Protein 2C78 (pdb70)

Organism: Thermus thermophilus (strain ATCC 27634 / DSM 579 / HB8) (NCBI:txid300852)

Foldseek 3Di:
DAEFEEEEFAAAPLQRLLLVQLLQLLQCLVPVVGDHDDSCRFLVDPVCVVVVFRQAWGWGWGDHPQYTYTYTYDTNDLVRVVRLLVRLLLHLEYEYRAELVPAHFQRSLQVLLSSVLSPRQYYAYEHEPCVVPPDPVSSVVSLVSSLVSCVVSPHNSVPHHHQYAYSVVSSVVCVVPSNDHAPRDDRSVSSVVVVVRCVPPRDRDDFQAPDWWKWAFQFWDQDVPQGIKTWGATAHHKAFQQAKKWWAWQDPAIHIWGFHWKDADPGTDRMDGHSGTIITHTPPDHCVRHGGQIMITRPPPWHWAFKFKKWKAFADVRNQAYQAWDAFQDWWWKFFRRHTWIKTWHADPPDGTDGHGDTGMTMIGTPIIHGDDFQGWIFTDDPSTTGITITTHGGDD

InterPro domains:
  IPR000795 Translational (tr)-type GTP-binding domain [PF00009] (10-213)
  IPR000795 Translational (tr)-type GTP-binding domain [PR00315] (14-27)
  IPR000795 Translational (tr)-type GTP-binding domain [PR00315] (59-67)
  IPR000795 Translational (tr)-type GTP-binding domain [PR00315] (79-89)
  IPR000795 Translational (tr)-type GTP-binding domain [PR00315] (95-106)
  IPR000795 Translational (tr)-type GTP-binding domain [PR00315] (132-141)
  IPR000795 Translational (tr)-type GTP-binding domain [PS51722] (10-215)
  IPR004160 Translation elongation factor EFTu/EF1A, C-terminal [PF03143] (310-404)
  IPR004161 Translation elongation factor EFTu-like, domain 2 [PF03144] (236-306)
  IPR004541 Translation elongation factor EFTu/EF1A, bacterial/organelle [MF_00118_B] (1-406)
  IPR004541 Translation elongation factor EFTu/EF1A, bacterial/organelle [TIGR00485] (1-406)
  IPR005225 Small GTP-binding domain [TIGR00231] (13-149)
  IPR009000 Translation protein, beta-barrel domain superfamily [SSF50447] (216-313)
  IPR009001 Translation elongation factor EF1A/initiation factor IF2gamma, C-terminal [SSF50465] (314-406)
  IPR027417 P-loop containing nucleoside triphosphate hydrolase [G3DSA:3.40.50.300] (2-214)
  IPR027417 P-loop containing nucleoside triphosphate hydrolase [SSF52540] (6-230)
  IPR031157 Tr-type G domain, conserved site [PS00301] (52-67)
  IPR033720 Elongation factor Tu, domain 2 [cd03697] (222-309)
  IPR041709 Elongation factor Tu (EF-Tu), GTP-binding domain [cd01884] (11-214)
  IPR050055 Elongation factor Tu GTPase [PTHR43721] (8-406)

Radius of gyration: 22.02 Å; Cα contacts (8 Å, |Δi|>4): 1008; chains: 1; bounding box: 64×47×55 Å

Structure (mmCIF, N/CA/C/O backbone):
data_2C78
#
_entry.id   2C78
#
_cell.length_a   86.686
_cell.length_b   86.686
_cell.length_c   105.514
_cell.angle_alpha   90.00
_cell.angle_beta   90.00
_cell.angle_gamma   120.00
#
_symmetry.space_group_name_H-M   'P 65'
#
loop_
_entity.id
_entity.type
_entity.pdbx_description
1 polymer 'ELONGATION FACTOR TU-A'
2 non-polymer 'PHOSPHOAMINOPHOSPHONIC ACID-GUANYLATE ESTER'
3 non-polymer 'MAGNESIUM ION'
4 non-polymer '(1S,2S,3E,5E,7E,10S,11S,12S)-12-[(2R,4E,6E,8Z,10R,12E,14E,16Z,18S,19Z)-10,18-DIHYDROXY-12,16,19-TRIMETHYL-11,22-DIOXOOX ACYCLODOCOSA-4,6,8,12,14,16,19-HEPTAEN-2-YL]-2,11-DIHYDROXY-1,10-DIMETHYL-9-OXOTRIDECA-3,5,7-TRIEN-1-YL 6-DEOXY-2,4-DI-O-METHYL-BETA-L-GALACTOPYRANOSIDE'
5 water water
#
loop_
_atom_site.group_PDB
_atom_site.id
_atom_site.type_symbol
_atom_site.label_atom_id
_atom_site.label_alt_id
_atom_site.label_comp_id
_atom_site.label_asym_id
_atom_site.label_entity_id
_atom_site.label_seq_id
_atom_site.pdbx_PDB_ins_code
_atom_site.Cartn_x
_atom_site.Cartn_y
_atom_site.Cartn_z
_atom_site.occupancy
_atom_site.B_iso_or_equiv
_atom_site.auth_seq_id
_atom_site.auth_comp_id
_atom_site.auth_asym_id
_atom_site.auth_atom_id
_atom_site.pdbx_PDB_model_num
ATOM 1 N N . LYS A 1 9 ? 16.089 28.125 -9.108 1.00 34.61 9 LYS A N 1
ATOM 2 C CA . LYS A 1 9 ? 16.759 29.417 -9.446 1.00 31.91 9 LYS A CA 1
ATOM 3 C C . LYS A 1 9 ? 17.794 29.788 -8.388 1.00 26.65 9 LYS A C 1
ATOM 4 O O . LYS A 1 9 ? 17.465 29.922 -7.209 1.00 31.48 9 LYS A O 1
ATOM 10 N N . PRO A 1 10 ? 19.057 29.969 -8.798 1.00 26.76 10 PRO A N 1
ATOM 11 C CA . PRO A 1 10 ? 20.107 30.333 -7.843 1.00 24.55 10 PRO A CA 1
ATOM 12 C C . PRO A 1 10 ? 19.807 31.672 -7.176 1.00 22.11 10 PRO A C 1
ATOM 13 O O . PRO A 1 10 ? 19.149 32.542 -7.763 1.00 21.43 10 PRO A O 1
ATOM 17 N N . HIS A 1 11 ? 20.283 31.826 -5.946 1.00 21.34 11 HIS A N 1
ATOM 18 C CA . HIS A 1 11 ? 20.088 33.054 -5.193 1.00 19.51 11 HIS A CA 1
ATOM 19 C C . HIS A 1 11 ? 21.305 33.961 -5.341 1.00 19.82 11 HIS A C 1
ATOM 20 O O . HIS A 1 11 ? 22.444 33.496 -5.289 1.00 20.70 11 HIS A O 1
ATOM 27 N N . VAL A 1 12 ? 21.058 35.255 -5.521 1.00 15.22 12 VAL A N 1
ATOM 28 C CA . VAL A 1 12 ? 22.128 36.234 -5.678 1.00 14.59 12 VAL A CA 1
ATOM 29 C C . VAL A 1 12 ? 21.772 37.502 -4.910 1.00 12.35 12 VAL A C 1
ATOM 30 O O . VAL A 1 12 ? 20.614 37.909 -4.893 1.00 13.86 12 VAL A O 1
ATOM 34 N N . ASN A 1 13 ? 22.767 38.108 -4.273 1.00 13.15 13 ASN A N 1
ATOM 35 C CA . ASN A 1 13 ? 22.575 39.339 -3.523 1.00 13.00 13 ASN A CA 1
ATOM 36 C C . ASN A 1 13 ? 23.038 40.538 -4.344 1.00 12.05 13 ASN A C 1
ATOM 37 O O . ASN A 1 13 ? 24.144 40.550 -4.887 1.00 11.77 13 ASN A O 1
ATOM 42 N N . VAL A 1 14 ? 22.174 41.544 -4.450 1.00 11.83 14 VAL A N 1
ATOM 43 C CA . VAL A 1 14 ? 22.513 42.764 -5.165 1.00 11.80 14 VAL A CA 1
ATOM 44 C C . VAL A 1 14 ? 22.060 43.930 -4.293 1.00 12.57 14 VAL A C 1
ATOM 45 O O . VAL A 1 14 ? 21.593 43.737 -3.172 1.00 11.49 14 VAL A O 1
ATOM 49 N N . GLY A 1 15 ? 22.192 45.141 -4.800 1.00 10.94 15 GLY A N 1
ATOM 50 C CA . GLY A 1 15 ? 21.764 46.270 -4.001 1.00 11.73 15 GLY A CA 1
ATOM 51 C C . GLY A 1 15 ? 21.962 47.553 -4.762 1.00 10.55 15 GLY A C 1
ATOM 52 O O . GLY A 1 15 ? 22.461 47.547 -5.891 1.00 12.46 15 GLY A O 1
ATOM 53 N N . THR A 1 16 ? 21.568 48.656 -4.136 1.00 10.69 16 THR A N 1
ATOM 54 C CA . THR A 1 16 ? 21.683 49.968 -4.750 1.00 9.61 16 THR A CA 1
ATOM 55 C C . THR A 1 16 ? 22.576 50.886 -3.925 1.00 9.89 16 THR A C 1
ATOM 56 O O . THR A 1 16 ? 22.438 50.986 -2.690 1.00 12.34 16 THR A O 1
ATOM 60 N N . ILE A 1 17 ? 23.500 51.538 -4.628 1.00 10.28 17 ILE A N 1
ATOM 61 C CA . ILE A 1 17 ? 24.430 52.485 -4.026 1.00 9.89 17 ILE A CA 1
ATOM 62 C C . ILE A 1 17 ? 24.470 53.739 -4.880 1.00 11.12 17 ILE A C 1
ATOM 63 O O . ILE A 1 17 ? 23.933 53.762 -5.996 1.00 11.37 17 ILE A O 1
ATOM 68 N N . GLY A 1 18 ? 25.094 54.782 -4.354 1.00 11.24 18 GLY A N 1
ATOM 69 C CA . GLY A 1 18 ? 25.157 56.033 -5.092 1.00 11.72 18 GLY A CA 1
ATOM 70 C C . GLY A 1 18 ? 24.852 57.241 -4.225 1.00 10.67 18 GLY A C 1
ATOM 71 O O . GLY A 1 18 ? 24.348 57.106 -3.095 1.00 11.98 18 GLY A O 1
ATOM 72 N N . HIS A 1 19 ? 25.111 58.421 -4.789 1.00 11.63 19 HIS A N 1
ATOM 73 C CA . HIS A 1 19 ? 24.912 59.683 -4.088 1.00 11.70 19 HIS A CA 1
ATOM 74 C C . HIS A 1 19 ? 23.490 59.914 -3.602 1.00 10.14 19 HIS A C 1
ATOM 75 O O . HIS A 1 19 ? 22.527 59.427 -4.214 1.00 11.75 19 HIS A O 1
ATOM 82 N N . VAL A 1 20 ? 23.363 60.665 -2.511 1.00 11.80 20 VAL A N 1
ATOM 83 C CA . VAL A 1 20 ? 22.063 60.966 -1.918 1.00 13.25 20 VAL A CA 1
ATOM 84 C C . VAL A 1 20 ? 21.076 61.546 -2.935 1.00 13.36 20 VAL A C 1
ATOM 85 O O . VAL A 1 20 ? 21.420 62.402 -3.757 1.00 13.69 20 VAL A O 1
ATOM 89 N N . ASP A 1 21 ? 19.849 61.032 -2.884 1.00 13.20 21 ASP A N 1
ATOM 90 C CA . ASP A 1 21 ? 18.752 61.472 -3.757 1.00 13.02 21 ASP A CA 1
ATOM 91 C C . ASP A 1 21 ? 18.838 61.138 -5.231 1.00 12.86 21 ASP A C 1
ATOM 92 O O . ASP A 1 21 ? 17.977 61.561 -6.004 1.00 14.97 21 ASP A O 1
ATOM 97 N N . HIS A 1 22 ? 19.835 60.373 -5.658 1.00 11.41 22 HIS A N 1
ATOM 98 C CA . HIS A 1 22 ? 19.902 60.065 -7.072 1.00 12.32 22 HIS A CA 1
ATOM 99 C C . HIS A 1 22 ? 18.846 59.075 -7.558 1.00 11.97 22 HIS A C 1
ATOM 100 O O . HIS A 1 22 ? 18.657 58.929 -8.766 1.00 12.33 22 HIS A O 1
ATOM 107 N N . GLY A 1 23 ? 18.177 58.402 -6.619 1.00 10.87 23 GLY A N 1
ATOM 108 C CA . GLY A 1 23 ? 17.076 57.517 -6.988 1.00 10.51 23 GLY A CA 1
ATOM 109 C C . GLY A 1 23 ? 17.091 56.049 -6.613 1.00 10.22 23 GLY A C 1
ATOM 110 O O . GLY A 1 23 ? 16.306 55.271 -7.159 1.00 11.08 23 GLY A O 1
ATOM 111 N N . LYS A 1 24 ? 17.957 55.671 -5.680 1.00 9.77 24 LYS A N 1
ATOM 112 C CA . LYS A 1 24 ? 18.103 54.282 -5.255 1.00 11.25 24 LYS A CA 1
ATOM 113 C C . LYS A 1 24 ? 16.828 53.594 -4.781 1.00 8.72 24 LYS A C 1
ATOM 114 O O . LYS A 1 24 ? 16.496 52.491 -5.226 1.00 9.75 24 LYS A O 1
ATOM 120 N N . THR A 1 25 ? 16.093 54.255 -3.903 1.00 8.83 25 THR A N 1
ATOM 121 C CA . THR A 1 25 ? 14.888 53.662 -3.346 1.00 10.21 25 THR A CA 1
ATOM 122 C C . THR A 1 25 ? 13.744 53.585 -4.355 1.00 8.82 25 THR A C 1
ATOM 123 O O . THR A 1 25 ? 13.023 52.584 -4.399 1.00 10.00 25 THR A O 1
ATOM 127 N N . THR A 1 26 ? 13.602 54.627 -5.172 1.00 9.02 26 THR A N 1
ATOM 128 C CA . THR A 1 26 ? 12.576 54.631 -6.201 1.00 9.72 26 THR A CA 1
ATOM 129 C C . THR A 1 26 ? 12.892 53.509 -7.194 1.00 10.42 26 THR A C 1
ATOM 130 O O . THR A 1 26 ? 11.989 52.810 -7.654 1.00 10.71 26 THR A O 1
ATOM 134 N N . LEU A 1 27 ? 14.172 53.314 -7.516 1.00 9.95 27 LEU A N 1
ATOM 135 C CA . LEU A 1 27 ? 14.544 52.256 -8.449 1.00 9.28 27 LEU A CA 1
ATOM 136 C C . LEU A 1 27 ? 14.245 50.888 -7.846 1.00 9.26 27 LEU A C 1
ATOM 137 O O . LEU A 1 27 ? 13.780 49.980 -8.543 1.00 10.03 27 LEU A O 1
ATOM 142 N N . THR A 1 28 ? 14.513 50.740 -6.548 1.00 8.93 28 THR A N 1
ATOM 143 C CA . THR A 1 28 ? 14.246 49.480 -5.868 1.00 9.70 28 THR A CA 1
ATOM 144 C C . THR A 1 28 ? 12.748 49.156 -5.960 1.00 9.79 28 THR A C 1
ATOM 145 O O . THR A 1 28 ? 12.366 48.026 -6.287 1.00 10.70 28 THR A O 1
ATOM 149 N N . ALA A 1 29 ? 11.905 50.156 -5.698 1.00 9.64 29 ALA A N 1
ATOM 150 C CA . ALA A 1 29 ? 10.459 49.949 -5.798 1.00 9.82 29 ALA A CA 1
ATOM 151 C C . ALA A 1 29 ? 10.084 49.551 -7.229 1.00 9.53 29 ALA A C 1
ATOM 152 O O . ALA A 1 29 ? 9.324 48.596 -7.446 1.00 10.15 29 ALA A O 1
ATOM 154 N N . ALA A 1 30 ? 10.602 50.291 -8.203 1.00 8.76 30 ALA A N 1
ATOM 155 C CA . ALA A 1 30 ? 10.322 49.993 -9.610 1.00 10.30 30 ALA A CA 1
ATOM 156 C C . ALA A 1 30 ? 10.721 48.563 -9.973 1.00 9.95 30 ALA A C 1
ATOM 157 O O . ALA A 1 30 ? 9.994 47.866 -10.694 1.00 11.03 30 ALA A O 1
ATOM 159 N N . LEU A 1 31 ? 11.873 48.116 -9.483 1.00 9.81 31 LEU A N 1
ATOM 160 C CA . LEU A 1 31 ? 12.324 46.761 -9.773 1.00 10.52 31 LEU A CA 1
ATOM 161 C C . LEU A 1 31 ? 11.305 45.725 -9.297 1.00 9.72 31 LEU A C 1
ATOM 162 O O . LEU A 1 31 ? 11.012 44.767 -10.024 1.00 11.37 31 LEU A O 1
ATOM 167 N N . THR A 1 32 ? 10.761 45.894 -8.086 1.00 9.86 32 THR A N 1
ATOM 168 C CA . THR A 1 32 ? 9.792 44.919 -7.597 1.00 10.54 32 THR A CA 1
ATOM 169 C C . THR A 1 32 ? 8.528 44.916 -8.455 1.00 10.32 32 THR A C 1
ATOM 170 O O . THR A 1 32 ? 8.029 43.848 -8.796 1.00 12.00 32 THR A O 1
ATOM 174 N N . TYR A 1 33 ? 8.035 46.095 -8.830 1.00 10.15 33 TYR A N 1
ATOM 175 C CA . TYR A 1 33 ? 6.826 46.151 -9.657 1.00 10.88 33 TYR A CA 1
ATOM 176 C C . TYR A 1 33 ? 7.046 45.575 -11.053 1.00 11.73 33 TYR A C 1
ATOM 177 O O . TYR A 1 33 ? 6.226 44.811 -11.554 1.00 12.34 33 TYR A O 1
ATOM 186 N N . VAL A 1 34 ? 8.155 45.932 -11.692 1.00 10.15 34 VAL A N 1
ATOM 187 C CA . VAL A 1 34 ? 8.409 45.420 -13.033 1.00 11.30 34 VAL A CA 1
ATOM 188 C C . VAL A 1 34 ? 8.574 43.903 -13.031 1.00 11.84 34 VAL A C 1
ATOM 189 O O . VAL A 1 34 ? 7.978 43.196 -13.852 1.00 12.34 34 VAL A O 1
ATOM 193 N N . ALA A 1 35 ? 9.367 43.391 -12.099 1.00 11.57 35 ALA A N 1
ATOM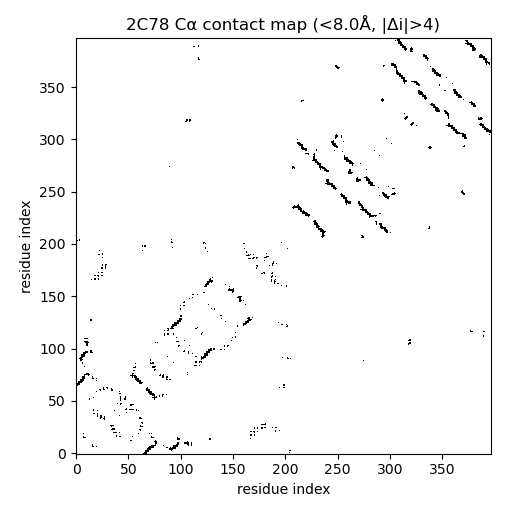 194 C CA . ALA A 1 35 ? 9.606 41.958 -12.019 1.00 12.55 35 ALA A CA 1
ATOM 195 C C . ALA A 1 35 ? 8.331 41.180 -11.712 1.00 13.60 35 ALA A C 1
ATOM 196 O O . ALA A 1 35 ? 8.151 40.051 -12.189 1.00 15.40 35 ALA A O 1
ATOM 198 N N . ALA A 1 36 ? 7.447 41.780 -10.924 1.00 13.29 36 ALA A N 1
ATOM 199 C CA . ALA A 1 36 ? 6.198 41.135 -10.533 1.00 13.80 36 ALA A CA 1
ATOM 200 C C . ALA A 1 36 ? 5.221 40.942 -11.677 1.00 15.36 36 ALA A C 1
ATOM 201 O O . ALA A 1 36 ? 4.340 40.089 -11.590 1.00 17.30 36 ALA A O 1
ATOM 203 N N . ALA A 1 37 ? 5.352 41.728 -12.739 1.00 14.07 37 ALA A N 1
ATOM 204 C CA . ALA A 1 37 ? 4.449 41.562 -13.870 1.00 18.46 37 ALA A CA 1
ATOM 205 C C . ALA A 1 37 ? 4.741 40.193 -14.514 1.00 22.39 37 ALA A C 1
ATOM 206 O O . ALA A 1 37 ? 3.836 39.534 -15.018 1.00 30.57 37 ALA A O 1
ATOM 208 N N . GLU A 1 38 ? 6.001 39.762 -14.473 1.00 28.13 38 GLU A N 1
ATOM 209 C CA . GLU A 1 38 ? 6.388 38.478 -15.061 1.00 28.78 38 GLU A CA 1
ATOM 210 C C . GLU A 1 38 ? 6.496 37.334 -14.048 1.00 30.30 38 GLU A C 1
ATOM 211 O O . GLU A 1 38 ? 6.793 36.194 -14.421 1.00 31.47 38 GLU A O 1
ATOM 217 N N . ASN A 1 39 ? 6.245 37.625 -12.774 1.00 31.62 39 ASN A N 1
ATOM 218 C CA . ASN A 1 39 ? 6.312 36.589 -11.745 1.00 30.91 39 ASN A CA 1
ATOM 219 C C . ASN A 1 39 ? 5.398 36.862 -10.545 1.00 30.70 39 ASN A C 1
ATOM 220 O O . ASN A 1 39 ? 5.682 37.728 -9.722 1.00 28.05 39 ASN A O 1
ATOM 225 N N . PRO A 1 40 ? 4.302 36.096 -10.417 1.00 30.51 40 PRO A N 1
ATOM 226 C CA . PRO A 1 40 ? 3.335 36.247 -9.323 1.00 31.87 40 PRO A CA 1
ATOM 227 C C . PRO A 1 40 ? 3.869 36.002 -7.910 1.00 31.39 40 PRO A C 1
ATOM 228 O O . PRO A 1 40 ? 3.158 36.223 -6.929 1.00 36.07 40 PRO A O 1
ATOM 232 N N . ASN A 1 41 ? 5.112 35.544 -7.800 1.00 27.06 41 ASN A N 1
ATOM 233 C CA . ASN A 1 41 ? 5.699 35.281 -6.491 1.00 29.36 41 ASN A CA 1
ATOM 234 C C . ASN A 1 41 ? 6.345 36.528 -5.885 1.00 27.86 41 ASN A C 1
ATOM 235 O O . ASN A 1 41 ? 6.566 36.596 -4.674 1.00 29.87 41 ASN A O 1
ATOM 240 N N . VAL A 1 42 ? 6.637 37.514 -6.727 1.00 20.04 42 VAL A N 1
ATOM 241 C CA . VAL A 1 42 ? 7.272 38.748 -6.276 1.00 18.83 42 VAL A CA 1
ATOM 242 C C . VAL A 1 42 ? 6.278 39.666 -5.581 1.00 18.61 42 VAL A C 1
ATOM 243 O O . VAL A 1 42 ? 5.197 39.930 -6.104 1.00 19.93 42 VAL A O 1
ATOM 247 N N . GLU A 1 43 ? 6.642 40.147 -4.400 1.00 17.46 43 GLU A N 1
ATOM 248 C CA . GLU A 1 43 ? 5.782 41.064 -3.662 1.00 17.05 43 GLU A CA 1
ATOM 249 C C . GLU A 1 43 ? 6.182 42.475 -4.055 1.00 18.20 43 GLU A C 1
ATOM 250 O O . GLU A 1 43 ? 7.332 42.878 -3.862 1.00 19.96 43 GLU A O 1
ATOM 256 N N . VAL A 1 44 ? 5.245 43.232 -4.614 1.00 15.33 44 VAL A N 1
ATOM 257 C CA . VAL A 1 44 ? 5.561 44.597 -5.012 1.00 14.36 44 VAL A CA 1
ATOM 258 C C . VAL A 1 44 ? 5.714 45.472 -3.782 1.00 14.86 44 VAL A C 1
ATOM 259 O O . VAL A 1 44 ? 5.045 45.265 -2.765 1.00 16.91 44 VAL A O 1
AT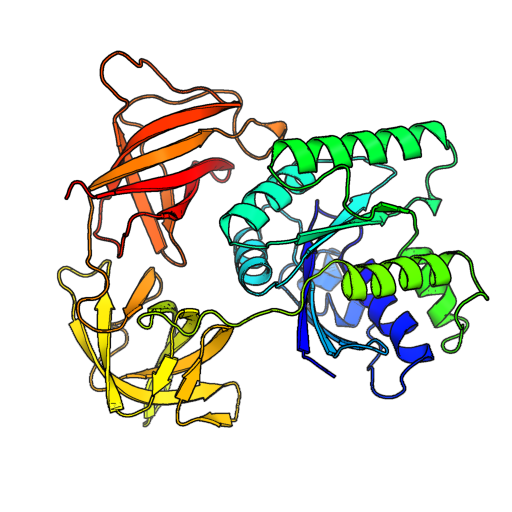OM 263 N N . LYS A 1 45 ? 6.622 46.436 -3.877 1.00 12.85 45 LYS A N 1
ATOM 264 C CA . LYS A 1 45 ? 6.891 47.351 -2.779 1.00 13.12 45 LYS A CA 1
ATOM 265 C C . LYS A 1 45 ? 6.857 48.795 -3.235 1.00 15.27 45 LYS A C 1
ATOM 266 O O . LYS A 1 45 ? 7.540 49.172 -4.194 1.00 14.41 45 LYS A O 1
ATOM 272 N N . ASP A 1 46 ? 6.055 49.605 -2.550 1.00 14.88 46 ASP A N 1
ATOM 273 C CA . ASP A 1 46 ? 5.972 51.020 -2.850 1.00 14.16 46 ASP A CA 1
ATOM 274 C C . ASP A 1 46 ? 7.139 51.717 -2.153 1.00 12.62 46 ASP A C 1
ATOM 275 O O . ASP A 1 46 ? 7.762 51.174 -1.236 1.00 12.83 46 ASP A O 1
ATOM 280 N N . TYR A 1 47 ? 7.432 52.920 -2.617 1.00 13.98 47 TYR A N 1
ATOM 281 C CA . TYR A 1 47 ? 8.502 53.729 -2.064 1.00 13.96 47 TYR A CA 1
ATOM 282 C C . TYR A 1 47 ? 8.427 53.789 -0.532 1.00 14.01 47 TYR A C 1
ATOM 283 O O . TYR A 1 47 ? 9.425 53.556 0.164 1.00 12.68 47 TYR A O 1
ATOM 292 N N . GLY A 1 48 ? 7.230 54.082 -0.023 1.00 14.57 48 GLY A N 1
ATOM 293 C CA . GLY A 1 48 ? 7.023 54.187 1.411 1.00 15.74 48 GLY A CA 1
ATOM 294 C C . GLY A 1 48 ? 7.125 52.894 2.193 1.00 16.91 48 GLY A C 1
ATOM 295 O O . GLY A 1 48 ? 7.197 52.923 3.429 1.00 18.90 48 GLY A O 1
ATOM 296 N N . ASP A 1 49 ? 7.118 51.759 1.493 1.00 13.50 49 ASP A N 1
ATOM 297 C CA . ASP A 1 49 ? 7.245 50.450 2.134 1.00 13.84 49 ASP A CA 1
ATOM 298 C C . ASP A 1 49 ? 8.709 50.093 2.282 1.00 16.13 49 ASP A C 1
ATOM 299 O O . ASP A 1 49 ? 9.042 49.155 3.001 1.00 17.75 49 ASP A O 1
ATOM 304 N N . ILE A 1 50 ? 9.578 50.823 1.582 1.00 13.55 50 ILE A N 1
ATOM 305 C CA . ILE A 1 50 ? 11.018 50.563 1.631 1.00 13.26 50 ILE A CA 1
ATOM 306 C C . ILE A 1 50 ? 11.614 51.571 2.618 1.00 12.03 50 ILE A C 1
ATOM 307 O O . ILE A 1 50 ? 12.278 51.188 3.592 1.00 15.25 50 ILE A O 1
ATOM 312 N N . ASP A 1 51 ? 11.386 52.860 2.359 1.00 12.86 51 ASP A N 1
ATOM 313 C CA . ASP A 1 51 ? 11.782 53.911 3.308 1.00 13.03 51 ASP A CA 1
ATOM 314 C C . ASP A 1 51 ? 10.547 53.956 4.230 1.00 13.97 51 ASP A C 1
ATOM 315 O O . ASP A 1 51 ? 9.734 54.884 4.175 1.00 15.78 51 ASP A O 1
ATOM 320 N N . LYS A 1 52 ? 10.431 52.949 5.087 1.00 15.27 52 LYS A N 1
ATOM 321 C CA . LYS A 1 52 ? 9.269 52.795 5.957 1.00 17.61 52 LYS A CA 1
ATOM 322 C C . LYS A 1 52 ? 9.310 53.361 7.366 1.00 18.74 52 LYS A C 1
ATOM 323 O O . LYS A 1 52 ? 8.271 53.440 8.017 1.00 18.85 52 LYS A O 1
ATOM 329 N N . ALA A 1 53 ? 10.485 53.730 7.852 1.00 16.33 53 ALA A N 1
ATOM 330 C CA . ALA A 1 53 ? 10.581 54.261 9.204 1.00 18.04 53 ALA A CA 1
ATOM 331 C C . ALA A 1 53 ? 9.952 55.644 9.236 1.00 20.09 53 ALA A C 1
ATOM 332 O O . ALA A 1 53 ? 10.008 56.388 8.260 1.00 17.14 53 ALA A O 1
ATOM 334 N N . PRO A 1 54 ? 9.323 56.004 10.361 1.00 22.53 54 PRO A N 1
ATOM 335 C CA . PRO A 1 54 ? 8.699 57.324 10.448 1.00 24.70 54 PRO A CA 1
ATOM 336 C C . PRO A 1 54 ? 9.623 58.467 10.019 1.00 19.12 54 PRO A C 1
ATOM 337 O O . PRO A 1 54 ? 9.201 59.362 9.283 1.00 20.35 54 PRO A O 1
ATOM 341 N N . GLU A 1 55 ? 10.877 58.424 10.473 1.00 18.66 55 GLU A N 1
ATOM 342 C CA . GLU A 1 55 ? 11.862 59.458 10.153 1.00 18.18 55 GLU A CA 1
ATOM 343 C C . GLU A 1 55 ? 12.220 59.482 8.662 1.00 17.83 55 GLU A C 1
ATOM 344 O O . GLU A 1 55 ? 12.470 60.538 8.090 1.00 18.06 55 GLU A O 1
ATOM 350 N N . GLU A 1 56 ? 12.267 58.309 8.040 1.00 16.02 56 GLU A N 1
ATOM 351 C CA . GLU A 1 56 ? 12.581 58.218 6.616 1.00 15.28 56 GLU A CA 1
ATOM 352 C C . GLU A 1 56 ? 11.445 58.821 5.801 1.00 13.85 56 GLU A C 1
ATOM 353 O O . GLU A 1 56 ? 11.671 59.507 4.811 1.00 14.81 56 GLU A O 1
ATOM 359 N N . ARG A 1 57 ? 10.214 58.551 6.228 1.00 16.64 57 ARG A N 1
ATOM 360 C CA . ARG A 1 57 ? 9.045 59.085 5.546 1.00 17.13 57 ARG A CA 1
ATOM 361 C C . ARG A 1 57 ? 8.948 60.591 5.750 1.00 16.09 57 ARG A C 1
ATOM 362 O O . ARG A 1 57 ? 8.607 61.322 4.828 1.00 19.49 57 ARG A O 1
ATOM 370 N N . ALA A 1 58 ? 9.275 61.040 6.954 1.00 17.50 58 ALA A N 1
ATOM 371 C CA . ALA A 1 58 ? 9.204 62.459 7.274 1.00 21.45 58 ALA A CA 1
ATOM 372 C C . ALA A 1 58 ? 10.095 63.311 6.388 1.00 22.04 58 ALA A C 1
ATOM 373 O O . ALA A 1 58 ? 9.639 64.292 5.799 1.00 23.15 58 ALA A O 1
ATOM 375 N N . ARG A 1 59 ? 11.366 62.937 6.270 1.00 15.52 59 ARG A N 1
ATOM 376 C CA . ARG A 1 59 ? 12.289 63.742 5.484 1.00 15.24 59 ARG A CA 1
ATOM 377 C C . ARG A 1 59 ? 12.669 63.207 4.103 1.00 14.69 59 ARG A C 1
ATOM 378 O O . ARG A 1 59 ? 13.519 63.789 3.432 1.00 15.99 59 ARG A O 1
ATOM 386 N N . GLY A 1 60 ? 12.028 62.123 3.672 1.00 14.19 60 GLY A N 1
ATOM 387 C CA . GLY A 1 60 ? 12.319 61.546 2.365 1.00 14.17 60 GLY A CA 1
ATOM 388 C C . GLY A 1 60 ? 13.782 61.169 2.210 1.00 14.82 60 GLY A C 1
ATOM 389 O O . GLY A 1 60 ? 14.454 61.595 1.271 1.00 15.27 60 GLY A O 1
ATOM 390 N N . ILE A 1 61 ? 14.262 60.340 3.128 1.00 13.40 61 ILE A N 1
ATOM 391 C CA . ILE A 1 61 ? 15.657 59.941 3.139 1.00 13.93 61 ILE A CA 1
ATOM 392 C C . ILE A 1 61 ? 15.792 58.516 3.636 1.00 12.15 61 ILE A C 1
ATOM 393 O O . ILE A 1 61 ? 15.056 58.092 4.520 1.00 12.56 61 ILE A O 1
ATOM 398 N N . THR A 1 62 ? 16.718 57.764 3.046 1.00 11.27 62 THR A N 1
ATOM 399 C CA . THR A 1 62 ? 16.957 56.405 3.523 1.00 10.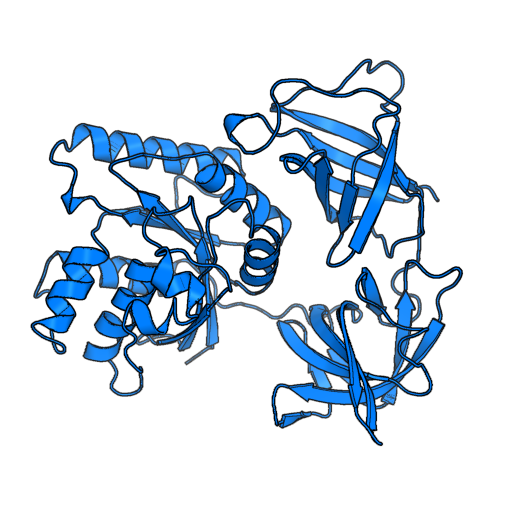73 62 THR A CA 1
ATOM 400 C C . THR A 1 62 ? 17.921 56.504 4.693 1.00 10.94 62 THR A C 1
ATOM 401 O O . THR A 1 62 ? 18.963 57.162 4.605 1.00 11.99 62 THR A O 1
ATOM 405 N N . ILE A 1 63 ? 17.559 55.856 5.786 1.00 10.87 63 ILE A N 1
ATOM 406 C CA . ILE A 1 63 ? 18.396 55.836 6.976 1.00 12.17 63 ILE A CA 1
ATOM 407 C C . ILE A 1 63 ? 18.940 54.423 7.147 1.00 14.12 63 ILE A C 1
ATOM 408 O O . ILE A 1 63 ? 20.154 54.211 7.158 1.00 14.74 63 ILE A O 1
ATOM 413 N N . ASN A 1 64 ? 18.032 53.459 7.250 1.00 13.76 64 ASN A N 1
ATOM 414 C CA . ASN A 1 64 ? 18.408 52.062 7.406 1.00 13.90 64 ASN A CA 1
ATOM 415 C C . ASN A 1 64 ? 18.461 51.367 6.060 1.00 12.98 64 ASN A C 1
ATOM 416 O O . ASN A 1 64 ? 17.709 51.707 5.153 1.00 13.98 64 ASN A O 1
ATOM 421 N N . THR A 1 65 ? 19.347 50.393 5.920 1.00 12.70 65 THR A N 1
ATOM 422 C CA . THR A 1 65 ? 19.356 49.646 4.677 1.00 14.11 65 THR A CA 1
ATOM 423 C C . THR A 1 65 ? 18.065 48.837 4.680 1.00 16.54 65 THR A C 1
ATOM 424 O O . THR A 1 65 ? 17.574 48.425 5.736 1.00 23.13 65 THR A O 1
ATOM 428 N N . ALA A 1 66 ? 17.484 48.648 3.506 1.00 13.98 66 ALA A N 1
ATOM 429 C CA . ALA A 1 66 ? 16.274 47.854 3.392 1.00 14.18 66 ALA A CA 1
ATOM 430 C C . ALA A 1 66 ? 16.609 46.633 2.557 1.00 13.34 66 ALA A C 1
ATOM 431 O O . ALA A 1 66 ? 17.439 46.699 1.648 1.00 15.09 66 ALA A O 1
ATOM 433 N N . HIS A 1 67 ? 15.967 45.517 2.871 1.00 15.87 67 HIS A N 1
ATOM 434 C CA .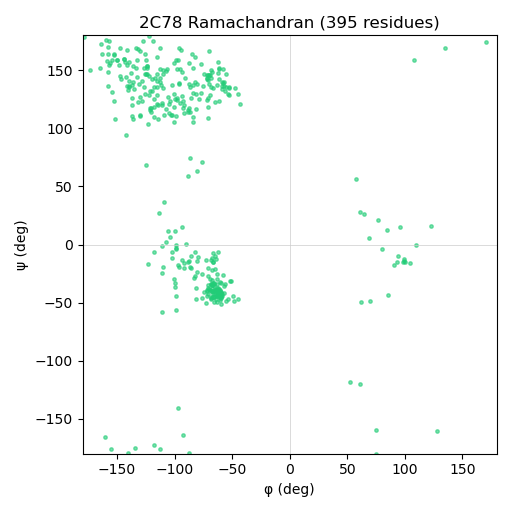 HIS A 1 67 ? 16.171 44.275 2.136 1.00 14.99 67 HIS A CA 1
ATOM 435 C C . HIS A 1 67 ? 14.869 43.912 1.422 1.00 17.29 67 HIS A C 1
ATOM 436 O O . HIS A 1 67 ? 13.830 43.741 2.067 1.00 18.89 67 HIS A O 1
ATOM 443 N N . VAL A 1 68 ? 14.902 43.824 0.094 1.00 13.43 68 VAL A N 1
ATOM 444 C CA . VAL A 1 68 ? 13.702 43.448 -0.647 1.00 14.75 68 VAL A CA 1
ATOM 445 C C . VAL A 1 68 ? 14.028 42.268 -1.543 1.00 13.89 68 VAL A C 1
ATOM 446 O O . VAL A 1 68 ? 15.171 42.093 -1.960 1.00 15.77 68 VAL A O 1
ATOM 450 N N . GLU A 1 69 ? 13.025 41.447 -1.825 1.00 14.96 69 GLU A N 1
ATOM 451 C CA . GLU A 1 69 ? 13.219 40.283 -2.667 1.00 15.22 69 GLU A CA 1
ATOM 452 C C . GLU A 1 69 ? 12.475 40.414 -3.984 1.00 16.86 69 GLU A C 1
ATOM 453 O O . GLU A 1 69 ? 11.390 40.980 -4.047 1.00 20.16 69 GLU A O 1
ATOM 459 N N . TYR A 1 70 ? 13.087 39.920 -5.049 1.00 14.96 70 TYR A N 1
ATOM 460 C CA . TYR A 1 70 ? 12.416 39.864 -6.340 1.00 14.65 70 TYR A CA 1
ATOM 461 C C . TYR A 1 70 ? 13.123 38.774 -7.128 1.00 15.92 70 TYR A C 1
ATOM 462 O O . TYR A 1 70 ? 14.090 38.176 -6.636 1.00 17.45 70 TYR A O 1
ATOM 471 N N . GLU A 1 71 ? 12.627 38.466 -8.316 1.00 15.26 71 GLU A N 1
ATOM 472 C CA . GLU A 1 71 ? 13.243 37.422 -9.108 1.00 16.10 71 GLU A CA 1
ATOM 473 C C . GLU A 1 71 ? 13.072 37.664 -10.581 1.00 16.09 71 GLU A C 1
ATOM 474 O O . GLU A 1 71 ? 12.201 38.427 -11.007 1.00 18.85 71 GLU A O 1
ATOM 480 N N . THR A 1 72 ? 13.945 37.026 -11.348 1.00 16.29 72 THR A N 1
ATOM 481 C CA . THR A 1 72 ? 13.928 37.107 -12.799 1.00 14.60 72 THR A CA 1
ATOM 482 C C . THR A 1 72 ? 13.677 35.676 -13.254 1.00 17.91 72 THR A C 1
ATOM 483 O O . THR A 1 72 ? 13.395 34.804 -12.433 1.00 18.71 72 THR A O 1
ATOM 487 N N . ALA A 1 73 ? 13.771 35.430 -14.551 1.00 18.11 73 ALA A N 1
ATOM 488 C CA . ALA A 1 73 ? 13.558 34.078 -15.045 1.00 19.52 73 ALA A CA 1
ATOM 489 C C . ALA A 1 73 ? 14.741 33.204 -14.638 1.00 20.87 73 ALA A C 1
ATOM 490 O O . ALA A 1 73 ? 14.629 31.978 -14.583 1.00 27.11 73 ALA A O 1
ATOM 492 N N . LYS A 1 74 ? 15.865 33.844 -14.330 1.00 19.92 74 LYS A N 1
ATOM 493 C CA . LYS A 1 74 ? 17.095 33.133 -13.987 1.00 22.44 74 LYS A CA 1
ATOM 494 C C . LYS A 1 74 ? 17.443 32.991 -12.510 1.00 22.71 74 LYS A C 1
ATOM 495 O O . LYS A 1 74 ? 18.020 31.984 -12.099 1.00 21.93 74 LYS A O 1
ATOM 501 N N . ARG A 1 75 ? 17.086 33.980 -11.703 1.00 17.59 75 ARG A N 1
ATOM 502 C CA . ARG A 1 75 ? 17.473 33.950 -10.304 1.00 17.40 75 ARG A CA 1
ATOM 503 C C . ARG A 1 75 ? 16.504 34.573 -9.330 1.00 16.90 75 ARG A C 1
ATOM 504 O O . ARG A 1 75 ? 15.566 35.273 -9.706 1.00 17.95 75 ARG A O 1
ATOM 512 N N . HIS A 1 76 ? 16.781 34.315 -8.056 1.00 17.40 76 HIS A N 1
ATOM 513 C CA . HIS A 1 76 ? 16.056 34.902 -6.948 1.00 15.25 76 HIS A CA 1
ATOM 514 C C . HIS A 1 76 ? 17.066 35.931 -6.435 1.00 16.92 76 HIS A C 1
ATOM 515 O O . HIS A 1 76 ? 18.224 35.594 -6.192 1.00 18.64 76 HIS A O 1
ATOM 522 N N . TYR A 1 77 ? 16.646 37.182 -6.309 1.00 13.71 77 TYR A N 1
ATOM 523 C CA . TYR A 1 77 ? 17.533 38.227 -5.815 1.00 13.51 77 TYR A CA 1
ATOM 524 C C . TYR A 1 77 ? 17.132 38.776 -4.458 1.00 14.00 77 TYR A C 1
ATOM 525 O O . TYR A 1 77 ? 15.951 38.962 -4.174 1.00 15.35 77 TYR A O 1
ATOM 534 N N . SER A 1 78 ? 18.137 39.019 -3.624 1.00 14.32 78 SER A N 1
ATOM 535 C CA . SER A 1 78 ? 17.928 39.685 -2.341 1.00 13.07 78 SER A CA 1
ATOM 536 C C . SER A 1 78 ? 18.631 41.001 -2.619 1.00 13.48 78 SER A C 1
ATOM 537 O O . SER A 1 78 ? 19.824 41.025 -2.923 1.00 16.03 78 SER A O 1
ATOM 540 N N . HIS A 1 79 ? 17.877 42.087 -2.525 1.00 11.28 79 HIS A N 1
ATOM 541 C CA . HIS A 1 79 ? 18.352 43.425 -2.840 1.00 12.77 79 HIS A CA 1
ATOM 542 C C . HIS A 1 79 ? 18.487 44.322 -1.613 1.00 12.40 79 HIS A C 1
ATOM 543 O O . HIS A 1 79 ? 17.512 44.556 -0.895 1.00 15.75 79 HIS A O 1
ATOM 550 N N . VAL A 1 80 ? 19.688 44.832 -1.370 1.00 10.77 80 VAL A N 1
ATOM 551 C CA . VAL A 1 80 ? 19.912 45.713 -0.234 1.00 12.39 80 VAL A CA 1
ATOM 552 C C . VAL A 1 80 ? 19.974 47.161 -0.724 1.00 9.70 80 VAL A C 1
ATOM 553 O O . VAL A 1 80 ? 20.898 47.565 -1.446 1.00 10.79 80 VAL A O 1
ATOM 557 N N . ASP A 1 81 ? 18.954 47.938 -0.360 1.00 9.63 81 ASP A N 1
ATOM 558 C CA . ASP A 1 81 ? 18.872 49.349 -0.749 1.00 9.40 81 ASP A CA 1
ATOM 559 C C . ASP A 1 81 ? 19.594 50.178 0.316 1.00 9.88 81 ASP A C 1
ATOM 560 O O . ASP A 1 81 ? 19.153 50.261 1.464 1.00 12.64 81 ASP A O 1
ATOM 565 N N . CYS A 1 82 ? 20.701 50.793 -0.078 1.00 9.80 82 CYS A N 1
ATOM 566 C CA . CYS A 1 82 ? 21.530 51.543 0.860 1.00 11.18 82 CYS A CA 1
ATOM 567 C C . CYS A 1 82 ? 21.313 53.037 0.898 1.00 10.69 82 CYS A C 1
ATOM 568 O O . CYS A 1 82 ? 20.949 53.652 -0.104 1.00 10.44 82 CYS A O 1
ATOM 571 N N . PRO A 1 83 ? 21.562 53.652 2.060 1.00 10.49 83 PRO A N 1
ATOM 572 C CA . PRO A 1 83 ? 21.395 55.105 2.160 1.00 11.23 83 PRO A CA 1
ATOM 573 C C . PRO A 1 83 ? 22.556 55.779 1.439 1.00 11.75 83 PRO A C 1
ATOM 574 O O . PRO A 1 83 ? 23.678 55.252 1.421 1.00 13.15 83 PRO A O 1
ATOM 578 N N . GLY A 1 84 ? 22.293 56.926 0.826 1.00 10.05 84 GLY A N 1
ATOM 579 C CA . GLY A 1 84 ? 23.352 57.655 0.164 1.00 12.31 84 GLY A CA 1
ATOM 580 C C . GLY A 1 84 ? 23.922 58.756 1.042 1.00 11.57 84 GLY A C 1
ATOM 581 O O . GLY A 1 84 ? 25.020 59.244 0.768 1.00 14.52 84 GLY A O 1
ATOM 582 N N . HIS A 1 85 ? 23.198 59.148 2.089 1.00 11.44 85 HIS A N 1
ATOM 583 C CA . HIS A 1 85 ? 23.674 60.231 2.939 1.00 12.67 85 HIS A CA 1
ATOM 584 C C . HIS A 1 85 ? 24.925 59.877 3.722 1.00 15.03 85 HIS A C 1
ATOM 585 O O . HIS A 1 85 ? 25.007 58.805 4.336 1.00 15.91 85 HIS A O 1
ATOM 592 N N . ALA A 1 86 ? 25.879 60.806 3.717 1.00 15.09 86 ALA A N 1
ATOM 593 C CA . ALA A 1 86 ? 27.155 60.637 4.411 1.00 15.65 86 ALA A CA 1
ATOM 594 C C . ALA A 1 86 ? 26.992 60.239 5.872 1.00 16.01 86 ALA A C 1
ATOM 595 O O . ALA A 1 86 ? 27.839 59.526 6.419 1.00 18.69 86 ALA A O 1
ATOM 597 N N . ASP A 1 87 ? 25.918 60.680 6.515 1.00 14.69 87 ASP A N 1
ATOM 598 C CA . ASP A 1 87 ? 25.714 60.352 7.921 1.00 15.71 87 ASP A CA 1
ATOM 599 C C . ASP A 1 87 ? 25.503 58.857 8.156 1.00 18.00 87 ASP A C 1
ATOM 600 O O . ASP A 1 87 ? 25.691 58.365 9.275 1.00 17.98 87 ASP A O 1
ATOM 605 N N . TYR A 1 88 ? 25.109 58.141 7.104 1.00 15.17 88 TYR A N 1
ATOM 606 C CA . TYR A 1 88 ? 24.809 56.715 7.218 1.00 14.16 88 TYR A CA 1
ATOM 607 C C . TYR A 1 88 ? 25.757 55.797 6.458 1.00 15.40 88 TYR A C 1
ATOM 608 O O . TYR A 1 88 ? 25.394 54.680 6.065 1.00 16.31 88 TYR A O 1
ATOM 617 N N . ILE A 1 89 ? 26.986 56.257 6.271 1.00 17.37 89 ILE A N 1
ATOM 618 C CA . ILE A 1 89 ? 28.002 55.475 5.575 1.00 14.90 89 ILE A CA 1
ATOM 619 C C . ILE A 1 89 ? 28.206 54.094 6.229 1.00 15.22 89 ILE A C 1
ATOM 620 O O . ILE A 1 89 ? 28.471 53.111 5.535 1.00 14.63 89 ILE A O 1
ATOM 625 N N . LYS A 1 90 ? 28.074 54.014 7.549 1.00 12.98 90 LYS A N 1
ATOM 626 C CA . LYS A 1 90 ? 28.224 52.730 8.233 1.00 12.24 90 LYS A CA 1
ATOM 627 C C . LYS A 1 90 ? 27.174 51.749 7.718 1.00 13.82 90 LYS A C 1
ATOM 628 O O . LYS A 1 90 ? 27.487 50.578 7.465 1.00 12.97 90 LYS A O 1
ATOM 634 N N . ASN A 1 91 ? 25.934 52.212 7.557 1.00 13.55 91 ASN A N 1
ATOM 635 C CA . ASN A 1 91 ? 24.877 51.332 7.065 1.00 11.29 91 ASN A CA 1
ATOM 636 C C . ASN A 1 91 ? 25.128 50.951 5.604 1.00 11.00 91 ASN A C 1
ATOM 637 O O . ASN A 1 91 ? 24.812 49.833 5.192 1.00 12.30 91 ASN A O 1
ATOM 642 N N . MET A 1 92 ? 25.695 51.862 4.817 1.00 12.27 92 MET A N 1
ATOM 643 C CA . MET A 1 92 ? 25.996 51.567 3.423 1.00 13.88 92 MET A CA 1
ATOM 644 C C . MET A 1 92 ? 27.088 50.489 3.341 1.00 12.69 92 MET A C 1
ATOM 645 O O . MET A 1 92 ? 26.967 49.546 2.556 1.00 13.25 92 MET A O 1
ATOM 650 N N . ILE A 1 93 ? 28.147 50.622 4.143 1.00 12.08 93 ILE A N 1
ATOM 651 C CA . ILE A 1 93 ? 29.222 49.627 4.152 1.00 12.86 93 ILE A CA 1
ATOM 652 C C . ILE A 1 93 ? 28.643 48.264 4.547 1.00 11.09 93 ILE A C 1
ATOM 653 O O . ILE A 1 93 ? 28.954 47.245 3.935 1.00 10.99 93 ILE A O 1
ATOM 658 N N . THR A 1 94 ? 27.792 48.253 5.567 1.00 10.25 94 THR A N 1
ATOM 659 C CA . THR A 1 94 ? 27.176 47.020 6.040 1.00 10.95 94 THR A CA 1
ATOM 660 C C . THR A 1 94 ? 26.353 46.372 4.929 1.00 10.98 94 THR A C 1
ATOM 661 O O . THR A 1 94 ? 26.358 45.142 4.769 1.00 12.34 94 THR A O 1
ATOM 665 N N . GLY A 1 95 ? 25.668 47.204 4.145 1.00 9.95 95 GLY A N 1
ATOM 666 C CA . GLY A 1 95 ? 24.869 46.675 3.055 1.00 11.66 95 GLY A CA 1
ATOM 667 C C . GLY A 1 95 ? 25.751 46.172 1.924 1.00 10.79 95 GLY A C 1
ATOM 668 O O . GLY A 1 95 ? 25.512 45.085 1.379 1.00 11.34 95 GLY A O 1
ATOM 669 N N . ALA A 1 96 ? 26.768 46.956 1.567 1.00 11.23 96 ALA A N 1
ATOM 670 C CA . ALA A 1 96 ? 27.662 46.572 0.476 1.00 12.37 96 ALA A CA 1
ATOM 671 C C . ALA A 1 96 ? 28.388 45.255 0.769 1.00 11.42 96 ALA A C 1
ATOM 672 O O . ALA A 1 96 ? 28.695 44.496 -0.148 1.00 11.35 96 ALA A O 1
ATOM 674 N N . ALA A 1 97 ? 28.672 44.996 2.042 1.00 10.73 97 ALA A N 1
ATOM 675 C CA . ALA A 1 97 ? 29.357 43.764 2.434 1.00 11.93 97 ALA A CA 1
ATOM 676 C C . ALA A 1 97 ? 28.529 42.525 2.135 1.00 13.60 97 ALA A C 1
ATOM 677 O O . ALA A 1 97 ? 29.043 41.402 2.187 1.00 16.89 97 ALA A O 1
ATOM 679 N N . GLN A 1 98 ? 27.254 42.714 1.820 1.00 11.00 98 GLN A N 1
ATOM 680 C CA . GLN A 1 98 ? 26.376 41.587 1.545 1.00 13.51 98 GLN A CA 1
ATOM 681 C C . GLN A 1 98 ? 26.118 41.369 0.064 1.00 15.60 98 GLN A C 1
ATOM 682 O O . GLN A 1 98 ? 25.547 40.348 -0.317 1.00 20.30 98 GLN A O 1
ATOM 688 N N . MET A 1 99 ? 26.601 42.287 -0.766 1.00 11.67 99 MET A N 1
ATOM 689 C CA . MET A 1 99 ? 26.353 42.243 -2.205 1.00 11.16 99 MET A CA 1
ATOM 690 C C . MET A 1 99 ? 27.304 41.434 -3.066 1.00 12.77 99 MET A C 1
ATOM 691 O O . MET A 1 99 ? 28.525 41.509 -2.906 1.00 14.42 99 MET A O 1
ATOM 696 N N . ASP A 1 100 ? 26.727 40.697 -4.015 1.00 13.43 100 ASP A N 1
ATOM 697 C CA . ASP A 1 100 ? 27.510 39.926 -4.980 1.00 13.99 100 ASP A CA 1
ATOM 698 C C . ASP A 1 100 ? 27.736 40.822 -6.198 1.00 13.09 100 ASP A C 1
ATOM 699 O O . ASP A 1 100 ? 28.581 40.549 -7.051 1.00 16.57 100 ASP A O 1
ATOM 704 N N . GLY A 1 101 ? 26.946 41.887 -6.276 1.00 12.84 101 GLY A N 1
ATOM 705 C CA . GLY A 1 101 ? 27.054 42.864 -7.340 1.00 12.67 101 GLY A CA 1
ATOM 706 C C . GLY A 1 101 ? 26.268 44.081 -6.874 1.00 10.25 101 GLY A C 1
ATOM 707 O O . GLY A 1 101 ? 25.330 43.942 -6.092 1.00 11.99 101 GLY A O 1
ATOM 708 N N . ALA A 1 102 ? 26.650 45.265 -7.347 1.00 10.82 102 ALA A N 1
ATOM 709 C CA . ALA A 1 102 ? 25.961 46.480 -6.945 1.00 11.22 102 ALA A CA 1
ATOM 710 C C . ALA A 1 102 ? 25.446 47.254 -8.138 1.00 13.79 102 ALA A C 1
ATOM 711 O O . ALA A 1 102 ? 26.061 47.244 -9.213 1.00 12.29 102 ALA A O 1
ATOM 713 N N . ILE A 1 103 ? 24.309 47.913 -7.934 1.00 11.30 103 ILE A N 1
ATOM 714 C CA . ILE A 1 103 ? 23.714 48.760 -8.946 1.00 11.10 103 ILE A CA 1
ATOM 715 C C . ILE A 1 103 ? 24.039 50.183 -8.504 1.00 10.57 103 ILE A C 1
ATOM 716 O O . ILE A 1 103 ? 23.550 50.653 -7.470 1.00 10.69 103 ILE A O 1
ATOM 721 N N . LEU A 1 104 ? 24.899 50.848 -9.266 1.00 10.58 104 LEU A N 1
ATOM 722 C CA . LEU A 1 104 ? 25.271 52.222 -8.978 1.00 11.22 104 LEU A CA 1
ATOM 723 C C . LEU A 1 104 ? 24.258 53.122 -9.669 1.00 11.52 104 LEU A C 1
ATOM 724 O O . LEU A 1 104 ? 24.142 53.118 -10.904 1.00 13.04 104 LEU A O 1
ATOM 729 N N . VAL A 1 105 ? 23.531 53.890 -8.873 1.00 11.03 105 VAL A N 1
ATOM 730 C CA . VAL A 1 105 ? 22.518 54.799 -9.405 1.00 11.39 105 VAL A CA 1
ATOM 731 C C . VAL A 1 105 ? 23.132 56.195 -9.492 1.00 11.42 105 VAL A C 1
ATOM 732 O O . VAL A 1 105 ? 23.655 56.710 -8.503 1.00 12.96 105 VAL A O 1
ATOM 736 N N . VAL A 1 106 ? 23.103 56.782 -10.688 1.00 12.14 106 VAL A N 1
ATOM 737 C CA . VAL A 1 106 ? 23.658 58.114 -10.924 1.00 13.18 106 VAL A CA 1
ATOM 738 C C . VAL A 1 106 ? 22.621 59.005 -11.608 1.00 12.23 106 VAL A C 1
ATOM 739 O O . VAL A 1 106 ? 22.101 58.650 -12.672 1.00 14.06 106 VAL A O 1
ATOM 743 N N . SER A 1 107 ? 22.304 60.140 -10.998 1.00 12.71 107 SER A N 1
ATOM 744 C CA . SER A 1 107 ? 21.334 61.058 -11.601 1.00 12.91 107 SER A CA 1
ATOM 745 C C . SER A 1 107 ? 21.909 61.709 -12.858 1.00 15.11 107 SER A C 1
ATOM 746 O O . SER A 1 107 ? 23.007 62.278 -12.833 1.00 16.84 107 SER A O 1
ATOM 749 N N . ALA A 1 108 ? 21.159 61.635 -13.955 1.00 14.49 108 ALA A N 1
ATOM 750 C CA . ALA A 1 108 ? 21.596 62.216 -15.221 1.00 16.81 108 ALA A CA 1
ATOM 751 C C . ALA A 1 108 ? 21.560 63.735 -15.143 1.00 16.45 108 ALA A C 1
ATOM 752 O O . ALA A 1 108 ? 22.319 64.410 -15.831 1.00 21.77 108 ALA A O 1
ATOM 754 N N . ALA A 1 109 ? 20.684 64.262 -14.295 1.00 17.36 109 ALA A N 1
ATOM 755 C CA . ALA A 1 109 ? 20.544 65.704 -14.137 1.00 18.34 109 ALA A CA 1
ATOM 756 C C . ALA A 1 109 ? 21.674 66.326 -13.322 1.00 24.40 109 ALA A C 1
ATOM 757 O O . ALA A 1 109 ? 21.981 67.508 -13.486 1.00 27.10 109 ALA A O 1
ATOM 759 N N . ASP A 1 110 ? 22.298 65.535 -12.452 1.00 20.20 110 ASP A N 1
ATOM 760 C CA . ASP A 1 110 ? 23.370 66.044 -11.600 1.00 21.87 110 ASP A CA 1
ATOM 761 C C . ASP A 1 110 ? 24.759 65.510 -11.929 1.00 19.42 110 ASP A C 1
ATOM 762 O O . ASP A 1 110 ? 25.768 66.154 -11.619 1.00 22.42 110 ASP A O 1
ATOM 767 N N . GLY A 1 111 ? 24.816 64.340 -12.554 1.00 18.95 111 GLY A N 1
ATOM 768 C CA . GLY A 1 111 ? 26.097 63.736 -12.877 1.00 17.46 111 GLY A CA 1
ATOM 769 C C . GLY A 1 111 ? 26.724 63.154 -11.618 1.00 16.61 111 GLY A C 1
ATOM 770 O O . GLY A 1 111 ? 26.130 63.229 -10.535 1.00 16.21 111 GLY A O 1
ATOM 771 N N . PRO A 1 112 ? 27.919 62.554 -11.730 1.00 17.51 112 PRO A N 1
ATOM 772 C CA . PRO A 1 112 ? 28.596 61.969 -10.567 1.00 17.31 112 PRO A CA 1
ATOM 773 C C . PRO A 1 11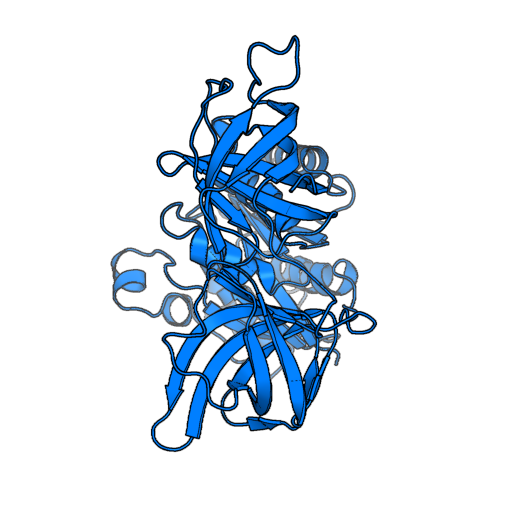2 ? 28.833 63.018 -9.494 1.00 20.27 112 PRO A C 1
ATOM 774 O O . PRO A 1 112 ? 29.194 64.160 -9.794 1.00 20.65 112 PRO A O 1
ATOM 778 N N . MET A 1 113 ? 28.628 62.618 -8.246 1.00 15.43 113 MET A N 1
ATOM 779 C CA . MET A 1 113 ? 28.820 63.491 -7.101 1.00 14.69 113 MET A CA 1
ATOM 780 C C . MET A 1 113 ? 29.748 62.772 -6.119 1.00 14.77 113 MET A C 1
ATOM 781 O O . MET A 1 113 ? 30.100 61.613 -6.333 1.00 15.27 113 MET A O 1
ATOM 786 N N . PRO A 1 114 ? 30.141 63.434 -5.021 1.00 15.55 114 PRO A N 1
ATOM 787 C CA . PRO A 1 114 ? 31.047 62.765 -4.080 1.00 12.79 114 PRO A CA 1
ATOM 788 C C . PRO A 1 114 ? 30.766 61.330 -3.677 1.00 14.17 114 PRO A C 1
ATOM 789 O O . PRO A 1 114 ? 31.684 60.513 -3.686 1.00 13.76 114 PRO A O 1
ATOM 793 N N . GLN A 1 115 ? 29.530 60.991 -3.318 1.00 13.84 115 GLN A N 1
ATOM 794 C CA . GLN A 1 115 ? 29.282 59.603 -2.929 1.00 13.23 115 GLN A CA 1
ATOM 795 C C . GLN A 1 115 ? 29.131 58.652 -4.114 1.00 14.02 115 GLN A C 1
ATOM 796 O O . GLN A 1 115 ? 29.134 57.434 -3.947 1.00 13.47 115 GLN A O 1
ATOM 802 N N . THR A 1 116 ? 29.012 59.195 -5.324 1.00 11.59 116 THR A N 1
ATOM 803 C CA . THR A 1 116 ? 28.997 58.337 -6.497 1.00 13.26 116 THR A CA 1
ATOM 804 C C . THR A 1 116 ? 30.409 57.734 -6.498 1.00 13.07 116 THR A C 1
ATOM 805 O O . THR A 1 116 ? 30.593 56.528 -6.666 1.00 13.68 116 THR A O 1
ATOM 809 N N . ARG A 1 117 ? 31.399 58.596 -6.273 1.00 13.24 117 ARG A N 1
ATOM 810 C CA . ARG A 1 117 ? 32.798 58.175 -6.265 1.00 13.65 117 ARG A CA 1
ATOM 811 C C . ARG A 1 117 ? 33.149 57.368 -5.021 1.00 11.68 117 ARG A C 1
ATOM 812 O O . ARG A 1 117 ? 33.708 56.274 -5.115 1.00 13.32 117 ARG A O 1
ATOM 820 N N . GLU A 1 118 ? 32.801 57.902 -3.855 1.00 12.20 118 GLU A N 1
ATOM 821 C CA . GLU A 1 118 ? 33.106 57.219 -2.611 1.00 11.92 118 GLU A CA 1
ATOM 822 C C . GLU A 1 118 ? 32.464 55.834 -2.536 1.00 11.11 118 GLU A C 1
ATOM 823 O O . GLU A 1 118 ? 33.095 54.889 -2.067 1.00 12.12 118 GLU A O 1
ATOM 829 N N . HIS A 1 119 ? 31.220 55.692 -2.993 1.00 11.47 119 HIS A N 1
ATOM 830 C CA . HIS A 1 119 ? 30.582 54.384 -2.935 1.00 12.63 119 HIS A CA 1
ATOM 831 C C . HIS A 1 119 ? 31.242 53.347 -3.822 1.00 10.66 119 HIS A C 1
ATOM 832 O O . HIS A 1 119 ? 31.267 52.172 -3.460 1.00 12.36 119 HIS A O 1
ATOM 839 N N . ILE A 1 120 ? 31.771 53.760 -4.971 1.00 12.96 120 ILE A N 1
ATOM 840 C CA . ILE A 1 120 ? 32.451 52.804 -5.841 1.00 12.96 120 ILE A CA 1
ATOM 841 C C . ILE A 1 120 ? 33.742 52.364 -5.145 1.00 13.46 120 ILE A C 1
ATOM 842 O O . ILE A 1 120 ? 34.035 51.178 -5.063 1.00 13.18 120 ILE A O 1
ATOM 847 N N . LEU A 1 121 ? 34.496 53.321 -4.619 1.00 12.31 121 LEU A N 1
ATOM 848 C CA . LEU A 1 121 ? 35.746 52.987 -3.937 1.00 13.40 121 LEU A CA 1
ATOM 849 C C . LEU A 1 121 ? 35.482 52.079 -2.740 1.00 14.86 121 LEU A C 1
ATOM 850 O O . LEU A 1 121 ? 36.191 51.095 -2.532 1.00 15.04 121 LEU A O 1
ATOM 855 N N . LEU A 1 122 ? 34.462 52.395 -1.945 1.00 13.34 122 LEU A N 1
ATOM 856 C CA . LEU A 1 122 ? 34.163 51.567 -0.781 1.00 13.77 122 LEU A CA 1
ATOM 857 C C . LEU A 1 122 ? 33.590 50.201 -1.168 1.00 14.85 122 LEU A C 1
ATOM 858 O O . LEU A 1 122 ? 33.861 49.198 -0.505 1.00 14.72 122 LEU A O 1
ATOM 863 N N . ALA A 1 123 ? 32.803 50.144 -2.240 1.00 14.08 123 ALA A N 1
ATOM 864 C CA . ALA A 1 123 ? 32.273 48.859 -2.681 1.00 14.73 123 ALA A CA 1
ATOM 865 C C . ALA A 1 123 ? 33.462 47.956 -3.000 1.00 14.15 123 ALA A C 1
ATOM 866 O O . ALA A 1 123 ? 33.477 46.766 -2.657 1.00 16.01 123 ALA A O 1
ATOM 868 N N . ARG A 1 124 ? 34.470 48.520 -3.655 1.00 13.32 124 ARG A N 1
ATOM 869 C CA . ARG A 1 124 ? 35.657 47.738 -3.982 1.00 17.58 124 ARG A CA 1
ATOM 870 C C . ARG A 1 124 ? 36.360 47.289 -2.700 1.00 15.73 124 ARG A C 1
ATOM 871 O O . ARG A 1 124 ? 36.789 46.137 -2.589 1.00 18.25 124 ARG A O 1
ATOM 879 N N . GLN A 1 125 ? 36.494 48.200 -1.739 1.00 14.49 125 GLN A N 1
ATOM 880 C CA . GLN A 1 125 ? 37.163 47.865 -0.479 1.00 14.55 125 GLN A CA 1
ATOM 881 C C . GLN A 1 125 ? 36.489 46.721 0.270 1.00 14.95 125 GLN A C 1
ATOM 882 O O . GLN A 1 125 ? 37.161 45.953 0.956 1.00 17.55 125 GLN A O 1
ATOM 888 N N . VAL A 1 126 ? 35.169 46.606 0.165 1.00 12.68 126 VAL A N 1
ATOM 889 C CA . VAL A 1 126 ? 34.469 45.526 0.857 1.00 13.84 126 VAL A CA 1
ATOM 890 C C . VAL A 1 126 ? 34.342 44.256 0.023 1.00 16.78 126 VAL A C 1
ATOM 891 O O . VAL A 1 126 ? 33.757 43.277 0.473 1.00 24.24 126 VAL A O 1
ATOM 895 N N . GLY A 1 127 ? 34.875 44.281 -1.193 1.00 15.58 127 GLY A N 1
ATOM 896 C CA . GLY A 1 127 ? 34.844 43.097 -2.030 1.00 16.40 127 GLY A CA 1
ATOM 897 C C . GLY A 1 127 ? 33.738 42.935 -3.052 1.00 13.36 127 GLY A C 1
ATOM 898 O O . GLY A 1 127 ? 33.541 41.827 -3.547 1.00 17.36 127 GLY A O 1
ATOM 899 N N . VAL A 1 128 ? 33.008 44.001 -3.377 1.00 13.46 128 VAL A N 1
ATOM 900 C CA . VAL A 1 128 ? 31.960 43.876 -4.389 1.00 13.26 128 VAL A CA 1
ATOM 901 C C . VAL A 1 128 ? 32.715 43.695 -5.710 1.00 13.98 128 VAL A C 1
ATOM 902 O O . VAL A 1 128 ? 33.458 44.576 -6.122 1.00 17.48 128 VAL A O 1
ATOM 906 N N . PRO A 1 129 ? 32.518 42.554 -6.386 1.00 18.13 129 PRO A N 1
ATOM 907 C CA . PRO A 1 129 ? 33.215 42.277 -7.643 1.00 23.60 129 PRO A CA 1
ATOM 908 C C . PRO A 1 129 ? 32.698 42.892 -8.930 1.00 21.63 129 PRO A C 1
ATOM 909 O O . PRO A 1 129 ? 33.463 43.038 -9.891 1.00 21.34 129 PRO A O 1
ATOM 913 N N . TYR A 1 130 ? 31.417 43.245 -8.968 1.00 16.77 130 TYR A N 1
ATOM 914 C CA . TYR A 1 130 ? 30.866 43.817 -10.181 1.00 16.41 130 TYR A CA 1
ATOM 915 C C . TYR A 1 130 ? 29.865 44.927 -9.919 1.00 11.76 130 TYR A C 1
ATOM 916 O O . TYR A 1 130 ? 29.098 44.872 -8.960 1.00 13.29 130 TYR A O 1
ATOM 925 N N . ILE A 1 131 ? 29.884 45.924 -10.797 1.00 12.07 131 ILE A N 1
ATOM 926 C CA . ILE A 1 131 ? 28.972 47.053 -10.725 1.00 12.78 131 ILE A CA 1
ATOM 927 C C . ILE A 1 131 ? 28.251 47.234 -12.056 1.00 14.47 131 ILE A C 1
ATOM 9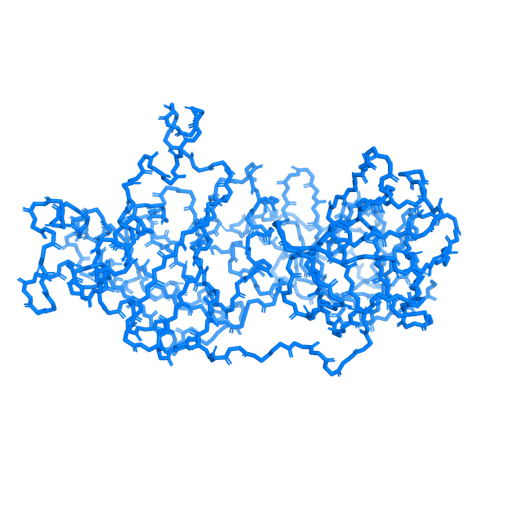28 O O . ILE A 1 131 ? 28.863 47.137 -13.118 1.00 16.01 131 ILE A O 1
ATOM 933 N N . VAL A 1 132 ? 26.939 47.462 -11.984 1.00 13.35 132 VAL A N 1
ATOM 934 C CA . VAL A 1 132 ? 26.096 47.737 -13.146 1.00 13.57 132 VAL A CA 1
ATOM 935 C C . VAL A 1 132 ? 25.605 49.156 -12.867 1.00 13.91 132 VAL A C 1
ATOM 936 O O . VAL A 1 132 ? 25.332 49.499 -11.714 1.00 13.69 132 VAL A O 1
ATOM 940 N N . VAL A 1 133 ? 25.476 49.979 -13.900 1.00 11.68 133 VAL A N 1
ATOM 941 C CA . VAL A 1 133 ? 25.059 51.355 -13.705 1.00 12.35 133 VAL A CA 1
ATOM 942 C C . VAL A 1 133 ? 23.669 51.674 -14.214 1.00 13.00 133 VAL A C 1
ATOM 943 O O . VAL A 1 133 ? 23.293 51.265 -15.327 1.00 13.69 133 VAL A O 1
ATOM 947 N N . PHE A 1 134 ? 22.901 52.381 -13.387 1.00 11.44 134 PHE A N 1
ATOM 948 C CA . PHE A 1 134 ? 21.599 52.854 -13.830 1.00 10.45 134 PHE A CA 1
ATOM 949 C C . PHE A 1 134 ? 21.664 54.374 -13.767 1.00 10.81 134 PHE A C 1
ATOM 950 O O . PHE A 1 134 ? 21.740 54.966 -12.687 1.00 11.05 134 PHE A O 1
ATOM 958 N N . MET A 1 135 ? 21.685 54.994 -14.946 1.00 11.63 135 MET A N 1
ATOM 959 C CA . MET A 1 135 ? 21.689 56.444 -15.048 1.00 13.27 135 MET A CA 1
ATOM 960 C C . MET A 1 135 ? 20.221 56.810 -14.956 1.00 12.14 135 MET A C 1
ATOM 961 O O . MET A 1 135 ? 19.442 56.549 -15.893 1.00 15.18 135 MET A O 1
ATOM 966 N N . ASN A 1 136 ? 19.871 57.422 -13.837 1.00 12.11 136 ASN A N 1
ATOM 967 C CA . ASN A 1 136 ? 18.504 57.789 -13.501 1.00 11.06 136 ASN A CA 1
ATOM 968 C C . ASN A 1 136 ? 18.093 59.223 -13.823 1.00 16.71 136 ASN A C 1
ATOM 969 O O . ASN A 1 136 ? 18.926 60.066 -14.155 1.00 14.68 136 ASN A O 1
ATOM 974 N N . LYS A 1 137 ? 16.790 59.484 -13.727 1.00 13.34 137 LYS A N 1
ATOM 975 C CA . LYS A 1 137 ? 16.225 60.810 -13.967 1.00 13.82 137 LYS A CA 1
ATOM 976 C C . LYS A 1 137 ? 16.452 61.345 -15.379 1.00 16.37 137 LYS A C 1
ATOM 977 O O . LYS A 1 137 ? 16.498 62.559 -15.585 1.00 16.40 137 LYS A O 1
ATOM 983 N N . VAL A 1 138 ? 16.579 60.464 -16.363 1.00 15.17 138 VAL A N 1
ATOM 984 C CA . VAL A 1 138 ? 16.790 60.963 -17.719 1.00 16.53 138 VAL A CA 1
ATOM 985 C C . VAL A 1 138 ? 15.539 61.698 -18.214 1.00 19.80 138 VAL A C 1
ATOM 986 O O . VAL A 1 138 ? 15.603 62.448 -19.189 1.00 22.20 138 VAL A O 1
ATOM 990 N N . ASP A 1 139 ? 14.413 61.502 -17.526 1.00 17.68 139 ASP A N 1
ATOM 991 C CA . ASP A 1 139 ? 13.158 62.171 -17.885 1.00 18.48 139 ASP A CA 1
ATOM 992 C C . ASP A 1 139 ? 13.297 63.678 -17.658 1.00 21.18 139 ASP A C 1
ATOM 993 O O . ASP A 1 139 ? 12.490 64.476 -18.155 1.00 21.98 139 ASP A O 1
ATOM 998 N N . MET A 1 140 ? 14.328 64.067 -16.914 1.00 18.73 140 MET A N 1
ATOM 999 C CA . MET A 1 140 ? 14.566 65.474 -16.608 1.00 19.67 140 MET A CA 1
ATOM 1000 C C . MET A 1 140 ? 15.613 66.116 -17.513 1.00 22.16 140 MET A C 1
ATOM 1001 O O . MET A 1 140 ? 15.883 67.316 -17.399 1.00 26.56 140 MET A O 1
ATOM 1006 N N . VAL A 1 141 ? 16.202 65.322 -18.401 1.00 21.45 141 VAL A N 1
ATOM 1007 C CA . VAL A 1 141 ? 17.230 65.815 -19.312 1.00 24.21 141 VAL A CA 1
ATOM 1008 C C . VAL A 1 141 ? 16.802 65.692 -20.773 1.00 28.30 141 VAL A C 1
ATOM 1009 O O . VAL A 1 141 ? 16.569 64.593 -21.270 1.00 30.78 141 VAL A O 1
ATOM 1013 N N . ASP A 1 142 ? 16.708 66.829 -21.456 1.00 32.40 142 ASP A N 1
ATOM 1014 C CA . ASP A 1 142 ? 16.305 66.854 -22.860 1.00 33.39 142 ASP A CA 1
ATOM 1015 C C . ASP A 1 142 ? 17.505 66.956 -23.801 1.00 35.31 142 ASP A C 1
ATOM 1016 O O . ASP A 1 142 ? 17.349 66.910 -25.020 1.00 40.23 142 ASP A O 1
ATOM 1021 N N . ASP A 1 143 ? 18.697 67.092 -23.231 1.00 32.38 143 ASP A N 1
ATOM 1022 C CA . ASP A 1 143 ? 19.918 67.220 -24.019 1.00 33.08 143 ASP A CA 1
ATOM 1023 C C . ASP A 1 143 ? 20.716 65.919 -24.117 1.00 35.04 143 ASP A C 1
ATOM 1024 O O . ASP A 1 143 ? 21.383 65.513 -23.165 1.00 29.62 143 ASP A O 1
ATOM 1029 N N . PRO A 1 144 ? 20.667 65.254 -25.283 1.00 31.84 144 PRO A N 1
ATOM 1030 C CA . PRO A 1 144 ? 21.385 63.994 -25.506 1.00 35.00 144 PRO A CA 1
ATOM 1031 C C . PRO A 1 144 ? 22.896 64.090 -25.287 1.00 35.41 144 PRO A C 1
ATOM 1032 O O . PRO A 1 144 ? 23.551 63.097 -24.965 1.00 38.24 144 PRO A O 1
ATOM 1036 N N . GLU A 1 145 ? 23.441 65.290 -25.460 1.00 33.81 145 GLU A N 1
ATOM 1037 C CA . GLU A 1 145 ? 24.869 65.521 -25.274 1.00 34.93 145 GLU A CA 1
ATOM 1038 C C . GLU A 1 145 ? 25.242 65.341 -23.809 1.00 33.61 145 GLU A C 1
ATOM 1039 O O . GLU A 1 145 ? 26.285 64.766 -23.485 1.00 31.81 145 GLU A O 1
ATOM 1045 N N . LEU A 1 146 ? 24.383 65.846 -22.928 1.00 31.71 146 LEU A N 1
ATOM 1046 C CA . LEU A 1 146 ? 24.617 65.745 -21.497 1.00 29.89 146 LEU A CA 1
ATOM 1047 C C . LEU A 1 146 ? 24.576 64.289 -21.048 1.00 28.34 146 LEU A C 1
ATOM 1048 O O . LEU A 1 146 ? 25.365 63.880 -20.200 1.00 26.07 146 LEU A O 1
ATOM 1053 N N . LEU A 1 147 ? 23.658 63.508 -21.614 1.00 25.83 147 LEU A N 1
ATOM 1054 C CA . LEU A 1 147 ? 23.552 62.100 -21.250 1.00 26.23 147 LEU A CA 1
ATOM 1055 C C . LEU A 1 147 ? 24.833 61.362 -21.626 1.00 24.13 147 LEU A C 1
ATOM 1056 O O . LEU A 1 147 ? 25.330 60.542 -20.855 1.00 26.38 147 LEU A O 1
ATOM 1061 N N . ASP A 1 148 ? 25.374 61.657 -22.806 1.00 25.04 148 ASP A N 1
ATOM 1062 C CA . ASP A 1 148 ? 26.611 61.018 -23.251 1.00 24.25 148 ASP A CA 1
ATOM 1063 C C . ASP A 1 148 ? 27.756 61.392 -22.318 1.00 24.71 148 ASP A C 1
ATOM 1064 O O . ASP A 1 148 ? 28.593 60.555 -21.973 1.00 22.61 148 ASP A O 1
ATOM 1069 N N . LEU A 1 149 ? 27.782 62.653 -21.905 1.00 22.31 149 LEU A N 1
ATOM 1070 C CA . LEU A 1 149 ? 28.819 63.135 -21.008 1.00 21.15 149 LEU A CA 1
ATOM 1071 C C . LEU A 1 149 ? 28.745 62.414 -19.664 1.00 22.66 149 LEU A C 1
ATOM 1072 O O . LEU A 1 149 ? 29.761 61.926 -19.159 1.00 23.46 149 LEU A O 1
ATOM 1077 N N . VAL A 1 150 ? 27.549 62.349 -19.083 1.00 23.60 150 VAL A N 1
ATOM 1078 C CA . VAL A 1 150 ? 27.388 61.677 -17.798 1.00 22.08 150 VAL A CA 1
ATOM 1079 C C . VAL A 1 150 ? 27.836 60.224 -17.902 1.00 19.22 150 VAL A C 1
ATOM 1080 O O . VAL A 1 150 ? 28.517 59.730 -17.006 1.00 18.65 150 VAL A O 1
ATOM 1084 N N . GLU A 1 151 ? 27.482 59.540 -18.988 1.00 16.84 151 GLU A N 1
ATOM 1085 C CA . GLU A 1 151 ? 27.898 58.151 -19.143 1.00 17.88 151 GLU A CA 1
ATOM 1086 C C . GLU A 1 151 ? 29.423 58.061 -19.211 1.00 19.70 151 GLU A C 1
ATOM 1087 O O . GLU A 1 151 ? 30.035 57.189 -18.594 1.00 18.08 151 GLU A O 1
ATOM 1093 N N . MET A 1 152 ? 30.040 58.959 -19.968 1.00 19.64 152 MET A N 1
ATOM 1094 C CA . MET A 1 152 ? 31.494 58.955 -20.079 1.00 20.32 152 MET A CA 1
ATOM 1095 C C . MET A 1 152 ? 32.133 59.193 -18.712 1.00 20.07 152 MET A C 1
ATOM 1096 O O . MET A 1 152 ? 33.094 58.519 -18.337 1.00 19.72 152 MET A O 1
ATOM 1101 N N . GLU A 1 153 ? 31.595 60.150 -17.966 1.00 19.37 153 GLU A N 1
ATOM 1102 C CA . GLU A 1 153 ? 32.132 60.460 -16.648 1.00 17.64 153 GLU A CA 1
ATOM 1103 C C . GLU A 1 153 ? 32.012 59.264 -15.704 1.00 18.01 153 GLU A C 1
ATOM 1104 O O . GLU A 1 153 ? 32.919 58.992 -14.921 1.00 18.72 153 GLU A O 1
ATOM 1110 N N . VAL A 1 154 ? 30.900 58.536 -15.781 1.00 16.70 154 VAL A N 1
ATOM 1111 C CA . VAL A 1 154 ? 30.724 57.376 -14.911 1.00 16.51 154 VAL A CA 1
ATOM 1112 C C . VAL A 1 154 ? 31.651 56.240 -15.323 1.00 15.72 154 VAL A C 1
ATOM 1113 O O . VAL A 1 154 ? 32.258 55.592 -14.467 1.00 15.93 154 VAL A O 1
ATOM 1117 N N . ARG A 1 155 ? 31.772 55.988 -16.623 1.00 16.88 155 ARG A N 1
ATOM 1118 C CA . ARG A 1 155 ? 32.670 54.931 -17.070 1.00 15.84 155 ARG A CA 1
ATOM 1119 C C . ARG A 1 155 ? 34.100 55.306 -16.659 1.00 16.83 155 ARG A C 1
ATOM 1120 O O . ARG A 1 155 ? 34.868 54.444 -16.247 1.00 17.60 155 ARG A O 1
ATOM 1128 N N . ASP A 1 156 ? 34.446 56.592 -16.734 1.00 21.12 156 ASP A N 1
ATOM 1129 C CA . ASP A 1 156 ? 35.788 57.024 -16.325 1.00 22.00 156 ASP A CA 1
ATOM 1130 C C . ASP A 1 156 ? 36.014 56.751 -14.834 1.00 19.00 156 ASP A C 1
ATOM 1131 O O . ASP A 1 156 ? 37.075 56.270 -14.435 1.00 19.37 156 ASP A O 1
ATOM 1136 N N . LEU A 1 157 ? 35.022 57.080 -14.008 1.00 18.64 157 LEU A N 1
ATOM 1137 C CA . LEU A 1 157 ? 35.120 56.851 -12.568 1.00 20.02 157 LEU A CA 1
ATOM 1138 C C . LEU A 1 157 ? 35.325 55.373 -12.265 1.00 18.87 157 LEU A C 1
ATOM 1139 O O . LEU A 1 157 ? 36.172 55.008 -11.447 1.00 17.50 157 LEU A O 1
ATOM 1144 N N . LEU A 1 158 ? 34.539 54.520 -12.912 1.00 17.26 158 LEU A N 1
ATOM 1145 C CA . LEU A 1 158 ? 34.665 53.089 -12.693 1.00 15.22 158 LEU A CA 1
ATOM 1146 C C . LEU A 1 158 ? 36.068 52.628 -13.054 1.00 18.10 158 LEU A C 1
ATOM 1147 O O . LEU A 1 158 ? 36.679 51.861 -12.306 1.00 15.81 158 LEU A O 1
ATOM 1152 N N . ASN A 1 159 ? 36.572 53.099 -14.192 1.00 17.26 159 ASN A N 1
ATOM 1153 C CA . ASN A 1 159 ? 37.918 52.732 -14.629 1.00 17.41 159 ASN A CA 1
ATOM 1154 C C . ASN A 1 159 ? 38.941 53.185 -13.596 1.00 19.76 159 ASN A C 1
ATOM 1155 O O . ASN A 1 159 ? 39.853 52.440 -13.237 1.00 18.14 159 ASN A O 1
ATOM 1160 N N . GLN A 1 160 ? 38.775 54.408 -13.109 1.00 18.32 160 GLN A N 1
ATOM 1161 C CA . GLN A 1 160 ? 39.689 54.972 -12.124 1.00 20.63 160 GLN A CA 1
ATOM 1162 C C . GLN A 1 160 ? 39.781 54.110 -10.867 1.00 19.85 160 GLN A C 1
ATOM 1163 O O . GLN A 1 160 ? 40.854 53.984 -10.275 1.00 19.74 160 GLN A O 1
ATOM 1169 N N . TYR A 1 161 ? 38.663 53.507 -10.465 1.00 15.66 161 TYR A N 1
ATOM 1170 C CA . TYR A 1 161 ? 38.629 52.677 -9.265 1.00 14.06 161 TYR A CA 1
ATOM 1171 C C . TYR A 1 161 ? 38.852 51.183 -9.514 1.00 13.59 161 TYR A C 1
ATOM 1172 O O . TYR A 1 161 ? 38.597 50.344 -8.646 1.00 15.82 161 TYR A O 1
ATOM 1181 N N . GLU A 1 162 ? 39.350 50.878 -10.711 1.00 14.07 162 GLU A N 1
ATOM 1182 C CA . GLU A 1 162 ? 39.700 49.514 -11.121 1.00 14.33 162 GLU A CA 1
ATOM 1183 C C . GLU A 1 162 ? 38.585 48.554 -11.511 1.00 15.77 162 GLU A C 1
ATOM 1184 O O . GLU A 1 162 ? 38.755 47.331 -11.468 1.00 15.50 162 GLU A O 1
ATOM 1190 N N . PHE A 1 163 ? 37.434 49.109 -11.866 1.00 15.13 163 PHE A N 1
ATOM 1191 C CA . PHE A 1 163 ? 36.341 48.286 -12.360 1.00 16.47 163 PHE A CA 1
ATOM 1192 C C . PHE A 1 163 ? 36.415 48.408 -13.875 1.00 16.21 163 PHE A C 1
ATOM 1193 O O . PHE A 1 163 ? 37.014 49.354 -14.398 1.00 17.56 163 PHE A O 1
ATOM 1201 N N . PRO A 1 164 ? 35.830 47.444 -14.605 1.00 17.12 164 PRO A N 1
ATOM 1202 C CA . PRO A 1 164 ? 35.859 47.480 -16.070 1.00 21.02 164 PRO A CA 1
ATOM 1203 C C . PRO A 1 164 ? 34.866 48.490 -16.631 1.00 21.13 164 PRO A C 1
ATOM 1204 O O . PRO A 1 164 ? 33.855 48.117 -17.230 1.00 18.70 164 PRO A O 1
ATOM 1208 N N . GLY A 1 165 ? 35.183 49.767 -16.438 1.00 18.12 165 GLY A N 1
ATOM 1209 C CA . GLY A 1 165 ? 34.321 50.856 -16.874 1.00 20.60 165 GLY A CA 1
ATOM 1210 C C . GLY A 1 165 ? 33.832 50.862 -18.309 1.00 18.90 165 GLY A C 1
ATOM 1211 O O . GLY A 1 165 ? 32.732 51.353 -18.585 1.00 19.92 165 GLY A O 1
ATOM 1212 N N . ASP A 1 166 ? 34.630 50.340 -19.232 1.00 22.38 166 ASP A N 1
ATOM 1213 C CA . ASP A 1 166 ? 34.209 50.324 -20.631 1.00 20.55 166 ASP A CA 1
ATOM 1214 C C . ASP A 1 166 ? 33.356 49.106 -20.952 1.00 21.59 166 ASP A C 1
ATOM 1215 O O . ASP A 1 166 ? 32.760 49.031 -22.028 1.00 28.67 166 ASP A O 1
ATOM 1220 N N . GLU A 1 167 ? 33.294 48.157 -20.025 1.00 20.60 167 GLU A N 1
ATOM 1221 C CA . GLU A 1 167 ? 32.525 46.932 -20.227 1.00 21.61 167 GLU A CA 1
ATOM 1222 C C . GLU A 1 167 ? 31.161 46.949 -19.544 1.00 22.57 167 GLU A C 1
ATOM 1223 O O . GLU A 1 167 ? 30.188 46.421 -20.079 1.00 22.99 167 GLU A O 1
ATOM 1229 N N . VAL A 1 168 ? 31.091 47.558 -18.367 1.00 19.86 168 VAL A N 1
ATOM 1230 C CA . VAL A 1 168 ? 29.846 47.576 -17.613 1.00 20.12 168 VAL A CA 1
ATOM 1231 C C . VAL A 1 168 ? 28.642 48.136 -18.342 1.00 20.87 168 VAL A C 1
ATOM 1232 O O . VAL A 1 168 ? 28.741 49.039 -19.178 1.00 19.05 168 VAL A O 1
ATOM 1236 N N . PRO A 1 169 ? 27.467 47.584 -18.038 1.00 19.08 169 PRO A N 1
ATOM 1237 C CA . PRO A 1 169 ? 26.253 48.073 -18.680 1.00 18.55 169 PRO A CA 1
ATOM 1238 C C . PRO A 1 169 ? 25.891 49.401 -18.031 1.00 19.34 169 PRO A C 1
ATOM 1239 O O . PRO A 1 169 ? 25.981 49.541 -16.808 1.00 19.39 169 PRO A O 1
ATOM 1243 N N . VAL A 1 170 ? 25.523 50.382 -18.839 1.00 19.40 170 VAL A N 1
ATOM 1244 C CA . VAL A 1 170 ? 25.084 51.669 -18.329 1.00 16.44 170 VAL A CA 1
ATOM 1245 C C . VAL A 1 170 ? 23.690 51.855 -18.915 1.00 21.99 170 VAL A C 1
ATOM 1246 O O . VAL A 1 170 ? 23.535 52.146 -20.103 1.00 24.92 170 VAL A O 1
ATOM 1250 N N . ILE A 1 171 ? 22.679 51.657 -18.077 1.00 17.36 171 ILE A N 1
ATOM 1251 C CA . ILE A 1 171 ? 21.289 51.767 -18.506 1.00 15.74 171 ILE A CA 1
ATOM 1252 C C . ILE A 1 171 ? 20.759 53.166 -18.238 1.00 16.38 171 ILE A C 1
ATOM 1253 O O . ILE A 1 171 ? 20.859 53.671 -17.122 1.00 18.62 171 ILE A O 1
ATOM 1258 N N . ARG A 1 172 ? 20.192 53.795 -19.263 1.00 15.41 172 ARG A N 1
ATOM 1259 C CA . ARG A 1 172 ? 19.647 55.139 -19.123 1.00 16.61 172 ARG A CA 1
ATOM 1260 C C . ARG A 1 172 ? 18.140 55.051 -18.969 1.00 16.82 172 ARG A C 1
ATOM 1261 O O . ARG A 1 172 ? 17.441 54.588 -19.875 1.00 22.42 172 ARG A O 1
ATOM 1269 N N . GLY A 1 173 ? 17.632 55.506 -17.833 1.00 12.21 173 GLY A N 1
ATOM 1270 C CA . GLY A 1 173 ? 16.198 55.429 -17.623 1.00 13.76 173 GLY A CA 1
ATOM 1271 C C . GLY A 1 173 ? 15.639 56.345 -16.558 1.00 12.62 173 GLY A C 1
ATOM 1272 O O . GLY A 1 173 ? 16.286 57.292 -16.107 1.00 12.54 173 GLY A O 1
ATOM 1273 N N . SER A 1 174 ? 14.397 56.054 -16.169 1.00 11.56 174 SER A N 1
ATOM 1274 C CA . SER A 1 174 ? 13.695 56.813 -15.156 1.00 11.78 174 SER A CA 1
ATOM 1275 C C . SER A 1 174 ? 12.990 55.862 -14.200 1.00 11.42 174 SER A C 1
ATOM 1276 O O . SER A 1 174 ? 12.017 55.188 -14.560 1.00 11.71 174 SER A O 1
ATOM 1279 N N . ALA A 1 175 ? 13.510 55.770 -12.987 1.00 10.97 175 ALA A N 1
ATOM 1280 C CA . ALA A 1 175 ? 12.897 54.923 -11.984 1.00 10.86 175 ALA A CA 1
ATOM 1281 C C . ALA A 1 175 ? 11.491 55.433 -11.684 1.00 11.07 175 ALA A C 1
ATOM 1282 O O . ALA A 1 175 ? 10.559 54.645 -11.519 1.00 11.88 175 ALA A O 1
ATOM 1284 N N . LEU A 1 176 ? 11.330 56.756 -11.638 1.00 11.61 176 LEU A N 1
ATOM 1285 C CA . LEU A 1 176 ? 10.026 57.331 -11.335 1.00 12.20 176 LEU A CA 1
ATOM 1286 C C . LEU A 1 176 ? 8.986 57.046 -12.412 1.00 11.62 176 LEU A C 1
ATOM 1287 O O . LEU A 1 176 ? 7.884 56.603 -12.086 1.00 12.22 176 LEU A O 1
ATOM 1292 N N . LEU A 1 177 ? 9.314 57.287 -13.678 1.00 10.70 177 LEU A N 1
ATOM 1293 C CA . LEU A 1 177 ? 8.314 57.042 -14.718 1.00 10.53 177 LEU A CA 1
ATOM 1294 C C . LEU A 1 177 ? 8.005 55.557 -14.858 1.00 11.83 177 LEU A C 1
ATOM 1295 O O . LEU A 1 177 ? 6.881 55.195 -15.182 1.00 12.82 177 LEU A O 1
ATOM 1300 N N . ALA A 1 178 ? 8.973 54.685 -14.591 1.00 10.41 178 ALA A N 1
ATOM 1301 C CA . ALA A 1 178 ? 8.699 53.256 -14.670 1.00 10.95 178 ALA A CA 1
ATOM 1302 C C . ALA A 1 178 ? 7.740 52.882 -13.535 1.00 10.96 178 ALA A C 1
ATOM 1303 O O . ALA A 1 178 ? 6.767 52.158 -13.748 1.00 12.03 178 ALA A O 1
ATOM 1305 N N . LEU A 1 179 ? 8.015 53.368 -12.329 1.00 10.26 179 LEU A N 1
ATOM 1306 C CA . LEU A 1 179 ? 7.159 53.080 -11.185 1.00 11.07 179 LEU A CA 1
ATOM 1307 C C . LEU A 1 179 ? 5.740 53.622 -11.415 1.00 10.46 179 LEU A C 1
ATOM 1308 O O . LEU A 1 179 ? 4.751 52.939 -11.114 1.00 12.34 179 LEU A O 1
ATOM 1313 N N . GLU A 1 180 ? 5.634 54.831 -11.954 1.00 10.46 180 GLU A N 1
ATOM 1314 C CA . GLU A 1 180 ? 4.309 55.407 -12.229 1.00 10.99 180 GLU A CA 1
ATOM 1315 C C . GLU A 1 180 ? 3.555 54.566 -13.269 1.00 12.70 180 GLU A C 1
ATOM 1316 O O . GLU A 1 180 ? 2.339 54.397 -13.168 1.00 12.98 180 GLU A O 1
ATOM 1322 N N . GLN A 1 181 ? 4.262 54.038 -14.262 1.00 11.27 181 GLN A N 1
ATOM 1323 C CA . GLN A 1 181 ? 3.611 53.198 -15.265 1.00 11.01 181 GLN A CA 1
ATOM 1324 C C . GLN A 1 181 ? 3.129 51.895 -14.638 1.00 11.59 181 GLN A C 1
ATOM 1325 O O . GLN A 1 181 ? 2.039 51.421 -14.968 1.00 12.24 181 GLN A O 1
ATOM 1331 N N . MET A 1 182 ? 3.921 51.309 -13.736 1.00 11.06 182 MET A N 1
ATOM 1332 C CA . MET A 1 182 ? 3.494 50.068 -13.102 1.00 9.55 182 MET A CA 1
ATOM 1333 C C . MET A 1 182 ? 2.310 50.304 -12.157 1.00 11.33 182 MET A C 1
ATOM 1334 O O . MET A 1 182 ? 1.494 49.406 -11.963 1.00 12.90 182 MET A O 1
ATOM 1339 N N . HIS A 1 183 ? 2.210 51.494 -11.572 1.00 12.03 183 HIS A N 1
ATOM 1340 C CA . HIS A 1 183 ? 1.068 51.781 -10.701 1.00 11.99 183 HIS A CA 1
ATOM 1341 C C . HIS A 1 183 ? -0.180 51.901 -11.574 1.00 12.90 183 HIS A C 1
ATOM 1342 O O . HIS A 1 183 ? -1.262 51.461 -11.184 1.00 13.63 183 HIS A O 1
ATOM 1349 N N . ARG A 1 184 ? -0.033 52.495 -12.754 1.00 11.38 184 ARG A N 1
ATOM 1350 C CA . ARG A 1 184 ? -1.173 52.633 -13.661 1.00 12.07 184 ARG A CA 1
ATOM 1351 C C . ARG A 1 184 ? -1.576 51.291 -14.268 1.00 12.08 184 ARG A C 1
ATOM 1352 O O . ARG A 1 184 ? -2.771 51.019 -14.468 1.00 11.62 184 ARG A O 1
ATOM 1360 N N . ASN A 1 185 ? -0.585 50.454 -14.577 1.00 11.50 185 ASN A N 1
ATOM 1361 C CA . ASN A 1 185 ? -0.824 49.134 -15.169 1.00 11.47 185 ASN A CA 1
ATOM 1362 C C . ASN A 1 185 ? 0.182 48.161 -14.579 1.00 11.91 185 ASN A C 1
ATOM 1363 O O . ASN A 1 185 ? 1.320 48.025 -15.075 1.00 12.01 185 ASN A O 1
ATOM 1368 N N . PRO A 1 186 ? -0.210 47.455 -13.528 1.00 10.51 186 PRO A N 1
ATOM 1369 C CA . PRO A 1 186 ? 0.693 46.497 -12.884 1.00 11.13 186 PRO A CA 1
ATOM 1370 C C . PRO A 1 186 ? 1.054 45.287 -13.735 1.00 11.16 186 PRO A C 1
ATOM 1371 O O . PRO A 1 186 ? 1.910 44.479 -13.342 1.00 13.84 186 PRO A O 1
ATOM 1375 N N . LYS A 1 187 ? 0.399 45.153 -14.885 1.00 10.84 187 LYS A N 1
ATOM 1376 C CA . LYS A 1 187 ? 0.678 44.036 -15.774 1.00 12.31 187 LYS A CA 1
ATOM 1377 C C . LYS A 1 187 ? 1.469 44.447 -17.011 1.00 12.68 187 LYS A C 1
ATOM 1378 O O . LYS A 1 187 ? 1.590 43.668 -17.949 1.00 14.39 187 LYS A O 1
ATOM 1384 N N . THR A 1 188 ? 2.008 45.665 -17.023 1.00 11.53 188 THR A N 1
ATOM 1385 C CA . THR A 1 188 ? 2.798 46.143 -18.163 1.00 11.96 188 THR A CA 1
ATOM 1386 C C . THR A 1 188 ? 3.876 45.107 -18.427 1.00 12.30 188 THR A C 1
ATOM 1387 O O . THR A 1 188 ? 4.609 44.726 -17.514 1.00 14.21 188 THR A O 1
ATOM 1391 N N . ARG A 1 189 ? 3.987 44.656 -19.668 1.00 14.47 189 ARG A N 1
ATOM 1392 C CA . ARG A 1 189 ? 4.980 43.645 -19.978 1.00 18.12 189 ARG A CA 1
ATOM 1393 C C . ARG A 1 189 ? 6.086 44.164 -20.872 1.00 13.06 189 ARG A C 1
ATOM 1394 O O . ARG A 1 189 ? 6.008 45.271 -21.410 1.00 13.17 189 ARG A O 1
ATOM 1402 N N . ARG A 1 190 ? 7.129 43.349 -20.992 1.00 13.30 190 ARG A N 1
ATOM 1403 C CA . ARG A 1 190 ? 8.270 43.654 -21.835 1.00 13.11 190 ARG A CA 1
ATOM 1404 C C . ARG A 1 190 ? 7.818 44.107 -23.217 1.00 12.75 190 ARG A C 1
ATOM 1405 O O . ARG A 1 190 ? 6.935 43.480 -23.833 1.00 13.68 190 ARG A O 1
ATOM 1413 N N . GLY A 1 191 ? 8.440 45.186 -23.683 1.00 12.64 191 GLY A N 1
ATOM 1414 C CA . GLY A 1 191 ? 8.171 45.744 -24.996 1.00 12.71 191 GLY A CA 1
ATOM 1415 C C . GLY A 1 191 ? 7.087 46.792 -25.074 1.00 12.14 191 GLY A C 1
ATOM 1416 O O . GLY A 1 191 ? 7.039 47.559 -26.040 1.00 14.66 191 GLY A O 1
ATOM 1417 N N . GLU A 1 192 ? 6.232 46.860 -24.059 1.00 12.92 192 GLU A N 1
ATOM 1418 C CA . GLU A 1 192 ? 5.109 47.790 -24.088 1.00 12.74 192 GLU A CA 1
ATOM 1419 C C . GLU A 1 192 ? 5.338 49.241 -23.701 1.00 14.56 192 GLU A C 1
ATOM 1420 O O . GLU A 1 192 ? 4.625 50.133 -24.161 1.00 18.27 192 GLU A O 1
ATOM 1426 N N . ASN A 1 193 ? 6.332 49.492 -22.859 1.00 12.89 193 ASN A N 1
ATOM 1427 C CA . ASN A 1 193 ? 6.572 50.852 -22.381 1.00 14.46 193 ASN A CA 1
ATOM 1428 C C . ASN A 1 193 ? 8.065 51.117 -22.331 1.00 12.59 193 ASN A C 1
ATOM 1429 O O . ASN A 1 193 ? 8.836 50.282 -21.845 1.00 13.57 193 ASN A O 1
ATOM 1434 N N . GLU A 1 194 ? 8.475 52.286 -22.809 1.00 12.60 194 GLU A N 1
ATOM 1435 C CA . GLU A 1 194 ? 9.895 52.586 -22.841 1.00 12.47 194 GLU A CA 1
ATOM 1436 C C . GLU A 1 194 ? 10.573 52.618 -21.472 1.00 12.72 194 GLU A C 1
ATOM 1437 O O . GLU A 1 194 ? 11.702 52.142 -21.334 1.00 13.79 194 GLU A O 1
ATOM 1443 N N . TRP A 1 195 ? 9.900 53.146 -20.455 1.00 12.28 195 TRP A N 1
ATOM 1444 C CA . TRP A 1 195 ? 10.527 53.236 -19.140 1.00 11.75 195 TRP A CA 1
ATOM 1445 C C . TRP A 1 195 ? 10.587 51.880 -18.461 1.00 10.83 195 TRP A C 1
ATOM 1446 O O . TRP A 1 195 ? 11.591 51.530 -17.825 1.00 12.14 195 TRP A O 1
ATOM 1457 N N . VAL A 1 196 ? 9.521 51.104 -18.585 1.00 11.05 196 VAL A N 1
ATOM 1458 C CA . VAL A 1 196 ? 9.519 49.778 -18.007 1.00 10.77 196 VAL A CA 1
ATOM 1459 C C . VAL A 1 196 ? 10.575 48.931 -18.714 1.00 11.18 196 VAL A C 1
ATOM 1460 O O . VAL A 1 196 ? 11.268 48.158 -18.072 1.00 11.58 196 VAL A O 1
ATOM 1464 N N . ASP A 1 197 ? 10.722 49.086 -20.028 1.00 11.80 197 ASP A N 1
ATOM 1465 C CA . ASP A 1 197 ? 11.743 48.316 -20.737 1.00 11.02 197 ASP A CA 1
ATOM 1466 C C . ASP A 1 197 ? 13.161 48.663 -20.259 1.00 12.04 197 ASP A C 1
ATOM 1467 O O . ASP A 1 197 ? 14.043 47.802 -20.297 1.00 13.48 197 ASP A O 1
ATOM 1472 N N . LYS A 1 198 ? 13.388 49.896 -19.800 1.00 10.74 198 LYS A N 1
ATOM 1473 C CA . LYS A 1 198 ? 14.714 50.233 -19.265 1.00 11.75 198 LYS A CA 1
ATOM 1474 C C . LYS A 1 198 ? 14.926 49.458 -17.953 1.00 11.67 198 LYS A C 1
ATOM 1475 O O . LYS A 1 198 ? 16.053 49.062 -17.641 1.00 13.00 198 LYS A O 1
ATOM 1481 N N . ILE A 1 199 ? 13.868 49.242 -17.169 1.00 11.03 199 ILE A N 1
ATOM 1482 C CA . ILE A 1 199 ? 14.016 48.457 -15.949 1.00 10.81 199 ILE A CA 1
ATOM 1483 C C . ILE A 1 199 ? 14.326 47.015 -16.352 1.00 10.41 199 ILE A C 1
ATOM 1484 O O . ILE A 1 199 ? 15.129 46.345 -15.697 1.00 12.85 199 ILE A O 1
ATOM 1489 N N . TRP A 1 200 ? 13.718 46.524 -17.437 1.00 12.13 200 TRP A N 1
ATOM 1490 C CA . TRP A 1 200 ? 14.041 45.170 -17.896 1.00 11.76 200 TRP A CA 1
ATOM 1491 C C . TRP A 1 200 ? 15.493 45.113 -18.376 1.00 12.33 200 TRP A C 1
ATOM 1492 O O . TRP A 1 200 ? 16.148 44.092 -18.211 1.00 13.76 200 TRP A O 1
ATOM 1503 N N . GLU A 1 201 ? 16.005 46.195 -18.956 1.00 12.76 201 GLU A N 1
ATOM 1504 C CA . GLU A 1 201 ? 17.409 46.208 -19.372 1.00 13.94 201 GLU A CA 1
ATOM 1505 C C . GLU A 1 201 ? 18.271 46.000 -18.124 1.00 15.19 201 GLU A C 1
ATOM 1506 O O . GLU A 1 201 ? 19.280 45.293 -18.162 1.00 15.44 201 GLU A O 1
ATOM 1512 N N . LEU A 1 202 ? 17.873 46.626 -17.017 1.00 12.54 202 LEU A N 1
ATOM 1513 C CA . LEU A 1 202 ? 18.623 46.497 -15.767 1.00 12.39 202 LEU A CA 1
ATOM 1514 C C . LEU A 1 202 ? 18.521 45.080 -15.186 1.00 13.50 202 LEU A C 1
ATOM 1515 O O . LEU A 1 202 ? 19.533 44.508 -14.773 1.00 13.72 202 LEU A O 1
ATOM 1520 N N . LEU A 1 203 ? 17.320 44.504 -15.159 1.00 10.63 203 LEU A N 1
ATOM 1521 C CA . LEU A 1 203 ? 17.138 43.146 -14.640 1.00 10.52 203 LEU A CA 1
ATOM 1522 C C . LEU A 1 203 ? 17.923 42.145 -15.499 1.00 12.53 203 LEU A C 1
ATOM 1523 O O . LEU A 1 203 ? 18.559 41.211 -14.986 1.00 13.73 203 LEU A O 1
ATOM 1528 N N . ASP A 1 204 ? 17.881 42.339 -16.812 1.00 13.09 204 ASP A N 1
ATOM 1529 C CA . ASP A 1 204 ? 18.619 41.454 -17.691 1.00 14.58 204 ASP A CA 1
ATOM 1530 C C . ASP A 1 204 ? 20.121 41.652 -17.492 1.00 15.07 204 ASP A C 1
ATOM 1531 O O . ASP A 1 204 ? 20.885 40.693 -17.581 1.00 15.24 204 ASP A O 1
ATOM 1536 N N . ALA A 1 205 ? 20.539 42.888 -17.218 1.00 13.27 205 ALA A N 1
ATOM 1537 C CA . ALA A 1 205 ? 21.954 43.180 -16.997 1.00 13.74 205 ALA A CA 1
ATOM 1538 C C . ALA A 1 205 ? 22.471 42.523 -15.720 1.00 15.03 205 ALA A C 1
ATOM 1539 O O . ALA A 1 205 ? 23.577 41.971 -15.714 1.00 15.99 205 ALA A O 1
ATOM 1541 N N . ILE A 1 206 ? 21.714 42.569 -14.629 1.00 13.41 206 ILE A N 1
ATOM 1542 C CA . ILE A 1 206 ? 22.228 41.929 -13.427 1.00 16.09 206 ILE A CA 1
ATOM 1543 C C . ILE A 1 206 ? 22.278 40.420 -13.643 1.00 14.72 206 ILE A C 1
ATOM 1544 O O . ILE A 1 206 ? 23.203 39.758 -13.175 1.00 16.75 206 ILE A O 1
ATOM 1549 N N . ASP A 1 207 ? 21.315 39.876 -14.384 1.00 12.32 207 ASP A N 1
ATOM 1550 C CA . ASP A 1 207 ? 21.304 38.449 -14.687 1.00 14.49 207 ASP A CA 1
ATOM 1551 C C . ASP A 1 207 ? 22.560 38.047 -15.461 1.00 16.68 207 ASP A C 1
ATOM 1552 O O . ASP A 1 207 ? 23.152 37.008 -15.179 1.00 19.11 207 ASP A O 1
ATOM 1557 N N . GLU A 1 208 ? 22.967 38.851 -16.437 1.00 14.26 208 GLU A N 1
ATOM 1558 C CA . GLU A 1 208 ? 24.122 38.459 -17.245 1.00 18.58 208 GLU A CA 1
ATOM 1559 C C . GLU A 1 208 ? 25.499 38.992 -16.885 1.00 22.97 208 GLU A C 1
ATOM 1560 O O . GLU A 1 208 ? 26.503 38.407 -17.294 1.00 27.27 208 GLU A O 1
ATOM 1566 N N . TYR A 1 209 ? 25.563 40.077 -16.123 1.00 16.87 209 TYR A N 1
ATOM 1567 C CA . TYR A 1 209 ? 26.848 40.654 -15.748 1.00 17.20 209 TYR A CA 1
ATOM 1568 C C . TYR A 1 209 ? 27.320 40.308 -14.345 1.00 19.70 209 TYR A C 1
ATOM 1569 O O . TYR A 1 209 ? 28.525 40.249 -14.097 1.00 24.16 209 TYR A O 1
ATOM 1578 N N . ILE A 1 210 ? 26.394 40.089 -13.418 1.00 15.65 210 ILE A N 1
ATOM 1579 C CA . ILE A 1 210 ? 26.793 39.731 -12.061 1.00 19.20 210 ILE A CA 1
ATOM 1580 C C . ILE A 1 210 ? 26.955 38.228 -12.050 1.00 19.05 210 ILE A C 1
ATOM 1581 O O . ILE A 1 210 ? 25.994 37.487 -12.222 1.00 19.03 210 ILE A O 1
ATOM 1586 N N . PRO A 1 211 ? 28.191 37.755 -11.856 1.00 22.07 211 PRO A N 1
ATOM 1587 C CA . PRO A 1 211 ? 28.471 36.320 -11.836 1.00 22.09 211 PRO A CA 1
ATOM 1588 C C . PRO A 1 211 ? 27.758 35.586 -10.709 1.00 17.45 211 PRO A C 1
ATOM 1589 O O . PRO A 1 211 ? 27.539 36.150 -9.637 1.00 19.53 211 PRO A O 1
ATOM 1593 N N . THR A 1 212 ? 27.385 34.335 -10.961 1.00 19.29 212 THR A N 1
ATOM 1594 C CA . THR A 1 212 ? 26.750 33.523 -9.933 1.00 21.99 212 THR A CA 1
ATOM 1595 C C . THR A 1 212 ? 27.852 33.379 -8.889 1.00 21.21 212 THR A C 1
ATOM 1596 O O . THR A 1 212 ? 28.954 32.921 -9.191 1.00 21.80 212 THR A O 1
ATOM 1600 N N . PRO A 1 213 ? 27.575 33.796 -7.653 1.00 19.82 213 PRO A N 1
ATOM 1601 C CA . PRO A 1 213 ? 28.575 33.712 -6.591 1.00 18.93 213 PRO A CA 1
ATOM 1602 C C . PRO A 1 213 ? 28.962 32.326 -6.119 1.00 17.14 213 PRO A C 1
ATOM 1603 O O . PRO A 1 213 ? 28.172 31.387 -6.153 1.00 17.41 213 PRO A O 1
ATOM 1607 N N . VAL A 1 214 ? 30.207 32.234 -5.673 1.00 19.62 214 VAL A N 1
ATOM 1608 C CA . VAL A 1 214 ? 30.766 31.012 -5.129 1.00 16.50 214 VAL A CA 1
ATOM 1609 C C . VAL A 1 214 ? 31.160 31.399 -3.705 1.00 15.66 214 VAL A C 1
ATOM 1610 O O . VAL A 1 214 ? 32.043 32.238 -3.507 1.00 19.38 214 VAL A O 1
ATOM 1614 N N . ARG A 1 215 ? 30.487 30.813 -2.722 1.00 15.07 215 ARG A N 1
ATOM 1615 C CA . ARG A 1 215 ? 30.781 31.132 -1.331 1.00 14.54 215 ARG A CA 1
ATOM 1616 C C . ARG A 1 215 ? 32.208 30.714 -1.002 1.00 12.83 215 ARG A C 1
ATOM 1617 O O . ARG A 1 215 ? 32.668 29.635 -1.409 1.00 14.71 215 ARG A O 1
ATOM 1625 N N . ASP A 1 216 ? 32.911 31.574 -0.272 1.00 13.24 216 ASP A N 1
ATOM 1626 C CA . ASP A 1 216 ? 34.322 31.356 0.059 1.00 12.03 216 ASP A CA 1
ATOM 1627 C C . ASP A 1 216 ? 34.534 30.395 1.232 1.00 10.84 216 ASP A C 1
ATOM 1628 O O . ASP A 1 216 ? 35.084 30.769 2.265 1.00 12.44 216 ASP A O 1
ATOM 1633 N N . VAL A 1 217 ? 34.107 29.152 1.040 1.00 10.28 217 VAL A N 1
ATOM 1634 C CA . VAL A 1 217 ? 34.167 28.133 2.077 1.00 14.09 217 VAL A CA 1
ATOM 1635 C C . VAL A 1 217 ? 35.450 27.314 2.175 1.00 12.58 217 VAL A C 1
ATOM 1636 O O . VAL A 1 217 ? 35.668 26.659 3.197 1.00 14.10 217 VAL A O 1
ATOM 1640 N N . ASP A 1 218 ? 36.297 27.352 1.151 1.00 13.15 218 ASP A N 1
ATOM 1641 C CA . ASP A 1 218 ? 37.533 26.560 1.158 1.00 12.36 218 ASP A CA 1
ATOM 1642 C C . ASP A 1 218 ? 38.668 27.339 1.815 1.00 11.67 218 ASP A C 1
ATOM 1643 O O . ASP A 1 218 ? 39.728 27.559 1.232 1.00 12.80 218 ASP A O 1
ATOM 1648 N N . LYS A 1 219 ? 38.432 27.710 3.072 1.00 11.33 219 LYS A N 1
ATOM 1649 C CA . LYS A 1 219 ? 39.355 28.523 3.851 1.00 11.55 219 LYS A CA 1
ATOM 1650 C C . LYS A 1 219 ? 39.088 28.323 5.339 1.00 9.51 219 LYS A C 1
ATOM 1651 O O . LYS A 1 219 ? 38.049 27.800 5.724 1.00 10.80 219 LYS A O 1
ATOM 1657 N N . PRO A 1 220 ? 40.041 28.734 6.189 1.00 11.76 220 PRO A N 1
ATOM 1658 C CA . PRO A 1 220 ? 39.824 28.605 7.633 1.00 11.17 220 PRO A CA 1
ATOM 1659 C C . PRO A 1 220 ? 38.716 29.600 7.997 1.00 11.16 220 PRO A C 1
ATOM 1660 O O . PRO A 1 220 ? 38.642 30.710 7.448 1.00 11.51 220 PRO A O 1
ATOM 1664 N N . PHE A 1 221 ? 37.866 29.197 8.922 1.00 10.54 221 PHE A N 1
ATOM 1665 C CA . PHE A 1 221 ? 36.745 30.005 9.366 1.00 10.12 221 PHE A CA 1
ATOM 1666 C C . PHE A 1 221 ? 37.093 31.368 9.947 1.00 11.11 221 PHE A C 1
ATOM 1667 O O . PHE A 1 221 ? 38.041 31.504 10.724 1.00 10.36 221 PHE A O 1
ATOM 1675 N N . LEU A 1 222 ? 36.325 32.381 9.550 1.00 9.64 222 LEU A N 1
ATOM 1676 C CA . LEU A 1 222 ? 36.446 33.716 10.146 1.00 9.71 222 LEU A CA 1
ATOM 1677 C C . LEU A 1 222 ? 35.122 34.447 9.994 1.00 9.81 222 LEU A C 1
ATOM 1678 O O . LEU A 1 222 ? 34.519 34.457 8.915 1.00 10.46 222 LEU A O 1
ATOM 1683 N N . MET A 1 223 ? 34.661 35.022 11.099 1.00 10.11 223 MET A N 1
ATOM 1684 C CA . MET A 1 223 ? 33.450 35.829 11.118 1.00 9.19 223 MET A CA 1
ATOM 1685 C C . MET A 1 223 ? 33.668 37.091 11.961 1.00 10.74 223 MET A C 1
ATOM 1686 O O . MET A 1 223 ? 34.005 37.003 13.149 1.00 10.19 223 MET A O 1
ATOM 1691 N N . PRO A 1 224 ? 33.522 38.283 11.356 1.00 10.49 224 PRO A N 1
ATOM 1692 C CA . PRO A 1 224 ? 33.697 39.507 12.148 1.00 9.98 224 PRO A CA 1
ATOM 1693 C C . PRO A 1 224 ? 32.492 39.615 13.076 1.00 9.27 224 PRO A C 1
ATOM 1694 O O . PRO A 1 224 ? 31.372 39.295 12.670 1.00 10.50 224 PRO A O 1
ATOM 1698 N N . VAL A 1 225 ? 32.712 40.055 14.305 1.00 9.43 225 VAL A N 1
ATOM 1699 C CA . VAL A 1 225 ? 31.590 40.206 15.228 1.00 9.00 225 VAL A CA 1
ATOM 1700 C C . VAL A 1 225 ? 30.883 41.529 14.961 1.00 8.84 225 VAL A C 1
ATOM 1701 O O . VAL A 1 225 ? 31.470 42.604 15.115 1.00 9.67 225 VAL A O 1
ATOM 1705 N N . GLU A 1 226 ? 29.624 41.424 14.543 1.00 9.99 226 GLU A N 1
ATOM 1706 C CA . GLU A 1 226 ? 28.788 42.593 14.256 1.00 10.21 226 GLU A CA 1
ATOM 1707 C C . GLU A 1 226 ? 28.182 43.171 15.534 1.00 11.05 226 GLU A C 1
ATOM 1708 O O . GLU A 1 226 ? 28.220 44.375 15.758 1.00 12.80 226 GLU A O 1
ATOM 1714 N N . ASP A 1 227 ? 27.626 42.298 16.368 1.00 10.93 227 ASP A N 1
ATOM 1715 C CA . ASP A 1 227 ? 27.001 42.715 17.617 1.00 13.38 227 ASP A CA 1
ATOM 1716 C C . ASP A 1 227 ? 26.986 41.493 18.534 1.00 13.92 227 ASP A C 1
ATOM 1717 O O . ASP A 1 227 ? 27.278 40.375 18.096 1.00 13.63 227 ASP A O 1
ATOM 1722 N N . VAL A 1 228 ? 26.646 41.714 19.802 1.00 13.98 228 VAL A N 1
ATOM 1723 C CA . VAL A 1 228 ? 26.611 40.639 20.787 1.00 15.04 228 VAL A CA 1
ATOM 1724 C C . VAL A 1 228 ? 25.365 40.778 21.643 1.00 13.41 228 VAL A C 1
ATOM 1725 O O . VAL A 1 228 ? 25.005 41.886 22.048 1.00 18.69 228 VAL A O 1
ATOM 1729 N N . PHE A 1 229 ? 24.719 39.648 21.903 1.00 13.58 229 PHE A N 1
ATOM 1730 C CA . PHE A 1 229 ? 23.483 39.620 22.680 1.00 16.11 229 PHE A CA 1
ATOM 1731 C C . PHE A 1 229 ? 23.531 38.516 23.724 1.00 19.85 229 PHE A C 1
ATOM 1732 O O . PHE A 1 229 ? 24.205 37.506 23.548 1.00 18.32 229 PHE A O 1
ATOM 1740 N N . THR A 1 230 ? 22.812 38.715 24.818 1.00 19.67 230 THR A N 1
ATOM 1741 C CA . THR A 1 230 ? 22.745 37.700 25.852 1.00 22.80 230 THR A CA 1
ATOM 1742 C C . THR A 1 230 ? 21.303 37.222 25.871 1.00 25.11 230 THR A C 1
ATOM 1743 O O . THR A 1 230 ? 20.402 37.954 26.290 1.00 30.71 230 THR A O 1
ATOM 1747 N N . ILE A 1 231 ? 21.083 36.009 25.378 1.00 27.81 231 ILE A N 1
ATOM 1748 C CA . ILE A 1 231 ? 19.746 35.432 25.349 1.00 31.19 231 ILE A CA 1
ATOM 1749 C C . ILE A 1 231 ? 19.497 34.708 26.662 1.00 30.91 231 ILE A C 1
ATOM 1750 O O . ILE A 1 231 ? 20.171 33.726 26.974 1.00 28.67 231 ILE A O 1
ATOM 1755 N N . THR A 1 232 ? 18.528 35.203 27.424 1.00 32.68 232 THR A N 1
ATOM 1756 C CA . THR A 1 232 ? 18.176 34.615 28.710 1.00 33.03 232 THR A CA 1
ATOM 1757 C C . THR A 1 232 ? 18.125 33.091 28.641 1.00 32.47 232 THR A C 1
ATOM 1758 O O . THR A 1 232 ? 17.369 32.518 27.858 1.00 33.79 232 THR A O 1
ATOM 1762 N N . GLY A 1 233 ? 18.946 32.441 29.459 1.00 34.32 233 GLY A N 1
ATOM 1763 C CA . GLY A 1 233 ? 18.971 30.990 29.473 1.00 34.67 233 GLY A CA 1
ATOM 1764 C C . GLY A 1 233 ? 19.879 30.345 28.439 1.00 35.40 233 GLY A C 1
ATOM 1765 O O . GLY A 1 233 ? 20.593 29.392 28.754 1.00 37.90 233 GLY A O 1
ATOM 1766 N N . ARG A 1 234 ? 19.859 30.849 27.207 1.00 36.24 234 ARG A N 1
ATOM 1767 C CA . ARG A 1 234 ? 20.686 30.278 26.145 1.00 35.10 234 ARG A CA 1
ATOM 1768 C C . ARG A 1 234 ? 22.160 30.653 26.243 1.00 31.93 234 ARG A C 1
ATOM 1769 O O . ARG A 1 234 ? 23.028 29.794 26.100 1.00 35.65 234 ARG A O 1
ATOM 1777 N N . GLY A 1 235 ? 22.445 31.931 26.479 1.00 28.17 235 GLY A N 1
ATOM 1778 C CA . GLY A 1 235 ? 23.829 32.356 26.586 1.00 25.64 235 GLY A CA 1
ATOM 1779 C C . GLY A 1 235 ? 24.199 33.532 25.701 1.00 19.15 235 GLY A C 1
ATOM 1780 O O . GLY A 1 235 ? 23.337 34.278 25.238 1.00 20.41 235 GLY A O 1
ATOM 1781 N N . THR A 1 236 ? 25.497 33.684 25.463 1.00 18.66 236 THR A N 1
ATOM 1782 C CA . THR A 1 236 ? 26.026 34.778 24.659 1.00 17.03 236 THR A CA 1
ATOM 1783 C C . THR A 1 236 ? 26.017 34.460 23.183 1.00 17.40 236 THR A C 1
ATOM 1784 O O . THR A 1 236 ? 26.557 33.450 22.754 1.00 17.16 236 THR A O 1
ATOM 1788 N N . VAL A 1 237 ? 25.407 35.346 22.407 1.00 15.68 237 VAL A N 1
ATOM 1789 C CA . VAL A 1 237 ? 25.328 35.165 20.968 1.00 15.87 237 VAL A CA 1
ATOM 1790 C C . VAL A 1 237 ? 26.038 36.296 20.241 1.00 13.58 237 VAL A C 1
ATOM 1791 O O . VAL A 1 237 ? 25.758 37.480 20.465 1.00 15.60 237 VAL A O 1
ATOM 1795 N N . ALA A 1 238 ? 26.980 35.921 19.387 1.00 12.45 238 ALA A N 1
ATOM 1796 C CA . ALA A 1 238 ? 27.707 36.891 18.580 1.00 12.68 238 ALA A CA 1
ATOM 1797 C C . ALA A 1 238 ? 27.154 36.803 17.162 1.00 12.33 238 ALA A C 1
ATOM 1798 O O . ALA A 1 238 ? 27.146 35.731 16.562 1.00 13.21 238 ALA A O 1
ATOM 1800 N N . THR A 1 239 ? 26.677 37.920 16.632 1.00 11.66 239 THR A N 1
ATOM 1801 C CA . THR A 1 239 ? 26.159 37.912 15.267 1.00 10.64 239 THR A CA 1
ATOM 1802 C C . THR A 1 239 ? 27.230 38.394 14.293 1.00 12.21 239 THR A C 1
ATOM 1803 O O . THR A 1 239 ? 28.188 39.071 14.685 1.00 11.75 239 THR A O 1
ATOM 1807 N N . GLY A 1 240 ? 27.058 38.037 13.025 1.00 10.33 240 GLY A N 1
ATOM 1808 C CA . GLY A 1 240 ? 27.981 38.473 12.003 1.00 10.67 240 GLY A CA 1
ATOM 1809 C C . GLY A 1 240 ? 27.703 37.763 10.705 1.00 10.37 240 GLY A C 1
ATOM 1810 O O . GLY A 1 240 ? 26.826 36.901 10.637 1.00 11.99 240 GLY A O 1
ATOM 1811 N N . ARG A 1 241 ? 28.407 38.177 9.665 1.00 10.66 241 ARG A N 1
ATOM 1812 C CA . ARG A 1 241 ? 28.299 37.514 8.378 1.00 10.16 241 ARG A CA 1
ATOM 1813 C C . ARG A 1 241 ? 29.594 36.705 8.256 1.00 10.82 241 ARG A C 1
ATOM 1814 O O . ARG A 1 241 ? 30.686 37.268 8.322 1.00 10.25 241 ARG A O 1
ATOM 1822 N N . ILE A 1 242 ? 29.484 35.391 8.106 1.00 9.98 242 ILE A N 1
ATOM 1823 C CA . ILE A 1 242 ? 30.691 34.584 7.987 1.00 11.49 242 ILE A CA 1
ATOM 1824 C C . ILE A 1 242 ? 31.434 35.045 6.738 1.00 9.77 242 ILE A C 1
ATOM 1825 O O . ILE A 1 242 ? 30.880 35.049 5.635 1.00 11.13 242 ILE A O 1
ATOM 1830 N N . GLU A 1 243 ? 32.686 35.446 6.913 1.00 9.67 243 GLU A N 1
ATOM 1831 C CA . GLU A 1 243 ? 33.484 35.950 5.809 1.00 10.53 243 GLU A CA 1
ATOM 1832 C C . GLU A 1 243 ? 34.104 34.835 4.971 1.00 9.46 243 GLU A C 1
ATOM 1833 O O . GLU A 1 243 ? 34.210 34.942 3.745 1.00 11.43 243 GLU A O 1
ATOM 1839 N N . ARG A 1 244 ? 34.525 33.762 5.633 1.00 9.87 244 ARG A N 1
ATOM 1840 C CA . ARG A 1 244 ? 35.142 32.650 4.917 1.00 10.41 244 ARG A CA 1
ATOM 1841 C C . ARG A 1 244 ? 35.047 31.400 5.760 1.00 10.78 244 ARG A C 1
ATOM 1842 O O . ARG A 1 244 ? 34.899 31.458 6.984 1.00 11.35 244 ARG A O 1
ATOM 1850 N N . GLY A 1 245 ? 35.140 30.260 5.091 1.00 10.22 245 GLY A N 1
ATOM 1851 C CA . GLY A 1 245 ? 35.078 28.998 5.802 1.00 11.52 245 GLY A CA 1
ATOM 1852 C C . GLY A 1 245 ? 33.688 28.612 6.267 1.00 13.11 245 GLY A C 1
ATOM 1853 O O . GLY A 1 245 ? 32.674 29.104 5.751 1.00 12.77 245 GLY A O 1
ATOM 1854 N N . LYS A 1 246 ? 33.655 27.724 7.257 1.00 12.13 246 LYS A N 1
ATOM 1855 C CA . LYS A 1 246 ? 32.415 27.206 7.827 1.00 14.06 246 LYS A CA 1
ATOM 1856 C C . LYS A 1 246 ? 32.590 27.020 9.328 1.00 12.72 246 LYS A C 1
ATOM 1857 O O . LYS A 1 246 ? 33.710 26.896 9.821 1.00 15.67 246 LYS A O 1
ATOM 1863 N N . VAL A 1 247 ? 31.475 27.021 10.044 1.00 14.40 247 VAL A N 1
ATOM 1864 C CA . VAL A 1 247 ? 31.495 26.812 11.482 1.00 17.80 247 VAL A CA 1
ATOM 1865 C C . VAL A 1 247 ? 30.372 25.835 11.812 1.00 17.20 247 VAL A C 1
ATOM 1866 O O . VAL A 1 247 ? 29.257 25.957 11.304 1.00 17.20 247 VAL A O 1
ATOM 1870 N N . LYS A 1 248 ? 30.690 24.847 12.641 1.00 17.87 248 LYS A N 1
ATOM 1871 C CA . LYS A 1 248 ? 29.723 23.839 13.053 1.00 19.91 248 LYS A CA 1
ATOM 1872 C C . LYS A 1 248 ? 29.622 23.809 14.573 1.00 15.65 248 LYS A C 1
ATOM 1873 O O . LYS A 1 248 ? 30.565 24.182 15.276 1.00 15.70 248 LYS A O 1
ATOM 1879 N N . VAL A 1 249 ? 28.470 23.378 15.076 1.00 17.36 249 VAL A N 1
ATOM 1880 C CA . VAL A 1 249 ? 28.286 23.259 16.506 1.00 16.29 249 VAL A CA 1
ATOM 1881 C C . VAL A 1 249 ? 29.362 22.280 16.991 1.00 15.50 249 VAL A C 1
ATOM 1882 O O . VAL A 1 249 ? 29.577 21.230 16.380 1.00 17.87 249 VAL A O 1
ATOM 1886 N N . GLY A 1 250 ? 30.043 22.641 18.078 1.00 16.89 250 GLY A N 1
ATOM 1887 C CA . GLY A 1 250 ? 31.104 21.808 18.615 1.00 16.27 250 GLY A CA 1
ATOM 1888 C C . GLY A 1 250 ? 32.490 22.279 18.212 1.00 16.24 250 GLY A C 1
ATOM 1889 O O . GLY A 1 250 ? 33.487 21.838 18.776 1.00 19.33 250 GLY A O 1
ATOM 1890 N N . ASP A 1 251 ? 32.566 23.172 17.229 1.00 15.07 251 ASP A N 1
ATOM 1891 C CA . ASP A 1 251 ? 33.865 23.676 16.783 1.00 16.05 251 ASP A CA 1
ATOM 1892 C C . ASP A 1 251 ? 34.515 24.586 17.815 1.00 13.97 251 ASP A C 1
ATOM 1893 O O . ASP A 1 251 ? 33.852 25.416 18.430 1.00 15.17 251 ASP A O 1
ATOM 1898 N N . GLU A 1 252 ? 35.817 24.430 18.003 1.00 14.73 252 GLU A N 1
ATOM 1899 C CA . GLU A 1 252 ? 36.545 25.321 18.892 1.00 14.76 252 GLU A CA 1
ATOM 1900 C C . GLU A 1 252 ? 36.849 26.562 18.051 1.00 13.44 252 GLU A C 1
ATOM 1901 O O . GLU A 1 252 ? 37.155 26.453 16.859 1.00 13.88 252 GLU A O 1
ATOM 1907 N N . VAL A 1 253 ? 36.730 27.738 18.652 1.00 11.60 253 VAL A N 1
ATOM 1908 C CA . VAL A 1 253 ? 37.027 28.979 17.946 1.00 11.66 253 VAL A CA 1
ATOM 1909 C C . VAL A 1 253 ? 37.764 29.931 18.875 1.00 11.90 253 VAL A C 1
ATOM 1910 O O . VAL A 1 253 ? 37.694 29.800 20.102 1.00 13.37 253 VAL A O 1
ATOM 1914 N N . GLU A 1 254 ? 38.501 30.863 18.287 1.00 10.13 254 GLU A N 1
ATOM 1915 C CA . GLU A 1 254 ? 39.198 31.885 19.044 1.00 9.92 254 GLU A CA 1
ATOM 1916 C C . GLU A 1 254 ? 38.509 33.222 18.787 1.00 11.29 254 GLU A C 1
ATOM 1917 O O . GLU A 1 254 ? 37.984 33.478 17.688 1.00 11.79 254 GLU A O 1
ATOM 1923 N N . ILE A 1 255 ? 38.509 34.056 19.819 1.00 10.84 255 ILE A N 1
ATOM 1924 C CA . ILE A 1 255 ? 37.951 35.413 19.770 1.00 10.34 255 ILE A CA 1
ATOM 1925 C C . ILE A 1 255 ? 39.222 36.252 19.723 1.00 10.85 255 ILE A C 1
ATOM 1926 O O . ILE A 1 255 ? 40.001 36.286 20.696 1.00 11.75 255 ILE A O 1
ATOM 1931 N N . VAL A 1 256 ? 39.433 36.927 18.597 1.00 9.85 256 VAL A N 1
ATOM 1932 C CA . VAL A 1 256 ? 40.669 37.666 18.371 1.00 10.70 256 VAL A CA 1
ATOM 1933 C C . VAL A 1 256 ? 40.513 39.160 18.186 1.00 10.75 256 VAL A C 1
ATOM 1934 O O . VAL A 1 256 ? 39.629 39.615 17.437 1.00 10.61 256 VAL A O 1
ATOM 1938 N N . GLY A 1 257 ? 41.385 39.913 18.858 1.00 11.06 257 GLY A N 1
ATOM 1939 C CA . GLY A 1 257 ? 41.406 41.362 18.766 1.00 11.77 257 GLY A CA 1
ATOM 1940 C C . GLY A 1 257 ? 40.912 42.107 19.983 1.00 9.98 257 GLY A C 1
ATOM 1941 O O . GLY A 1 257 ? 40.188 41.546 20.810 1.00 11.07 257 GLY A O 1
ATOM 1942 N N . LEU A 1 258 ? 41.347 43.369 20.070 1.00 11.77 258 LEU A N 1
ATOM 1943 C CA . LEU A 1 258 ? 40.972 44.343 21.098 1.00 11.44 258 LEU A CA 1
ATOM 1944 C C . LEU A 1 258 ? 41.322 44.046 22.544 1.00 11.76 258 LEU A C 1
ATOM 1945 O O . LEU A 1 258 ? 41.859 44.919 23.231 1.00 13.92 258 LEU A O 1
ATOM 1950 N N . ALA A 1 259 ? 40.991 42.844 23.010 1.00 12.47 259 ALA A N 1
ATOM 1951 C CA . ALA A 1 259 ? 41.270 42.419 24.381 1.00 14.66 259 ALA A CA 1
ATOM 1952 C C . ALA A 1 259 ? 42.772 42.212 24.559 1.00 15.42 259 ALA A C 1
ATOM 1953 O O . ALA A 1 259 ? 43.505 42.155 23.580 1.00 14.82 259 ALA A O 1
ATOM 1955 N N . PRO A 1 260 ? 43.246 42.094 25.813 1.00 17.14 260 PRO A N 1
ATOM 1956 C CA . PRO A 1 260 ? 44.681 41.899 26.062 1.00 18.22 260 PRO A CA 1
ATOM 1957 C C . PRO A 1 260 ? 45.236 40.599 25.498 1.00 15.61 260 PRO A C 1
ATOM 1958 O O . PRO A 1 260 ? 46.423 40.497 25.209 1.00 18.02 260 PRO A O 1
ATOM 1962 N N . GLU A 1 261 ? 44.374 39.602 25.341 1.00 15.21 261 GLU A N 1
ATOM 1963 C CA . GLU A 1 261 ? 44.815 38.323 24.813 1.00 17.04 261 GLU A CA 1
ATOM 1964 C C . GLU A 1 261 ? 43.676 37.654 24.064 1.00 15.06 261 GLU A C 1
ATOM 1965 O O . GLU A 1 261 ? 42.508 37.958 24.279 1.00 14.74 261 GLU A O 1
ATOM 1971 N N . THR A 1 262 ? 44.033 36.728 23.191 1.00 14.22 262 THR A N 1
ATOM 1972 C CA . THR A 1 262 ? 43.048 35.956 22.460 1.00 12.49 262 THR A CA 1
ATOM 1973 C C . THR A 1 262 ? 42.377 35.022 23.465 1.00 14.53 262 THR A C 1
ATOM 1974 O O . THR A 1 262 ? 43.016 34.567 24.425 1.00 16.77 262 THR A O 1
ATOM 1978 N N . ARG A 1 263 ? 41.094 34.755 23.261 1.00 12.31 263 ARG A N 1
ATOM 1979 C CA . ARG A 1 263 ? 40.330 33.876 24.139 1.00 14.05 263 ARG A CA 1
ATOM 1980 C C . ARG A 1 263 ? 39.765 32.730 23.313 1.00 13.41 263 ARG A C 1
ATOM 1981 O O . ARG A 1 263 ? 39.421 32.917 22.141 1.00 18.73 263 ARG A O 1
ATOM 1989 N N . LYS A 1 264 ? 39.683 31.541 23.904 1.00 13.25 264 LYS A N 1
ATOM 1990 C CA . LYS A 1 264 ? 39.131 30.393 23.206 1.00 14.36 264 LYS A CA 1
ATOM 1991 C C . LYS A 1 264 ? 37.776 29.997 23.792 1.00 14.88 264 LYS A C 1
ATOM 1992 O O . LYS A 1 264 ? 37.515 30.203 24.985 1.00 18.81 264 LYS A O 1
ATOM 1998 N N . THR A 1 265 ? 36.920 29.443 22.945 1.00 11.95 265 THR A N 1
ATOM 1999 C CA . THR A 1 265 ? 35.598 28.988 23.364 1.00 14.56 265 THR A CA 1
ATOM 2000 C C . THR A 1 265 ? 35.163 27.902 22.381 1.00 14.98 265 THR A C 1
ATOM 2001 O O . THR A 1 265 ? 35.936 27.491 21.511 1.00 13.90 265 THR A O 1
ATOM 2005 N N . VAL A 1 266 ? 33.938 27.419 22.541 1.00 14.77 266 VAL A N 1
ATOM 2006 C CA . VAL A 1 266 ? 33.385 26.386 21.674 1.00 13.13 266 VAL A CA 1
ATOM 2007 C C . VAL A 1 266 ? 32.033 26.881 21.181 1.00 13.72 266 VAL A C 1
ATOM 2008 O O . VAL A 1 266 ? 31.279 27.511 21.928 1.00 15.00 266 VAL A O 1
ATOM 2012 N N . VAL A 1 267 ? 31.727 26.619 19.917 1.00 13.83 267 VAL A N 1
ATOM 2013 C CA . VAL A 1 267 ? 30.441 27.028 19.364 1.00 13.78 267 VAL A CA 1
ATOM 2014 C C . VAL A 1 267 ? 29.390 26.021 19.832 1.00 15.04 267 VAL A C 1
ATOM 2015 O O . VAL A 1 267 ? 29.535 24.819 19.610 1.00 16.44 267 VAL A O 1
ATOM 2019 N N . THR A 1 268 ? 28.330 26.505 20.468 1.00 14.30 268 THR A N 1
ATOM 2020 C CA . THR A 1 268 ? 27.291 25.611 20.962 1.00 17.16 268 THR A CA 1
ATOM 2021 C C . THR A 1 268 ? 25.983 25.758 20.202 1.00 18.31 268 THR A C 1
ATOM 2022 O O . THR A 1 268 ? 25.012 25.053 20.478 1.00 19.07 268 THR A O 1
ATOM 2026 N N . GLY A 1 269 ? 25.954 26.675 19.246 1.00 16.12 269 GLY A N 1
ATOM 2027 C CA . GLY A 1 269 ? 24.747 26.856 18.467 1.00 16.05 269 GLY A CA 1
ATOM 2028 C C . GLY A 1 269 ? 24.948 27.828 17.329 1.00 17.11 269 GLY A C 1
ATOM 2029 O O . GLY A 1 269 ? 25.784 28.728 17.408 1.00 15.18 269 GLY A O 1
ATOM 2030 N N . VAL A 1 270 ? 24.193 27.622 16.258 1.00 14.90 270 VAL A N 1
ATOM 2031 C CA . VAL A 1 270 ? 24.233 28.503 15.097 1.00 15.76 270 VAL A CA 1
ATOM 2032 C C . VAL A 1 270 ? 22.792 28.723 14.664 1.00 18.41 270 VAL A C 1
ATOM 2033 O O . VAL A 1 270 ? 22.044 27.762 14.467 1.00 19.55 270 VAL A O 1
ATOM 2037 N N . GLU A 1 271 ? 22.390 29.979 14.544 1.00 16.59 271 GLU A N 1
ATOM 2038 C CA . GLU A 1 271 ? 21.033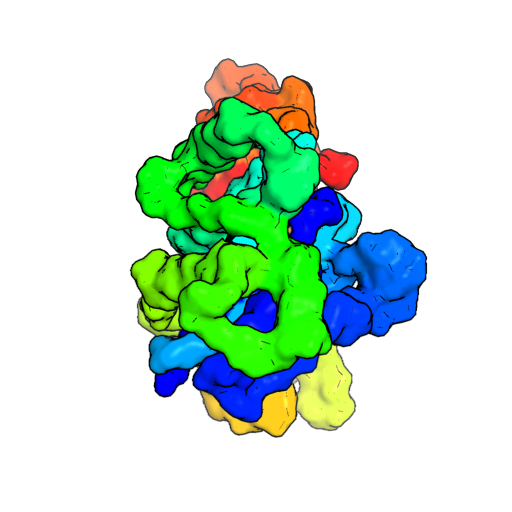 30.270 14.120 1.00 17.87 271 GLU A CA 1
ATOM 2039 C C . GLU A 1 271 ? 20.988 31.373 13.086 1.00 18.14 271 GLU A C 1
ATOM 2040 O O . GLU A 1 271 ? 21.887 32.211 13.003 1.00 16.18 271 GLU A O 1
ATOM 2046 N N . MET A 1 272 ? 19.942 31.336 12.270 1.00 19.35 272 MET A N 1
ATOM 2047 C CA . MET A 1 272 ? 19.715 32.328 11.235 1.00 22.41 272 MET A CA 1
ATOM 2048 C C . MET A 1 272 ? 18.231 32.640 11.299 1.00 27.43 272 MET A C 1
ATOM 2049 O O . MET A 1 272 ? 17.401 31.797 10.946 1.00 26.94 272 MET A O 1
ATOM 2054 N N . HIS A 1 273 ? 17.912 33.850 11.749 1.00 27.86 273 HIS A N 1
ATOM 2055 C CA . HIS A 1 273 ? 16.534 34.286 11.911 1.00 34.03 273 HIS A CA 1
ATOM 2056 C C . HIS A 1 273 ? 15.899 33.339 12.919 1.00 35.04 273 HIS A C 1
ATOM 2057 O O . HIS A 1 273 ? 16.364 33.239 14.055 1.00 35.06 273 HIS A O 1
ATOM 2064 N N . ARG A 1 274 ? 14.847 32.637 12.519 1.00 36.77 274 ARG A N 1
ATOM 2065 C CA . ARG A 1 274 ? 14.207 31.705 13.434 1.00 37.91 274 ARG A CA 1
ATOM 2066 C C . ARG A 1 274 ? 14.471 30.262 13.027 1.00 35.27 274 ARG A C 1
ATOM 2067 O O . ARG A 1 274 ? 13.608 29.394 13.161 1.00 40.01 274 ARG A O 1
ATOM 2075 N N . LYS A 1 275 ? 15.680 30.014 12.537 1.00 34.84 275 LYS A N 1
ATOM 2076 C CA . LYS A 1 275 ? 16.075 28.681 12.106 1.00 30.04 275 LYS A CA 1
ATOM 2077 C C . LYS A 1 275 ? 17.300 28.212 12.888 1.00 28.07 275 LYS A C 1
ATOM 2078 O O . LYS A 1 275 ? 18.275 28.951 13.030 1.00 26.34 275 LYS A O 1
ATOM 2084 N N . THR A 1 276 ? 17.243 26.986 13.400 1.00 28.95 276 THR A N 1
ATOM 2085 C CA . THR A 1 276 ? 18.358 26.410 14.145 1.00 31.78 276 THR A CA 1
ATOM 2086 C C . THR A 1 276 ? 19.187 25.582 13.168 1.00 32.66 276 THR A C 1
ATOM 2087 O O . THR A 1 276 ? 18.677 24.655 12.538 1.00 33.65 276 THR A O 1
ATOM 2091 N N . LEU A 1 277 ? 20.465 25.924 13.041 1.00 25.80 277 LEU A N 1
ATOM 2092 C CA . LEU A 1 277 ? 21.361 25.225 12.131 1.00 25.06 277 LEU A CA 1
ATOM 2093 C C . LEU A 1 277 ? 22.468 24.516 12.902 1.00 23.21 277 LEU A C 1
ATOM 2094 O O . LEU A 1 277 ? 22.730 24.832 14.061 1.00 27.79 277 LEU A O 1
ATOM 2099 N N . GLN A 1 278 ? 23.109 23.549 12.257 1.00 27.22 278 GLN A N 1
ATOM 2100 C CA . GLN A 1 278 ? 24.210 22.834 12.886 1.00 26.19 278 GLN A CA 1
ATOM 2101 C C . GLN A 1 278 ? 25.502 23.385 12.303 1.00 27.25 278 GLN A C 1
ATOM 2102 O O . GLN A 1 278 ? 26.593 23.113 12.806 1.00 22.23 278 GLN A O 1
ATOM 2108 N N . GLU A 1 279 ? 25.369 24.170 11.239 1.00 26.09 279 GLU A N 1
ATOM 2109 C CA . GLU A 1 279 ? 26.534 24.764 10.604 1.00 24.20 279 GLU A CA 1
ATOM 2110 C C . GLU A 1 279 ? 26.189 26.012 9.796 1.00 23.99 279 GLU A C 1
ATOM 2111 O O . GLU A 1 279 ? 25.097 26.139 9.246 1.00 26.22 279 GLU A O 1
ATOM 2117 N N . GLY A 1 280 ? 27.137 26.938 9.750 1.00 17.15 280 GLY A N 1
ATOM 2118 C CA . GLY A 1 280 ? 26.966 28.161 8.996 1.00 19.46 280 GLY A CA 1
ATOM 2119 C C . GLY A 1 280 ? 28.141 28.236 8.046 1.00 14.74 280 GLY A C 1
ATOM 2120 O O . GLY A 1 280 ? 29.235 27.767 8.371 1.00 16.50 280 GLY A O 1
ATOM 2121 N N . ILE A 1 281 ? 27.921 28.803 6.867 1.00 14.25 281 ILE A N 1
ATOM 2122 C CA . ILE A 1 281 ? 28.984 28.917 5.886 1.00 15.08 281 ILE A CA 1
ATOM 2123 C C . ILE A 1 281 ? 29.179 30.350 5.399 1.00 12.56 281 ILE A C 1
ATOM 2124 O O . ILE A 1 281 ? 28.310 31.220 5.594 1.00 12.79 281 ILE A O 1
ATOM 2129 N N . ALA A 1 282 ? 30.332 30.578 4.776 1.00 11.94 282 ALA A N 1
ATOM 2130 C CA . ALA A 1 282 ? 30.697 31.880 4.241 1.00 11.68 282 ALA A CA 1
ATOM 2131 C C . ALA A 1 282 ? 29.501 32.470 3.498 1.00 12.44 282 ALA A C 1
ATOM 2132 O O . ALA A 1 282 ? 28.896 31.796 2.647 1.00 13.02 282 ALA A O 1
ATOM 2134 N N . GLY A 1 283 ? 29.171 33.718 3.832 1.00 11.73 283 GLY A N 1
ATOM 2135 C CA . GLY A 1 283 ? 28.047 34.414 3.222 1.00 13.74 283 GLY A CA 1
ATOM 2136 C C . GLY A 1 283 ? 26.780 34.404 4.064 1.00 14.24 283 GLY A C 1
ATOM 2137 O O . GLY A 1 283 ? 25.824 35.129 3.769 1.00 15.50 283 GLY A O 1
ATOM 2138 N N . ASP A 1 284 ? 26.749 33.580 5.106 1.00 11.66 284 ASP A N 1
ATOM 2139 C CA . ASP A 1 284 ? 25.574 33.500 5.973 1.00 12.61 284 ASP A CA 1
ATOM 2140 C C . ASP A 1 284 ? 25.613 34.548 7.082 1.00 11.34 284 ASP A C 1
ATOM 2141 O O . ASP A 1 284 ? 26.652 34.749 7.727 1.00 12.49 284 ASP A O 1
ATOM 2146 N N . ASN A 1 285 ? 24.485 35.210 7.310 1.00 13.03 285 ASN A N 1
ATOM 2147 C CA . ASN A 1 285 ? 24.359 36.159 8.412 1.00 10.86 285 ASN A CA 1
ATOM 2148 C C . ASN A 1 285 ? 23.818 35.265 9.530 1.00 11.92 285 ASN A C 1
ATOM 2149 O O . ASN A 1 285 ? 22.687 34.775 9.456 1.00 14.97 285 ASN A O 1
ATOM 2154 N N . VAL A 1 286 ? 24.621 35.052 10.564 1.00 11.74 286 VAL A N 1
ATOM 2155 C CA . VAL A 1 286 ? 24.242 34.158 11.645 1.00 13.56 286 VAL A CA 1
ATOM 2156 C C . VAL A 1 286 ? 24.425 34.712 13.039 1.00 13.25 286 VAL A C 1
ATOM 2157 O O . VAL A 1 286 ? 25.044 35.759 13.250 1.00 12.40 286 VAL A O 1
ATOM 2161 N N . GLY A 1 287 ? 23.842 33.979 13.985 1.00 13.06 287 GLY A N 1
ATOM 2162 C CA . GLY A 1 287 ? 24.003 34.272 15.393 1.00 14.25 287 GLY A CA 1
ATOM 2163 C C . GLY A 1 287 ? 24.743 33.040 15.891 1.00 13.41 287 GLY A C 1
ATOM 2164 O O . GLY A 1 287 ? 24.250 31.920 15.747 1.00 15.98 287 GLY A O 1
ATOM 2165 N N . VAL A 1 288 ? 25.933 33.232 16.453 1.00 13.54 288 VAL A N 1
ATOM 2166 C CA . VAL A 1 288 ? 26.741 32.114 16.945 1.00 15.03 288 VAL A CA 1
ATOM 2167 C C . VAL A 1 288 ? 26.736 32.097 18.463 1.00 14.20 288 VAL A C 1
ATOM 2168 O O . VAL A 1 288 ? 27.199 33.045 19.099 1.00 13.68 288 VAL A O 1
ATOM 2172 N N . LEU A 1 289 ? 26.190 31.033 19.042 1.00 14.72 289 LEU A N 1
ATOM 2173 C CA . LEU A 1 289 ? 26.147 30.896 20.497 1.00 13.61 289 LEU A CA 1
ATOM 2174 C C . LEU A 1 289 ? 27.509 30.370 20.939 1.00 13.05 289 LEU A C 1
ATOM 2175 O O . LEU A 1 289 ? 27.996 29.379 20.400 1.00 14.81 289 LEU A O 1
ATOM 2180 N N . LEU A 1 290 ? 28.114 31.030 21.922 1.00 13.26 290 LEU A N 1
ATOM 2181 C CA . LEU A 1 290 ? 29.448 30.653 22.396 1.00 14.35 290 LEU A CA 1
ATOM 2182 C C . LEU A 1 290 ? 29.467 30.164 23.841 1.00 12.36 290 LEU A C 1
ATOM 2183 O O . LEU A 1 290 ? 28.861 30.771 24.719 1.00 16.42 290 LEU A O 1
ATOM 2188 N N . ARG A 1 291 ? 30.186 29.075 24.088 1.00 12.31 291 ARG A N 1
ATOM 2189 C CA . ARG A 1 291 ? 30.257 28.506 25.427 1.00 11.75 291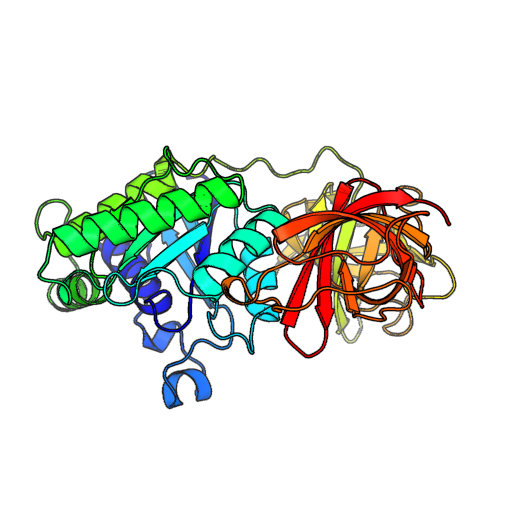 ARG A CA 1
ATOM 2190 C C . ARG A 1 291 ? 31.006 29.365 26.446 1.00 12.35 291 ARG A C 1
ATOM 2191 O O . ARG A 1 291 ? 32.078 29.915 26.164 1.00 14.18 291 ARG A O 1
ATOM 2199 N N . GLY A 1 292 ? 30.421 29.473 27.634 1.00 12.37 292 GLY A N 1
ATOM 2200 C CA . GLY A 1 292 ? 31.040 30.178 28.745 1.00 13.66 292 GLY A CA 1
ATOM 2201 C C . GLY A 1 292 ? 31.203 31.680 28.751 1.00 13.41 292 GLY A C 1
ATOM 2202 O O . GLY A 1 292 ? 30.896 32.337 29.747 1.00 14.89 292 GLY A O 1
ATOM 2203 N N . VAL A 1 293 ? 31.713 32.241 27.661 1.00 14.18 293 VAL A N 1
ATOM 2204 C CA . VAL A 1 293 ? 31.946 33.680 27.604 1.00 14.54 293 VAL A CA 1
ATOM 2205 C C . VAL A 1 293 ? 30.692 34.536 27.757 1.00 16.68 293 VAL A C 1
ATOM 2206 O O . VAL A 1 293 ? 29.590 34.113 27.415 1.00 17.92 293 VAL A O 1
ATOM 2210 N N . SER A 1 294 ? 30.884 35.746 28.277 1.00 18.53 294 SER A N 1
ATOM 2211 C CA . SER A 1 294 ? 29.798 36.706 28.485 1.00 19.17 294 SER A CA 1
ATOM 2212 C C . SER A 1 294 ? 30.025 37.874 27.532 1.00 17.82 294 SER A C 1
ATOM 2213 O O . SER A 1 294 ? 30.961 37.855 26.738 1.00 17.07 294 SER A O 1
ATOM 2216 N N . ARG A 1 295 ? 29.188 38.905 27.618 1.00 20.75 295 ARG A N 1
ATOM 2217 C CA . ARG A 1 295 ? 29.375 40.055 26.738 1.00 20.09 295 ARG A CA 1
ATOM 2218 C C . ARG A 1 295 ? 30.653 40.802 27.093 1.00 21.45 295 ARG A C 1
ATOM 2219 O O . ARG A 1 295 ? 31.120 41.655 26.343 1.00 20.51 295 ARG A O 1
ATOM 2227 N N . GLU A 1 296 ? 31.236 40.469 28.238 1.00 20.07 296 GLU A N 1
ATOM 2228 C CA . GLU A 1 296 ? 32.471 41.109 28.656 1.00 22.00 296 GLU A CA 1
ATOM 2229 C C . GLU A 1 296 ? 33.673 40.444 27.973 1.00 21.23 296 GLU A C 1
ATOM 2230 O O . GLU A 1 296 ? 34.802 40.920 28.089 1.00 25.81 296 GLU A O 1
ATOM 2236 N N . GLU A 1 297 ? 33.429 39.349 27.253 1.00 17.08 297 GLU A N 1
ATOM 2237 C CA . GLU A 1 297 ? 34.512 38.646 26.569 1.00 18.37 297 GLU A CA 1
ATOM 2238 C C . GLU A 1 297 ? 34.386 38.603 25.049 1.00 13.84 297 GLU A C 1
ATOM 2239 O O . GLU A 1 297 ? 35.278 38.106 24.374 1.00 17.57 297 GLU A O 1
ATOM 2245 N N . VAL A 1 298 ? 33.265 39.076 24.517 1.00 14.26 298 VAL A N 1
ATOM 2246 C CA . VAL A 1 298 ? 33.088 39.114 23.065 1.00 14.03 298 VAL A CA 1
ATOM 2247 C C . VAL A 1 298 ? 32.385 40.421 22.737 1.00 13.63 298 VAL A C 1
ATOM 2248 O O . VAL A 1 298 ? 31.400 40.786 23.379 1.00 14.31 298 VAL A O 1
ATOM 2252 N N . GLU A 1 299 ? 32.903 41.134 21.738 1.00 12.31 299 GLU A N 1
ATOM 2253 C CA . GLU A 1 299 ? 32.353 42.434 21.380 1.00 11.49 299 GLU A CA 1
ATOM 2254 C C . GLU A 1 299 ? 32.581 42.787 19.913 1.00 12.52 299 GLU A C 1
ATOM 2255 O O . GLU A 1 299 ? 33.441 42.207 19.241 1.00 11.31 299 GLU A O 1
ATOM 2261 N N . ARG A 1 300 ? 31.815 43.764 19.433 1.00 11.16 300 ARG A N 1
ATOM 2262 C CA . ARG A 1 300 ? 31.953 44.237 18.065 1.00 10.24 300 ARG A CA 1
ATOM 2263 C C . ARG A 1 300 ? 33.408 44.652 17.857 1.00 10.17 300 ARG A C 1
ATOM 2264 O O . ARG A 1 300 ? 34.026 45.294 18.712 1.00 12.30 300 ARG A O 1
ATOM 2272 N N . GLY A 1 301 ? 33.972 44.256 16.721 1.00 11.40 301 GLY A N 1
ATOM 2273 C CA . GLY A 1 301 ? 35.348 44.619 16.436 1.00 12.18 301 GLY A CA 1
ATOM 2274 C C . GLY A 1 301 ? 36.321 43.475 16.617 1.00 10.96 301 GLY A C 1
ATOM 2275 O O . GLY A 1 301 ? 37.477 43.564 16.210 1.00 16.28 301 GLY A O 1
ATOM 2276 N N . GLN A 1 302 ? 35.876 42.431 17.295 1.00 9.74 302 GLN A N 1
ATOM 2277 C CA . GLN A 1 302 ? 36.688 41.234 17.421 1.00 9.42 302 GLN A CA 1
ATOM 2278 C C . GLN A 1 302 ? 36.218 40.318 16.294 1.00 10.88 302 GLN A C 1
ATOM 2279 O O . GLN A 1 302 ? 35.201 40.594 15.632 1.00 11.17 302 GLN A O 1
ATOM 2285 N N . VAL A 1 303 ? 36.980 39.261 16.034 1.00 9.69 303 VAL A N 1
ATOM 2286 C CA . VAL A 1 303 ? 36.563 38.273 15.051 1.00 9.76 303 VAL A CA 1
ATOM 2287 C C . VAL A 1 303 ? 36.547 36.907 15.730 1.00 9.53 303 VAL A C 1
ATOM 2288 O O . VAL A 1 303 ? 37.223 36.706 16.745 1.00 10.10 303 VAL A O 1
ATOM 2292 N N . LEU A 1 304 ? 35.721 36.003 15.214 1.00 9.16 304 LEU A N 1
ATOM 2293 C CA . LEU A 1 304 ? 35.718 34.612 15.671 1.00 9.90 304 LEU A CA 1
ATOM 2294 C C . LEU A 1 304 ? 36.494 33.922 14.549 1.00 9.72 304 LEU A C 1
ATOM 2295 O O . LEU A 1 304 ? 36.277 34.223 13.368 1.00 10.74 304 LEU A O 1
ATOM 2300 N N . ALA A 1 305 ? 37.396 33.005 14.881 1.00 9.38 305 ALA A N 1
ATOM 2301 C CA . ALA A 1 305 ? 38.169 32.348 13.835 1.00 10.70 305 ALA A CA 1
ATOM 2302 C C . ALA A 1 305 ? 38.666 30.969 14.237 1.00 11.12 305 ALA A C 1
ATOM 2303 O O . ALA A 1 305 ? 38.770 30.645 15.425 1.00 11.11 305 ALA A O 1
ATOM 2305 N N . LYS A 1 306 ? 38.967 30.166 13.224 1.00 10.63 306 LYS A N 1
ATOM 2306 C CA . LYS A 1 306 ? 39.561 28.851 13.428 1.00 11.89 306 LYS A CA 1
ATOM 2307 C C . LYS A 1 306 ? 40.797 29.131 14.295 1.00 11.46 306 LYS A C 1
ATOM 2308 O O . LYS A 1 306 ? 41.594 30.017 13.988 1.00 10.21 306 LYS A O 1
ATOM 2314 N N . PRO A 1 307 ? 40.964 28.392 15.404 1.00 10.86 307 PRO A N 1
ATOM 2315 C CA . PRO A 1 307 ? 42.127 28.635 16.258 1.00 11.04 307 PRO A CA 1
ATOM 2316 C C . PRO A 1 307 ? 43.461 28.602 15.520 1.00 11.75 307 PRO A C 1
ATOM 2317 O O . PRO A 1 307 ? 43.702 27.710 14.702 1.00 13.60 307 PRO A O 1
ATOM 2321 N N . GLY A 1 308 ? 44.300 29.595 15.810 1.00 11.57 308 GLY A N 1
ATOM 2322 C CA . GLY A 1 308 ? 45.617 29.684 15.207 1.00 12.10 308 GLY A CA 1
ATOM 2323 C C . GLY A 1 308 ? 45.665 30.265 13.804 1.00 14.33 308 GLY A C 1
ATOM 2324 O O . GLY A 1 308 ? 46.753 30.485 13.271 1.00 17.86 308 GLY A O 1
ATOM 2325 N N . SER A 1 309 ? 44.510 30.563 13.214 1.00 12.15 309 SER A N 1
ATOM 2326 C CA . SER A 1 309 ? 44.493 31.050 11.832 1.00 10.86 309 SER A CA 1
ATOM 2327 C C . SER A 1 309 ? 44.691 32.545 11.641 1.00 11.90 309 SER A C 1
ATOM 2328 O O . SER A 1 309 ? 45.028 32.986 10.538 1.00 14.11 309 SER A O 1
ATOM 2331 N N . ILE A 1 310 ? 44.453 33.328 12.684 1.00 11.82 310 ILE A N 1
ATOM 2332 C CA . ILE A 1 310 ? 44.693 34.768 12.593 1.00 11.88 310 ILE A CA 1
ATOM 2333 C C . ILE A 1 310 ? 45.130 35.209 13.985 1.00 11.70 310 ILE A C 1
ATOM 2334 O O . ILE A 1 310 ? 44.676 34.660 14.983 1.00 13.67 310 ILE A O 1
ATOM 2339 N N . THR A 1 311 ? 46.039 36.172 14.046 1.00 12.83 311 THR A N 1
ATOM 2340 C CA . THR A 1 311 ? 46.569 36.644 15.316 1.00 12.30 311 THR A CA 1
ATOM 2341 C C . THR A 1 311 ? 46.402 38.147 15.483 1.00 10.94 311 THR A C 1
ATOM 2342 O O . THR A 1 311 ? 46.230 38.878 14.502 1.00 12.51 311 THR A O 1
ATOM 2346 N N . PRO A 1 312 ? 46.431 38.625 16.732 1.00 10.88 312 PRO A N 1
ATOM 2347 C CA . PRO A 1 312 ? 46.281 40.053 17.033 1.00 12.00 312 PRO A CA 1
ATOM 2348 C C . PRO A 1 312 ? 47.583 40.811 16.827 1.00 12.75 312 PRO A C 1
ATOM 2349 O O . PRO A 1 312 ? 48.660 40.344 17.212 1.00 13.91 312 PRO A O 1
ATOM 2353 N N . HIS A 1 313 ? 47.480 41.990 16.229 1.00 12.40 313 HIS A N 1
ATOM 2354 C CA . HIS A 1 313 ? 48.655 42.804 15.966 1.00 11.35 313 HIS A CA 1
ATOM 2355 C C . HIS A 1 313 ? 48.350 44.272 16.132 1.00 12.04 313 HIS A C 1
ATOM 2356 O O . HIS A 1 313 ? 47.186 44.682 16.081 1.00 12.44 313 HIS A O 1
ATOM 2363 N N . THR A 1 314 ? 49.397 45.062 16.339 1.00 12.20 314 THR A N 1
ATOM 2364 C CA . THR A 1 314 ? 49.249 46.504 16.472 1.00 12.39 314 THR A CA 1
ATOM 2365 C C . THR A 1 314 ? 50.081 47.291 15.462 1.00 15.86 314 THR A C 1
ATOM 2366 O O . THR A 1 314 ? 49.828 48.469 15.252 1.00 15.69 314 THR A O 1
ATOM 2370 N N . LYS A 1 315 ? 51.068 46.656 14.834 1.00 13.12 315 LYS A N 1
ATOM 2371 C CA . LYS A 1 315 ? 51.924 47.383 13.901 1.00 14.37 315 LYS A CA 1
ATOM 2372 C C . LYS A 1 315 ? 51.978 46.711 12.543 1.00 11.69 315 LYS A C 1
ATOM 2373 O O . LYS A 1 315 ? 52.252 45.515 12.446 1.00 14.46 315 LYS A O 1
ATOM 2379 N N . PHE A 1 316 ? 51.748 47.502 11.493 1.00 11.72 316 PHE A N 1
ATOM 2380 C CA . PHE A 1 316 ? 51.728 46.984 10.130 1.00 12.79 316 PHE A CA 1
ATOM 2381 C C . PHE A 1 316 ? 52.100 48.017 9.084 1.00 11.86 316 PHE A C 1
ATOM 2382 O O . PHE A 1 316 ? 52.134 49.218 9.356 1.00 12.03 316 PHE A O 1
ATOM 2390 N N . GLU A 1 317 ? 52.415 47.522 7.892 1.00 13.61 317 GLU A N 1
ATOM 2391 C CA . GLU A 1 317 ? 52.697 48.371 6.748 1.00 12.55 317 GLU A CA 1
ATOM 2392 C C . GLU A 1 317 ? 51.484 48.211 5.838 1.00 12.13 317 GLU A C 1
ATOM 2393 O O . GLU A 1 317 ? 50.846 47.148 5.814 1.00 12.34 317 GLU A O 1
ATOM 2399 N N . ALA A 1 318 ? 51.165 49.261 5.091 1.00 11.41 318 ALA A N 1
ATOM 2400 C CA . ALA A 1 318 ? 50.023 49.214 4.193 1.00 10.67 318 ALA A CA 1
ATOM 2401 C C . ALA A 1 318 ? 50.200 50.054 2.947 1.00 12.26 318 ALA A C 1
ATOM 2402 O O . ALA A 1 318 ? 50.960 51.020 2.945 1.00 13.89 318 ALA A O 1
ATOM 2404 N N . SER A 1 319 ? 49.493 49.655 1.892 1.00 12.33 319 SER A N 1
ATOM 2405 C CA . SER A 1 319 ? 49.447 50.404 0.638 1.00 12.96 319 SER A CA 1
ATOM 2406 C C . SER A 1 319 ? 48.116 51.143 0.769 1.00 12.15 319 SER A C 1
ATOM 2407 O O . SER A 1 319 ? 47.065 50.520 0.988 1.00 13.58 319 SER A O 1
ATOM 2410 N N . VAL A 1 320 ? 48.163 52.460 0.630 1.00 12.95 320 VAL A N 1
ATOM 2411 C CA . VAL A 1 320 ? 46.987 53.293 0.805 1.00 13.60 320 VAL A CA 1
ATOM 2412 C C . VAL A 1 320 ? 46.753 54.296 -0.307 1.00 15.69 320 VAL A C 1
ATOM 2413 O O . VAL A 1 320 ? 47.696 54.915 -0.810 1.00 14.07 320 VAL A O 1
ATOM 2417 N N . TYR A 1 321 ? 45.493 54.427 -0.707 1.00 13.63 321 TYR A N 1
ATOM 2418 C CA . TYR A 1 321 ? 45.111 55.431 -1.692 1.00 12.41 321 TYR A CA 1
ATOM 2419 C C . TYR A 1 321 ? 44.573 56.588 -0.844 1.00 11.38 321 TYR A C 1
ATOM 2420 O O . TYR A 1 321 ? 43.684 56.393 -0.001 1.00 13.13 321 TYR A O 1
ATOM 2429 N N . VAL A 1 322 ? 45.117 57.785 -1.045 1.00 13.59 322 VAL A N 1
ATOM 2430 C CA . VAL A 1 322 ? 44.691 58.955 -0.285 1.00 12.06 322 VAL A CA 1
ATOM 2431 C C . VAL A 1 322 ? 43.591 59.656 -1.078 1.00 14.46 322 VAL A C 1
ATOM 2432 O O . VAL A 1 322 ? 43.822 60.132 -2.188 1.00 15.37 322 VAL A O 1
ATOM 2436 N N . LEU A 1 323 ? 42.392 59.723 -0.504 1.00 12.62 323 LEU A N 1
ATOM 2437 C CA . LEU A 1 323 ? 41.252 60.310 -1.208 1.00 13.57 323 LEU A CA 1
ATOM 2438 C C . LEU A 1 323 ? 41.253 61.814 -1.379 1.00 13.56 323 LEU A C 1
ATOM 2439 O O . LEU A 1 323 ? 41.653 62.556 -0.488 1.00 14.84 323 LEU A O 1
ATOM 2444 N N . LYS A 1 324 ? 40.771 62.251 -2.537 1.00 15.11 324 LYS A N 1
ATOM 2445 C CA . LYS A 1 324 ? 40.651 63.672 -2.840 1.00 13.74 324 LYS A CA 1
ATOM 2446 C C . LYS A 1 324 ? 39.320 64.150 -2.267 1.00 14.81 324 LYS A C 1
ATOM 2447 O O . LYS A 1 324 ? 38.439 63.344 -1.957 1.00 15.71 324 LYS A O 1
ATOM 2453 N N . LYS A 1 325 ? 39.163 65.460 -2.151 1.00 17.48 325 LYS A N 1
ATOM 2454 C CA . LYS A 1 325 ? 37.938 66.047 -1.621 1.00 15.78 325 LYS A CA 1
ATOM 2455 C C . LYS A 1 325 ? 36.683 65.562 -2.366 1.00 16.35 325 LYS A C 1
ATOM 2456 O O . LYS A 1 325 ? 35.689 65.174 -1.744 1.00 17.27 325 LYS A O 1
ATOM 2462 N N . GLU A 1 326 ? 36.746 65.571 -3.693 1.00 17.74 326 GLU A N 1
ATOM 2463 C CA . GLU A 1 326 ? 35.615 65.161 -4.526 1.00 18.10 326 GLU A CA 1
ATOM 2464 C C . GLU A 1 326 ? 35.231 63.690 -4.391 1.00 18.36 326 GLU A C 1
ATOM 2465 O O . GLU A 1 326 ? 34.194 63.271 -4.909 1.00 19.71 326 GLU A O 1
ATOM 2471 N N . GLU A 1 327 ? 36.062 62.909 -3.705 1.00 15.33 327 GLU A N 1
ATOM 2472 C CA . GLU A 1 327 ? 35.796 61.482 -3.515 1.00 16.77 327 GLU A CA 1
ATOM 2473 C C . GLU A 1 327 ? 35.376 61.185 -2.082 1.00 15.43 327 GLU A C 1
ATOM 2474 O O . GLU A 1 327 ? 35.159 60.027 -1.717 1.00 16.46 327 GLU A O 1
ATOM 2480 N N . GLY A 1 328 ? 35.282 62.230 -1.267 1.00 15.76 328 GLY A N 1
ATOM 2481 C CA . GLY A 1 328 ? 34.910 62.058 0.124 1.00 14.75 328 GLY A CA 1
ATOM 2482 C C . GLY A 1 328 ? 36.064 62.319 1.078 1.00 14.63 328 GLY A C 1
ATOM 2483 O O . GLY A 1 328 ? 35.895 62.231 2.294 1.00 16.20 328 GLY A O 1
ATOM 2484 N N . GLY A 1 329 ? 37.231 62.647 0.521 1.00 15.29 329 GLY A N 1
ATOM 2485 C CA . GLY A 1 329 ? 38.407 62.903 1.334 1.00 17.07 329 GLY A CA 1
ATOM 2486 C C . GLY A 1 329 ? 38.661 64.372 1.604 1.00 20.76 329 GLY A C 1
ATOM 2487 O O . GLY A 1 329 ? 37.718 65.134 1.828 1.00 17.82 329 GLY A O 1
ATOM 2488 N N . ARG A 1 330 ? 39.934 64.764 1.582 1.00 19.04 330 ARG A N 1
ATOM 2489 C CA . ARG A 1 330 ? 40.335 66.146 1.824 1.00 21.03 330 ARG A CA 1
ATOM 2490 C C . ARG A 1 330 ? 41.274 66.633 0.732 1.00 17.81 330 ARG A C 1
ATOM 2491 O O . ARG A 1 330 ? 41.806 65.849 -0.054 1.00 20.75 330 ARG A O 1
ATOM 2499 N N . HIS A 1 331 ? 41.477 67.943 0.700 1.00 21.05 331 HIS A N 1
ATOM 2500 C CA . HIS A 1 331 ? 42.349 68.576 -0.279 1.00 25.28 331 HIS A CA 1
ATOM 2501 C C . HIS A 1 331 ? 43.801 68.510 0.187 1.00 19.83 331 HIS A C 1
ATOM 2502 O O . HIS A 1 331 ? 44.725 68.465 -0.625 1.00 25.65 331 HIS A O 1
ATOM 2509 N N . THR A 1 332 ? 43.990 68.490 1.499 1.00 20.32 332 THR A N 1
ATOM 2510 C CA . THR A 1 332 ? 45.321 68.433 2.091 1.00 21.17 332 THR A CA 1
ATOM 2511 C C . THR A 1 332 ? 45.734 66.999 2.419 1.00 20.04 332 THR A C 1
ATOM 2512 O O . THR A 1 332 ? 44.888 66.148 2.691 1.00 21.09 332 THR A O 1
ATOM 2516 N N . GLY A 1 333 ? 47.038 66.746 2.388 1.00 19.20 333 GLY A N 1
ATOM 2517 C CA . GLY A 1 333 ? 47.555 65.428 2.709 1.00 21.62 333 GLY A CA 1
ATOM 2518 C C . GLY A 1 333 ? 47.916 65.362 4.178 1.00 20.15 333 GLY A C 1
ATOM 2519 O O . GLY A 1 333 ? 47.486 66.211 4.968 1.00 20.55 333 GLY A O 1
ATOM 2520 N N . PHE A 1 334 ? 48.694 64.357 4.569 1.00 17.85 334 PHE A N 1
ATOM 2521 C CA . PHE A 1 334 ? 49.081 64.236 5.964 1.00 17.72 334 PHE A CA 1
ATOM 2522 C C . PHE A 1 334 ? 50.517 63.780 6.162 1.00 14.68 334 PHE A C 1
ATOM 2523 O O . PHE A 1 334 ? 51.181 63.332 5.214 1.00 16.60 334 PHE A O 1
ATOM 2531 N N . PHE A 1 335 ? 50.976 63.906 7.405 1.00 16.43 335 PHE A N 1
ATOM 2532 C CA . PHE A 1 335 ? 52.349 63.616 7.811 1.00 15.69 335 PHE A CA 1
ATOM 2533 C C . PHE A 1 335 ? 52.473 62.513 8.851 1.00 15.53 335 PHE A C 1
ATOM 2534 O O . PHE A 1 335 ? 51.480 62.012 9.369 1.00 15.82 335 PHE A O 1
ATOM 2542 N N . SER A 1 336 ? 53.716 62.154 9.165 1.00 15.00 336 SER A N 1
ATOM 2543 C CA . SER A 1 336 ? 53.976 61.176 10.210 1.00 14.64 336 SER A CA 1
ATOM 2544 C C . SER A 1 336 ? 53.407 61.817 11.483 1.00 14.73 336 SER A C 1
ATOM 2545 O O . SER A 1 336 ? 53.509 63.029 11.677 1.00 17.85 336 SER A O 1
ATOM 2548 N N . GLY A 1 337 ? 52.814 61.004 12.348 1.00 14.68 337 GLY A N 1
ATOM 2549 C CA . GLY A 1 337 ? 52.216 61.524 13.570 1.00 14.94 337 GLY A CA 1
ATOM 2550 C C . GLY A 1 337 ? 50.700 61.676 13.477 1.00 14.48 337 GLY A C 1
ATOM 2551 O O . GLY A 1 337 ? 50.026 61.848 14.492 1.00 17.81 337 GLY A O 1
ATOM 2552 N N . TYR A 1 338 ? 50.170 61.627 12.257 1.00 14.15 338 TYR A N 1
ATOM 2553 C CA . TYR A 1 338 ? 48.729 61.731 12.012 1.00 14.95 338 TYR A CA 1
ATOM 2554 C C . TYR A 1 338 ? 48.065 60.603 12.809 1.00 14.87 338 TYR A C 1
ATOM 2555 O O . TYR A 1 338 ? 48.549 59.465 12.819 1.00 15.02 338 TYR A O 1
ATOM 2564 N N . ARG A 1 339 ? 46.963 60.925 13.482 1.00 14.42 339 ARG A N 1
ATOM 2565 C CA . ARG A 1 339 ? 46.269 59.966 14.343 1.00 14.46 339 ARG A CA 1
ATOM 2566 C C . ARG A 1 339 ? 44.794 59.784 13.990 1.00 15.62 339 ARG A C 1
ATOM 2567 O O . ARG A 1 339 ? 43.909 60.159 14.760 1.00 17.75 339 ARG A O 1
ATOM 2575 N N . PRO A 1 340 ? 44.511 59.186 12.827 1.00 12.08 340 PRO A N 1
ATOM 2576 C CA . PRO A 1 340 ? 43.136 58.959 12.378 1.00 14.96 340 PRO A CA 1
ATOM 2577 C C . PRO A 1 340 ? 42.557 57.654 12.897 1.00 12.65 340 PRO A C 1
ATOM 2578 O O . PRO A 1 340 ? 43.210 56.920 13.646 1.00 12.73 340 PRO A O 1
ATOM 2582 N N . GLN A 1 341 ? 41.314 57.389 12.511 1.00 11.61 341 GLN A N 1
ATOM 2583 C CA . GLN A 1 341 ? 40.657 56.141 12.877 1.00 11.70 341 GLN A CA 1
ATOM 2584 C C . GLN A 1 341 ? 40.812 55.161 11.727 1.00 11.41 341 GLN A C 1
ATOM 2585 O O . GLN A 1 341 ? 40.694 55.532 10.554 1.00 11.91 341 GLN A O 1
ATOM 2591 N N . PHE A 1 342 ? 41.087 53.906 12.076 1.00 10.28 342 PHE A N 1
ATOM 2592 C CA . PHE A 1 342 ? 41.231 52.828 11.105 1.00 10.52 342 PHE A CA 1
ATOM 2593 C C . PHE A 1 342 ? 40.069 51.864 11.287 1.00 10.47 342 PHE A C 1
ATOM 2594 O O . PHE A 1 342 ? 39.716 51.518 12.414 1.00 11.35 342 PHE A O 1
ATOM 2602 N N . TYR A 1 343 ? 39.495 51.419 10.176 1.00 10.01 343 TYR A N 1
ATOM 2603 C CA . TYR A 1 343 ? 38.364 50.502 10.217 1.00 9.92 343 TYR A CA 1
ATOM 2604 C C . TYR A 1 343 ? 38.692 49.223 9.468 1.00 9.94 343 TYR A C 1
ATOM 2605 O O . TYR A 1 343 ? 38.919 49.252 8.250 1.00 11.33 343 TYR A O 1
ATOM 2614 N N . PHE A 1 344 ? 38.733 48.114 10.211 1.00 9.26 344 PHE A N 1
ATOM 2615 C CA . PHE A 1 344 ? 39.013 46.790 9.654 1.00 9.54 344 PHE A CA 1
ATOM 2616 C C . PHE A 1 344 ? 37.786 45.954 10.000 1.00 10.72 344 PHE A C 1
ATOM 2617 O O . PHE A 1 344 ? 37.492 45.746 11.178 1.00 10.51 344 PHE A O 1
ATOM 2625 N N . ARG A 1 345 ? 37.078 45.469 8.984 1.00 9.68 345 ARG A N 1
ATOM 2626 C CA . ARG A 1 345 ? 35.874 44.688 9.212 1.00 8.74 345 ARG A CA 1
ATOM 2627 C C . ARG A 1 345 ? 34.954 45.491 10.139 1.00 10.13 345 ARG A C 1
ATOM 2628 O O . ARG A 1 345 ? 34.548 46.586 9.750 1.00 10.70 345 ARG A O 1
ATOM 2636 N N . THR A 1 346 ? 34.626 44.991 11.332 1.00 9.02 346 THR A N 1
ATOM 2637 C CA . THR A 1 346 ? 33.742 45.725 12.246 1.00 9.33 346 THR A CA 1
ATOM 2638 C C . THR A 1 346 ? 34.493 46.485 13.351 1.00 10.53 346 THR A C 1
ATOM 2639 O O . THR A 1 346 ? 33.864 46.969 14.295 1.00 11.88 346 THR A O 1
ATOM 2643 N N . THR A 1 347 ? 35.819 46.588 13.225 1.00 10.41 347 THR A N 1
ATOM 2644 C CA . THR A 1 347 ? 36.683 47.276 14.194 1.00 11.97 347 THR A CA 1
ATOM 2645 C C . THR A 1 347 ? 36.882 48.750 13.844 1.00 11.73 347 THR A C 1
ATOM 2646 O O . THR A 1 347 ? 37.018 49.093 12.670 1.00 12.02 347 THR A O 1
ATOM 2650 N N . ASP A 1 348 ? 36.934 49.598 14.875 1.00 11.65 348 ASP A N 1
ATOM 2651 C CA . ASP A 1 348 ? 37.206 51.029 14.750 1.00 10.91 348 ASP A CA 1
ATOM 2652 C C . ASP A 1 348 ? 38.319 51.266 15.777 1.00 10.82 348 ASP A C 1
ATOM 2653 O O . ASP A 1 348 ? 38.077 51.179 16.982 1.00 12.57 348 ASP A O 1
ATOM 2658 N N . VAL A 1 349 ? 39.533 51.546 15.311 1.00 10.43 349 VAL A N 1
ATOM 2659 C CA . VAL A 1 349 ? 40.658 51.726 16.224 1.00 11.21 349 VAL A CA 1
ATOM 2660 C C . VAL A 1 349 ? 41.565 52.876 15.797 1.00 10.78 349 VAL A C 1
ATOM 2661 O O . VAL A 1 349 ? 41.884 53.034 14.615 1.00 12.87 349 VAL A O 1
ATOM 2665 N N . THR A 1 350 ? 41.974 53.689 16.764 1.00 11.10 350 THR A N 1
ATOM 2666 C CA . THR A 1 350 ? 42.872 54.801 16.487 1.00 11.48 350 THR A CA 1
ATOM 2667 C C . THR A 1 350 ? 44.268 54.254 16.187 1.00 12.72 350 THR A C 1
ATOM 2668 O O . THR A 1 350 ? 44.704 53.281 16.799 1.00 12.83 350 THR A O 1
ATOM 2672 N N . GLY A 1 351 ? 44.961 54.890 15.247 1.00 12.50 351 GLY A N 1
ATOM 2673 C CA . GLY A 1 351 ? 46.306 54.472 14.905 1.00 12.59 351 GLY A CA 1
ATOM 2674 C C . GLY A 1 351 ? 47.152 55.684 14.579 1.00 13.89 351 GLY A C 1
ATOM 2675 O O . GLY A 1 351 ? 46.615 56.756 14.272 1.00 15.63 351 GLY A O 1
ATOM 2676 N N . VAL A 1 352 ? 48.469 55.515 14.656 1.00 13.38 352 VAL A N 1
ATOM 2677 C CA . VAL A 1 352 ? 49.419 56.590 14.382 1.00 13.38 352 VAL A CA 1
ATOM 2678 C C . VAL A 1 352 ? 50.244 56.242 13.140 1.00 12.96 352 VAL A C 1
ATOM 2679 O O . VAL A 1 352 ? 50.825 55.161 13.037 1.00 14.05 352 VAL A O 1
ATOM 2683 N N . VAL A 1 353 ? 50.282 57.180 12.202 1.00 13.23 353 VAL A N 1
ATOM 2684 C CA . VAL A 1 353 ? 50.995 57.015 10.945 1.00 14.07 353 VAL A CA 1
ATOM 2685 C C . VAL A 1 353 ? 52.484 57.337 11.009 1.00 12.25 353 VAL A C 1
ATOM 2686 O O . VAL A 1 353 ? 52.886 58.325 11.619 1.00 15.22 353 VAL A O 1
ATOM 2690 N N . GLN A 1 354 ? 53.290 56.498 10.366 1.00 12.44 354 GLN A N 1
ATOM 2691 C CA . GLN A 1 354 ? 54.728 56.746 10.249 1.00 13.93 354 GLN A CA 1
ATOM 2692 C C . GLN A 1 354 ? 55.063 56.575 8.767 1.00 13.03 354 GLN A C 1
ATOM 2693 O O . GLN A 1 354 ? 54.978 55.473 8.212 1.00 13.35 354 GLN A O 1
ATOM 2699 N N . LEU A 1 355 ? 55.407 57.678 8.111 1.00 13.96 355 LEU A N 1
ATOM 2700 C CA . LEU A 1 355 ? 55.742 57.635 6.687 1.00 12.40 355 LEU A CA 1
ATOM 2701 C C . LEU A 1 355 ? 57.155 57.067 6.488 1.00 15.00 355 LEU A C 1
ATOM 2702 O O . LEU A 1 355 ? 57.995 57.134 7.392 1.00 15.97 355 LEU A O 1
ATOM 2707 N N . PRO A 1 356 ? 57.434 56.493 5.308 1.00 14.93 356 PRO A N 1
ATOM 2708 C CA . PRO A 1 356 ? 58.765 55.924 5.057 1.00 16.01 356 PRO A CA 1
ATOM 2709 C C . PRO A 1 356 ? 59.863 56.976 5.112 1.00 15.15 356 PRO A C 1
ATOM 2710 O O . PRO A 1 356 ? 59.609 58.161 4.928 1.00 15.32 356 PRO A O 1
ATOM 2714 N N . PRO A 1 357 ? 61.109 56.544 5.365 1.00 16.21 357 PRO A N 1
ATOM 2715 C CA . PRO A 1 357 ? 62.228 57.487 5.429 1.00 14.91 357 PRO A CA 1
ATOM 2716 C C . PRO A 1 357 ? 62.295 58.262 4.116 1.00 15.39 357 PRO A C 1
ATOM 2717 O O . PRO A 1 357 ? 62.212 57.672 3.035 1.00 17.17 357 PRO A O 1
ATOM 2721 N N . GLY A 1 358 ? 62.422 59.581 4.215 1.00 14.60 358 GLY A N 1
ATOM 2722 C CA . GLY A 1 358 ? 62.501 60.401 3.018 1.00 13.64 358 GLY A CA 1
ATOM 2723 C C . GLY A 1 358 ? 61.185 60.974 2.517 1.00 14.52 358 GLY A C 1
ATOM 2724 O O . GLY A 1 358 ? 61.194 61.886 1.692 1.00 15.75 358 GLY A O 1
ATOM 2725 N N . VAL A 1 359 ? 60.058 60.457 3.002 1.00 15.62 359 VAL A N 1
ATOM 2726 C CA . VAL A 1 359 ? 58.751 60.938 2.561 1.00 13.76 359 VAL A CA 1
ATOM 2727 C C . VAL A 1 359 ? 58.193 61.929 3.582 1.00 14.50 359 VAL A C 1
ATOM 2728 O O . VAL A 1 359 ? 57.840 61.555 4.696 1.00 16.46 359 VAL A O 1
ATOM 2732 N N . GLU A 1 360 ? 58.120 63.195 3.192 1.00 14.49 360 GLU A N 1
ATOM 2733 C CA . GLU A 1 360 ? 57.658 64.252 4.082 1.00 16.55 360 GLU A CA 1
ATOM 2734 C C . GLU A 1 360 ? 56.161 64.198 4.356 1.00 18.14 360 GLU A C 1
ATOM 2735 O O . GLU A 1 360 ? 55.712 64.437 5.479 1.00 17.44 360 GLU A O 1
ATOM 2741 N N . MET A 1 361 ? 55.391 63.893 3.322 1.00 13.71 361 MET A N 1
ATOM 2742 C CA . MET A 1 361 ? 53.952 63.803 3.473 1.00 16.03 361 MET A CA 1
ATOM 2743 C C . MET A 1 361 ? 53.375 63.045 2.298 1.00 15.76 361 MET A C 1
ATOM 2744 O O . MET A 1 361 ? 54.050 62.849 1.292 1.00 18.78 361 MET A O 1
ATOM 2749 N N . VAL A 1 362 ? 52.136 62.589 2.446 1.00 14.43 362 VAL A N 1
ATOM 2750 C CA . VAL A 1 362 ? 51.466 61.875 1.371 1.00 15.04 362 VAL A CA 1
ATOM 2751 C C . VAL A 1 362 ? 50.285 62.731 0.930 1.00 16.77 362 VAL A C 1
ATOM 2752 O O . VAL A 1 362 ? 49.601 63.343 1.751 1.00 18.50 362 VAL A O 1
ATOM 2756 N N . MET A 1 363 ? 50.055 62.772 -0.375 1.00 15.48 363 MET A N 1
ATOM 2757 C CA . MET A 1 363 ? 49.023 63.630 -0.940 1.00 16.20 363 MET A CA 1
ATOM 2758 C C . MET A 1 363 ? 47.833 62.949 -1.575 1.00 14.39 363 MET A C 1
ATOM 2759 O O . MET A 1 363 ? 47.939 61.855 -2.115 1.00 15.92 363 MET A O 1
ATOM 2764 N N . PRO A 1 364 ? 46.678 63.622 -1.546 1.00 15.56 364 PRO A N 1
ATOM 2765 C CA . PRO A 1 364 ? 45.461 63.070 -2.144 1.00 16.04 364 PRO A CA 1
ATOM 2766 C C . PRO A 1 364 ? 45.709 62.753 -3.625 1.00 15.23 364 PRO A C 1
ATOM 2767 O O . PRO A 1 364 ? 46.378 63.516 -4.336 1.00 17.28 364 PRO A O 1
ATOM 2771 N N . GLY A 1 365 ? 45.183 61.625 -4.084 1.00 14.54 365 GLY A N 1
ATOM 2772 C CA . GLY A 1 365 ? 45.359 61.226 -5.467 1.00 15.57 365 GLY A CA 1
ATOM 2773 C C . GLY A 1 365 ? 46.483 60.224 -5.666 1.00 15.72 365 GLY A C 1
ATOM 2774 O O . GLY A 1 365 ? 46.566 59.582 -6.711 1.00 17.83 365 GLY A O 1
ATOM 2775 N N . ASP A 1 366 ? 47.338 60.072 -4.658 1.00 15.11 366 ASP A N 1
ATOM 2776 C CA . ASP A 1 366 ? 48.471 59.159 -4.756 1.00 13.46 366 ASP A CA 1
ATOM 2777 C C . ASP A 1 366 ? 48.202 57.823 -4.043 1.00 13.47 366 ASP A C 1
ATOM 2778 O O . ASP A 1 366 ? 47.338 57.733 -3.155 1.00 14.83 366 ASP A O 1
ATOM 2783 N N . ASN A 1 367 ? 48.922 56.794 -4.482 1.00 13.61 367 ASN A N 1
ATOM 2784 C CA . ASN A 1 367 ? 48.882 55.452 -3.907 1.00 12.55 367 ASN A CA 1
ATOM 2785 C C . ASN A 1 367 ? 50.246 55.387 -3.233 1.00 16.31 367 ASN A C 1
ATOM 2786 O O . ASN A 1 367 ? 51.290 55.385 -3.897 1.00 17.82 367 ASN A O 1
ATOM 2791 N N . VAL A 1 368 ? 50.231 55.366 -1.909 1.00 14.30 368 VAL A N 1
ATOM 2792 C CA . VAL A 1 368 ? 51.454 55.398 -1.126 1.00 13.04 368 VAL A CA 1
ATOM 2793 C C . VAL A 1 368 ? 51.577 54.207 -0.197 1.00 13.40 368 VAL A C 1
ATOM 2794 O O . VAL A 1 368 ? 50.702 53.342 -0.154 1.00 15.11 368 VAL A O 1
ATOM 2798 N N . THR A 1 369 ? 52.678 54.162 0.541 1.00 14.78 369 THR A N 1
ATOM 2799 C CA . THR A 1 369 ? 52.895 53.116 1.521 1.00 15.33 369 THR A CA 1
ATOM 2800 C C . THR A 1 369 ? 53.366 53.795 2.802 1.00 13.89 369 THR A C 1
ATOM 2801 O O . THR A 1 369 ? 54.047 54.824 2.770 1.00 14.98 369 THR A O 1
ATOM 2805 N N . PHE A 1 370 ? 52.943 53.248 3.930 1.00 12.17 370 PHE A N 1
ATOM 2806 C CA . PHE A 1 370 ? 53.388 53.736 5.220 1.00 12.19 370 PHE A CA 1
ATOM 2807 C C . PHE A 1 370 ? 53.093 52.720 6.299 1.00 10.68 370 PHE A C 1
ATOM 2808 O O . PHE A 1 370 ? 52.471 51.681 6.041 1.00 12.01 370 PHE A O 1
ATOM 2816 N N . THR A 1 371 ? 53.594 53.010 7.491 1.00 11.65 371 THR A N 1
ATOM 2817 C CA . THR A 1 371 ? 53.445 52.142 8.644 1.00 12.91 371 THR A CA 1
ATOM 2818 C C . THR A 1 371 ? 52.446 52.732 9.619 1.00 12.76 371 THR A C 1
ATOM 2819 O O . THR A 1 371 ? 52.255 53.951 9.689 1.00 13.63 371 THR A O 1
ATOM 2823 N N . VAL A 1 372 ? 51.787 51.851 10.358 1.00 11.74 372 VAL A N 1
ATOM 2824 C CA . VAL A 1 372 ? 50.794 52.265 11.328 1.00 13.64 372 VAL A CA 1
ATOM 2825 C C . VAL A 1 372 ? 50.950 51.494 12.632 1.00 12.88 372 VAL A C 1
ATOM 2826 O O . VAL A 1 372 ? 51.240 50.291 12.629 1.00 13.94 372 VAL A O 1
ATOM 2830 N N . GLU A 1 373 ? 50.785 52.202 13.746 1.00 12.08 373 GLU A N 1
ATOM 2831 C CA . GLU A 1 373 ? 50.783 51.548 15.052 1.00 12.19 373 GLU A CA 1
ATOM 2832 C C . GLU A 1 373 ? 49.419 51.850 15.674 1.00 11.91 373 GLU A C 1
ATOM 2833 O O . GLU A 1 373 ? 49.071 53.012 15.909 1.00 13.67 373 GLU A O 1
ATOM 2839 N N . LEU A 1 374 ? 48.646 50.795 15.919 1.00 11.95 374 LEU A N 1
ATOM 2840 C CA . LEU A 1 374 ? 47.304 50.919 16.497 1.00 11.52 374 LEU A CA 1
ATOM 2841 C C . LEU A 1 374 ? 47.371 51.003 18.014 1.00 13.10 374 LEU A C 1
ATOM 2842 O O . LEU A 1 374 ? 48.299 50.465 18.628 1.00 14.00 374 LEU A O 1
ATOM 2847 N N . ILE A 1 375 ? 46.390 51.661 18.628 1.00 12.03 375 ILE A N 1
ATOM 2848 C CA . ILE A 1 375 ? 46.408 51.788 20.081 1.00 13.19 375 ILE A CA 1
ATOM 2849 C C . ILE A 1 375 ? 45.901 50.549 20.801 1.00 13.28 375 ILE A C 1
ATOM 2850 O O . ILE A 1 375 ? 46.083 50.426 22.010 1.00 15.36 375 ILE A O 1
ATOM 2855 N N . LYS A 1 376 ? 45.251 49.647 20.064 1.00 11.42 376 LYS A N 1
ATOM 2856 C CA . LYS A 1 376 ? 44.806 48.364 20.621 1.00 12.84 376 LYS A CA 1
ATOM 2857 C C . LYS A 1 376 ? 45.024 47.293 19.559 1.00 11.92 376 LYS A C 1
ATOM 2858 O O . LYS A 1 376 ? 45.060 47.589 18.363 1.00 11.80 376 LYS A O 1
ATOM 2864 N N . PRO A 1 377 ? 45.190 46.031 19.980 1.00 13.32 377 PRO A N 1
ATOM 2865 C CA . PRO A 1 377 ? 45.401 44.952 19.011 1.00 12.25 377 PRO A CA 1
ATOM 2866 C C . PRO A 1 377 ? 44.163 44.702 18.161 1.00 11.09 377 PRO A C 1
ATOM 2867 O O . PRO A 1 377 ? 43.032 44.889 18.617 1.00 13.18 377 PRO A O 1
ATOM 2871 N N . VAL A 1 378 ? 44.393 44.277 16.927 1.00 11.99 378 VAL A N 1
ATOM 2872 C CA . VAL A 1 378 ? 43.320 43.953 16.000 1.00 10.89 378 VAL A CA 1
ATOM 2873 C C . VAL A 1 378 ? 43.716 42.676 15.265 1.00 11.72 378 VAL A C 1
ATOM 2874 O O . VAL A 1 378 ? 44.902 42.431 15.049 1.00 11.57 378 VAL A O 1
ATOM 2878 N N . ALA A 1 379 ? 42.741 41.850 14.896 1.00 10.82 379 ALA A N 1
ATOM 2879 C CA . ALA A 1 379 ? 43.049 40.645 14.133 1.00 10.19 379 ALA A CA 1
ATOM 2880 C C . ALA A 1 379 ? 43.445 41.170 12.748 1.00 14.57 379 ALA A C 1
ATOM 2881 O O . ALA A 1 379 ? 42.606 41.682 12.005 1.00 13.91 379 ALA A O 1
ATOM 2883 N N . LEU A 1 380 ? 44.726 41.078 12.413 1.00 11.58 380 LEU A N 1
ATOM 2884 C CA . LEU A 1 380 ? 45.214 41.573 11.132 1.00 12.45 380 LEU A CA 1
ATOM 2885 C C . LEU A 1 380 ? 45.931 40.484 10.367 1.00 12.45 380 LEU A C 1
ATOM 2886 O O . LEU A 1 380 ? 46.505 39.581 10.959 1.00 13.77 380 LEU A O 1
ATOM 2891 N N . GLU A 1 381 ? 45.905 40.593 9.046 1.00 11.52 381 GLU A N 1
ATOM 2892 C CA . GLU A 1 381 ? 46.589 39.639 8.184 1.00 11.69 381 GLU A CA 1
ATOM 2893 C C . GLU A 1 381 ? 46.848 40.346 6.860 1.00 12.00 381 GLU A C 1
ATOM 2894 O O . GLU A 1 381 ? 46.155 41.308 6.506 1.00 12.47 381 GLU A O 1
ATOM 2900 N N . GLU A 1 382 ? 47.871 39.896 6.142 1.00 12.70 382 GLU A N 1
ATOM 2901 C CA . GLU A 1 382 ? 48.179 40.472 4.842 1.00 12.38 382 GLU A CA 1
ATOM 2902 C C . GLU A 1 382 ? 46.970 40.341 3.927 1.00 11.56 382 GLU A C 1
ATOM 2903 O O . GLU A 1 382 ? 46.290 39.312 3.922 1.00 13.65 382 GLU A O 1
ATOM 2909 N N . GLY A 1 383 ? 46.697 41.393 3.165 1.00 12.84 383 GLY A N 1
ATOM 2910 C CA . GLY A 1 383 ? 45.579 41.361 2.234 1.00 11.81 383 GLY A CA 1
ATOM 2911 C C . GLY A 1 383 ? 44.273 41.926 2.759 1.00 12.92 383 GLY A C 1
ATOM 2912 O O . GLY A 1 383 ? 43.327 42.104 1.998 1.00 14.29 383 GLY A O 1
ATOM 2913 N N . LEU A 1 384 ? 44.222 42.206 4.054 1.00 12.28 384 LEU A N 1
ATOM 2914 C CA . LEU A 1 384 ? 43.026 42.769 4.674 1.00 10.98 384 LEU A CA 1
ATOM 2915 C C . LEU A 1 384 ? 42.850 44.232 4.251 1.00 10.94 384 LEU A C 1
ATOM 2916 O O . LEU A 1 384 ? 43.749 45.054 4.427 1.00 11.67 384 LEU A O 1
ATOM 2921 N N . ARG A 1 385 ? 41.690 44.550 3.684 1.00 11.42 385 ARG A N 1
ATOM 2922 C CA . ARG A 1 385 ? 41.403 45.909 3.245 1.00 11.58 385 ARG A CA 1
ATOM 2923 C C . ARG A 1 385 ? 40.812 46.693 4.406 1.00 12.02 385 ARG A C 1
ATOM 2924 O O . ARG A 1 385 ? 40.223 46.118 5.327 1.00 13.10 385 ARG A O 1
ATOM 2932 N N . PHE A 1 386 ? 40.949 48.011 4.358 1.00 11.03 386 PHE A N 1
ATOM 2933 C CA . PHE A 1 386 ? 40.453 48.854 5.434 1.00 10.27 386 PHE A CA 1
ATOM 2934 C C . PHE A 1 386 ? 40.268 50.272 4.939 1.00 10.96 386 PHE A C 1
ATOM 2935 O O . PHE A 1 386 ? 40.586 50.583 3.785 1.00 11.95 386 PHE A O 1
ATOM 2943 N N . ALA A 1 387 ? 39.731 51.126 5.808 1.00 10.80 387 ALA A N 1
ATOM 2944 C CA . ALA A 1 387 ? 39.560 52.538 5.477 1.00 10.56 387 ALA A CA 1
ATOM 2945 C C . ALA A 1 387 ? 40.081 53.373 6.630 1.00 11.66 387 ALA A C 1
ATOM 2946 O O . ALA A 1 387 ? 40.207 52.888 7.767 1.00 11.69 387 ALA A O 1
ATOM 2948 N N . ILE A 1 388 ? 40.405 54.629 6.321 1.00 10.96 388 ILE A N 1
ATOM 2949 C CA . ILE A 1 388 ? 40.927 55.570 7.294 1.00 12.00 388 ILE A CA 1
ATOM 2950 C C . ILE A 1 388 ? 39.979 56.766 7.304 1.00 11.97 388 ILE A C 1
ATOM 2951 O O . ILE A 1 388 ? 39.654 57.315 6.244 1.00 11.17 388 ILE A O 1
ATOM 2956 N N . ARG A 1 389 ? 39.530 57.153 8.493 1.00 11.16 389 ARG A N 1
ATOM 2957 C CA . ARG A 1 389 ? 38.628 58.293 8.630 1.00 12.20 389 ARG A CA 1
ATOM 2958 C C . ARG A 1 389 ? 39.181 59.293 9.617 1.00 11.72 389 ARG A C 1
ATOM 2959 O O . ARG A 1 389 ? 39.832 58.938 10.596 1.00 12.71 389 ARG A O 1
ATOM 2967 N N . GLU A 1 390 ? 38.902 60.563 9.364 1.00 13.76 390 GLU A N 1
ATOM 2968 C CA . GLU A 1 390 ? 39.326 61.604 10.277 1.00 15.89 390 GLU A CA 1
ATOM 2969 C C . GLU A 1 390 ? 38.342 62.765 10.124 1.00 19.73 390 GLU A C 1
ATOM 2970 O O . GLU A 1 390 ? 38.119 63.258 9.018 1.00 19.04 390 GLU A O 1
ATOM 2976 N N . GLY A 1 391 ? 37.717 63.155 11.232 1.00 17.19 391 GLY A N 1
ATOM 2977 C CA . GLY A 1 391 ? 36.760 64.253 11.202 1.00 19.22 391 GLY A CA 1
ATOM 2978 C C . GLY A 1 391 ? 35.506 64.013 10.374 1.00 19.13 391 GLY A C 1
ATOM 2979 O O . GLY A 1 391 ? 34.881 64.962 9.888 1.00 21.00 391 GLY A O 1
ATOM 2980 N N . GLY A 1 392 ? 35.122 62.753 10.204 1.00 21.05 392 GLY A N 1
ATOM 2981 C CA . GLY A 1 392 ? 33.931 62.452 9.426 1.00 17.31 392 GLY A CA 1
ATOM 2982 C C . GLY A 1 392 ? 34.172 62.372 7.929 1.00 19.70 392 GLY A C 1
ATOM 2983 O O . GLY A 1 392 ? 33.220 62.354 7.143 1.00 21.48 392 GLY A O 1
ATOM 2984 N N . ARG A 1 393 ? 35.441 62.331 7.532 1.00 18.52 393 ARG A N 1
ATOM 2985 C CA . ARG A 1 393 ? 35.814 62.239 6.122 1.00 16.64 393 ARG A CA 1
ATOM 2986 C C . ARG A 1 393 ? 36.619 60.961 5.908 1.00 14.74 393 ARG A C 1
ATOM 2987 O O . ARG A 1 393 ? 37.411 60.578 6.775 1.00 13.26 393 ARG A O 1
ATOM 2995 N N . THR A 1 394 ? 36.410 60.307 4.767 1.00 14.29 394 THR A N 1
ATOM 2996 C CA . THR A 1 394 ? 37.165 59.103 4.426 1.00 12.79 394 THR A CA 1
ATOM 2997 C C . THR A 1 394 ? 38.465 59.620 3.811 1.00 12.84 394 THR A C 1
ATOM 2998 O O . THR A 1 394 ? 38.481 60.082 2.669 1.00 14.83 394 THR A O 1
ATOM 3002 N N . VAL A 1 395 ? 39.563 59.539 4.558 1.00 12.06 395 VAL A N 1
ATOM 3003 C CA . VAL A 1 395 ? 40.825 60.069 4.045 1.00 13.57 395 VAL A CA 1
ATOM 3004 C C . VAL A 1 395 ? 41.709 59.076 3.305 1.00 12.64 395 VAL A C 1
ATOM 3005 O O . VAL A 1 395 ? 42.589 59.472 2.534 1.00 13.78 395 VAL A O 1
ATOM 3009 N N . GLY A 1 396 ? 41.488 57.786 3.536 1.00 11.04 396 GLY A N 1
ATOM 3010 C CA . GLY A 1 396 ? 42.281 56.784 2.849 1.00 11.86 396 GLY A CA 1
ATOM 3011 C C . GLY A 1 396 ? 41.588 55.445 2.751 1.00 11.78 396 GLY A C 1
ATOM 3012 O O . GLY A 1 396 ? 40.684 55.142 3.535 1.00 10.91 396 GLY A O 1
ATOM 3013 N N . ALA A 1 397 ? 42.000 54.660 1.759 1.00 12.27 397 ALA A N 1
ATOM 3014 C CA . ALA A 1 397 ? 41.490 53.307 1.534 1.00 13.45 397 ALA A CA 1
ATOM 3015 C C . ALA A 1 397 ? 42.752 52.485 1.359 1.00 12.84 397 ALA A C 1
ATOM 3016 O O . ALA A 1 397 ? 43.573 52.768 0.489 1.00 14.12 397 ALA A O 1
ATOM 3018 N N . GLY A 1 398 ? 42.920 51.464 2.180 1.00 11.22 398 GLY A N 1
ATOM 3019 C CA . GLY A 1 398 ? 44.144 50.702 2.078 1.00 14.64 398 GLY A CA 1
ATOM 3020 C C . GLY A 1 398 ? 44.041 49.210 2.226 1.00 11.65 398 GLY A C 1
ATOM 3021 O O . GLY A 1 398 ? 42.959 48.649 2.372 1.00 11.51 398 GLY A O 1
ATOM 3022 N N . VAL A 1 399 ? 45.198 48.567 2.143 1.00 12.11 399 VAL A N 1
ATOM 3023 C CA . VAL A 1 399 ? 45.294 47.134 2.303 1.00 11.60 399 VAL A CA 1
ATOM 3024 C C . VAL A 1 399 ? 46.572 46.850 3.091 1.00 12.11 399 VAL A C 1
ATOM 3025 O O . VAL A 1 399 ? 47.620 47.467 2.857 1.00 13.07 399 VAL A O 1
ATOM 3029 N N . VAL A 1 400 ? 46.472 45.943 4.052 1.00 11.55 400 VAL A N 1
ATOM 3030 C CA . VAL A 1 400 ? 47.622 45.568 4.874 1.00 11.53 400 VAL A CA 1
ATOM 3031 C C . VAL A 1 400 ? 48.587 44.761 4.013 1.00 11.71 400 VAL A C 1
ATOM 3032 O O . VAL A 1 400 ? 48.196 43.772 3.397 1.00 14.81 400 VAL A O 1
ATOM 3036 N N . THR A 1 401 ? 49.849 45.181 3.966 1.00 12.09 401 THR A N 1
ATOM 3037 C CA . THR A 1 401 ? 50.838 44.478 3.151 1.00 12.98 401 THR A CA 1
ATOM 3038 C C . THR A 1 401 ? 51.895 43.728 3.953 1.00 13.75 401 THR A C 1
ATOM 3039 O O . THR A 1 401 ? 52.542 42.818 3.423 1.00 16.29 401 THR A O 1
ATOM 3043 N N . LYS A 1 402 ? 52.072 44.091 5.220 1.00 13.98 402 LYS A N 1
ATOM 3044 C CA . LYS A 1 402 ? 53.046 43.400 6.060 1.00 15.21 402 LYS A CA 1
ATOM 3045 C C . LYS A 1 402 ? 52.722 43.576 7.535 1.00 13.93 402 LYS A C 1
ATOM 3046 O O . LYS A 1 402 ? 52.371 44.672 7.972 1.00 14.63 402 LYS A O 1
ATOM 3052 N N . ILE A 1 403 ? 52.826 42.491 8.293 1.00 14.70 403 ILE A N 1
ATOM 3053 C CA . ILE A 1 403 ? 52.608 42.530 9.739 1.00 14.87 403 ILE A CA 1
ATOM 3054 C C . ILE A 1 403 ? 53.987 42.756 10.376 1.00 14.88 403 ILE A C 1
ATOM 3055 O O . ILE A 1 403 ? 54.925 41.988 10.138 1.00 17.77 403 ILE A O 1
ATOM 3060 N N . LEU A 1 404 ? 54.118 43.814 11.165 1.00 14.87 404 LEU A N 1
ATOM 3061 C CA . LEU A 1 404 ? 55.390 44.129 11.815 1.00 16.73 404 LEU A CA 1
ATOM 3062 C C . LEU A 1 404 ? 55.427 43.659 13.260 1.00 22.21 404 LEU A C 1
ATOM 3063 O O . LEU A 1 404 ? 56.430 43.101 13.706 1.00 24.38 404 LEU A O 1
ATOM 3068 N N . GLU A 1 405 ? 54.339 43.899 13.992 1.00 20.17 405 GLU A N 1
ATOM 3069 C CA . GLU A 1 405 ? 54.234 43.493 15.390 1.00 22.18 405 GLU A CA 1
ATOM 3070 C C . GLU A 1 405 ? 52.804 43.081 15.723 1.00 25.06 405 GLU A C 1
ATOM 3071 O O . GLU A 1 405 ? 52.575 41.987 16.241 1.00 26.65 405 GLU A O 1
#

CATH classification: 3.40.50.300 (+2 more: 2.40.30.10, 2.40.30.10)

Sequence (397 aa):
KPHVNVGTIGHVDHGKTTLTAALTYVAAAENPNVEVKDYGDIDKAPEERARGITINTAHVEYETAKRHYSHVDCPGHADYIKNMITGAAQMDGAILVVSAADGPMPQTREHILLARQVGVPYIVVFMNKVDMVDDPELLDLVEMEVRDLLNQYEFPGDEVPVIRGSALLALEQMHRNPKTRRGENEWVDKIWELLDAIDEYIPTPVRDVDKPFLMPVEDVFTITGRGTVATGRIERGKVKVGDEVEIVGLAPETRKTVVTGVEMHRKTLQEGIAGDNVGVLLRGVSREEVERGQVLAKPGSITPHTKFEASVYVLKKEEGGRHTGFFSGYRPQFYFRTTDVTGVVQLPPGVEMVMPGDNVTFTVELIKPVALEEGLRFAIREGGRTVGAGVVTKILE

Nearest PDB structures (foldseek):
  2c77-assembly1_A  TM=9.737E-01  e=8.729E-84  Thermus thermophilus HB8
  4lbv-assembly1_A  TM=8.689E-01  e=1.172E-83  Thermus thermophilus
  1exm-assembly1_A  TM=8.758E-01  e=4.288E-83  Thermus thermophilus
  1eft-assembly1_A  TM=8.757E-01  e=8.119E-80  Thermus aquaticus
  1mj1-assembly1_A  TM=7.557E-01  e=1.007E-73  Escherichia coli

Secondary structure (DSSP, 8-state):
--EEEEEEE-STTSSHHHHHHHHHHHHHHS-TTSPP--HHHHS-SHHHHHHT---S-EEEEEE-SS-EEEEEE---SGGGHHHHHHHHTT-SSEEEEEETTT---HHHHHHHHHHHHTT---EEEEEE-GGG---HHHHHHHHHHHHHHHHHTTS-TTTS-EEE--HHHHHHHHHH-TT--TTS-HHHHHHHHHHHHHHHHSPPP----SS--EEE--EEEEETTTEEEEEEE--BSEEETT-EEEEESSSSS-EEEEEEEEEETTEEESEEETT-EEEEEESS--TTT--BTBEEESTTSSEEEEEEEEEEEEPPGGGTS-SS-B-TT---EEEETTEEEEEEEEPPTT---B-TT-EEEEEEEEEEEEEE-TT-EEEEEETTEEEEEEEEEEE--

Solvent-accessible surface area: 17717 Å² total; per-residue (Å²): 111,73,88,0,18,0,0,0,0,0,22,46,100,6,12,12,9,23,0,0,0,0,0,0,23,0,1,19,36,89,21,132,112,14,123,65,68,58,87,26,68,7,3,136,28,116,83,4,144,82,146,37,32,13,18,80,33,18,104,9,99,5,14,7,96,98,2,77,1,18,0,4,0,0,1,4,61,55,109,48,29,112,38,0,52,49,0,1,49,24,11,13,0,0,0,0,0,0,0,1,54,84,6,15,75,41,23,0,38,6,4,0,2,5,0,60,22,49,39,5,84,21,0,0,0,0,1,6,65,16,50,136,19,146,64,86,126,63,25,79,77,2,31,108,57,0,50,70,16,0,61,98,5,141,13,55,0,119,105,1,18,22,5,66,0,1,0,91,52,0,10,66,25,0,94,171,59,80,150,2,145,104,65,107,33,122,54,0,42,64,0,10,77,0,0,45,5,0,18,128,73,1,80,74,34,136,75,61,43,130,107,63,10,0,0,16,0,57,65,26,101,85,65,135,86,123,27,6,6,0,34,7,52,1,72,29,0,100,0,102,55,51,42,118,2,36,1,0,4,39,31,133,129,46,109,170,8,28,0,55,9,3,44,44,159,231,107,106,50,120,69,0,56,2,22,32,66,6,7,0,16,5,148,80,16,46,169,148,44,1,80,89,3,3,4,0,0,114,50,65,38,6,68,47,33,36,53,0,46,0,50,3,32,2,1,89,97,80,0,3,0,60,124,88,13,10,104,52,48,46,145,2,53,0,74,1,58,23,6,84,6,26,0,41,0,100,6,39,139,88,63,142,54,4,89,26,32,74,116,22,67,3,23,0,85,7,100,113,33,2,3,3,40,116,48,16,120,6,16,0,46,58,68,52,64,1,5,0,5,3,46,1,57,86,49,67,118

B-factor: mean 18.17, std 7.48, range [8.72, 46.68]